Protein AF-A0A6C0DES9-F1 (afdb_monomer_lite)

Foldseek 3Di:
DDDDDDDDDDPDQQVCVLPDPVNLVVLLVVLQVVVCVVVVHHDDPVLSVVLSVLLVVLSVVLCVVPPRDHSVVSSVVSSVRSNVVSVVVVVVVVVVVPDDPPPPPDDPVPPDPPVNVVVVVVVVVVVVPDDPDDDDDPDDPPDPDDDDPVVVVVVVVVVVVVVVVVVVVVVVVVVVVVVVVVVVVVVVVVVVVVVVVVVVVVVVVVVVVPDDDDDDDDDDDDDDDPVPPPDDDDDDDDDDDDDDDDDDDDDDDDDDDPPPPPPPPPVVVPPPPDDQPFDKDKDKDKDKDWQVLAPLQPDQQAAQQWGKQFQDCVVPDPDDDPRNHDPDWFFFFFKKFFFKKKFWQFAQDFDWDFDPPPPRQTDRLDGDGPLVAQWKFKAKPVQQDCADDPDPLRNRTLAIWGWDDKDAPDPVWRTGIMTIIGGDDDRSMDGDPPGGDGTDGMITIHIGGPVNHGSHSDHQKFFWLFKFFEFCDCQAAPDPPRNAHLHAPPAPEPQNDFVVSPQGDRFKMKTFTPDKDFCRSDDAFFFKAKPQWAFAPVCLPDPACNQLRVVVSPVCRDPRGFGFHFFWADPDSHHIYTAAPSRGIGGITMTGAACPDCVVVGPGGDDSDTRVNSVRRHRSVRTDDDMMMGGPSRMMMIMMMTMRMDGDPDRDDDPVPPD

Organism: NCBI:txid1070528

Radius of gyration: 41.4 Å; chains: 1; bounding box: 142×118×98 Å

pLDDT: mean 76.13, std 19.36, range [28.83, 97.19]

Sequence (659 aa):
MYRPALNQQQQGSVQNVFFSEKNYNTLQLVLLQDFQSRNGAPLSDDQRARLGKTLDHYLRQVYEKQGEKPITTLNKEVLGACAKDFSQYMQRKELVKGSNPVKQVMDDNLFMETSQRFEKISQERNEVKALPPALPDFRISLSEDGPPAAEMFERAKKMREMEALRSQQAAELAKADAGLQGRIQADNVFQAQQEAQNRNTQLALVQRTSAPRPAADMPLAILPDRRELLMGSVGSFDGMTSNSSNGNATIAQPLDFPIRRTDQDLPQNTIIRHEPIISYREIENNLFLYSADRDWLRNNKENRYNFTVNFDPAANSQSFGPTLSSQQKFKNIVRIELIKAILPGEGLQVAVNRNTSENQVVDTDFQDNILNLPFITLRVAELENNNYGTDQFLDRSFGVLQYDDHWISDHAVQSKGFLAMVPKFLKCQKEYYPTPLSTLQKMSIELRRPNGELVSASPDTFDIAGIIAPQTGTTTGTTFPFSLPIQFGTTATQYNVMVPAVNGDPANFYINTSRYFSKFEISTGDRIQISGYTYAPEALNDETHGGTLRAFCNWINRVEGHTVLGSAYSPTTSSIKDGFNDVGYANFLVIPALYQDPSTGSTLPSSFGANLGATLNAFGVSLQSPVRLMNMNKQISLVFRIITREMDSLPQLRPENNY

Secondary structure (DSSP, 8-state):
--PPPPPP-----HHHHHT-HHHHHHHHHHHHHHHHHHHSSPPPHHHHHHHHHHHHHHHHHHHHHH-S--HHHHHHHHHHHHHHHHHHHHHHHHHHTT--TTSSSS-TTSSS-HHHHHHHHHHHHHTTSPPPPPPPP------S----HHHHHHHHHHHHHHHHHHHHHHHHHHHHHHHHHHHHHHHHHHHHHHHHHHHHHHHHHHHHHSSPPPP-------PPPTTSSS------------------------------------TTTS---------EEEEEEEEEEEGGGS-TTT--S-BTTEEEEES-GGGT----S-----SS--EEEEEEEEEEEEEE--EEEE--EE-SSSTT-EE---EEEGGGSS-EEEEETT-------SSHHHHT-SEEEEEEEEEES-SSSTT-EEEEEEE-SS--EEE--SS-EEE--EEEEEEE-TTSSBS--S-SEEEEEEEE-EESS----SSTTTTS-EETTTS--TT--EESTTT-EESEEEEEEEEEEETTTS-TT-EEEEE--EE-HHHHT-TTTHHHHHHHHHHHT-TT-EE--EEEEEEETTEEEES--TTSEEEEEEEEPPBPPGGGT--SB--SSTTHHHHHHHHGGGEES--EEEEGGG--EEEEEEEEEEE--S----GGG--

Structure (mmCIF, N/CA/C/O backbone):
data_AF-A0A6C0DES9-F1
#
_entry.id   AF-A0A6C0DES9-F1
#
loop_
_atom_site.group_PDB
_atom_site.id
_atom_site.type_symbol
_atom_site.label_atom_id
_atom_site.label_alt_id
_atom_site.label_comp_id
_atom_site.label_asym_id
_atom_site.label_entity_id
_atom_site.label_seq_id
_atom_site.pdbx_PDB_ins_code
_atom_site.Cartn_x
_atom_site.Cartn_y
_atom_site.Cartn_z
_atom_site.occupancy
_atom_site.B_iso_or_equiv
_atom_site.auth_seq_id
_atom_site.auth_comp_id
_atom_site.auth_asym_id
_atom_site.auth_atom_id
_atom_site.pdbx_PDB_model_num
ATOM 1 N N . MET A 1 1 ? 21.487 -76.137 58.129 1.00 36.19 1 MET A N 1
ATOM 2 C CA . MET A 1 1 ? 21.839 -75.475 56.854 1.00 36.19 1 MET A CA 1
ATOM 3 C C . MET A 1 1 ? 20.549 -75.125 56.129 1.00 36.19 1 MET A C 1
ATOM 5 O O . MET A 1 1 ? 19.850 -76.040 55.721 1.00 36.19 1 MET A O 1
ATOM 9 N N . TYR A 1 2 ? 20.206 -73.841 56.025 1.00 33.06 2 TYR A N 1
ATOM 10 C CA . TYR A 1 2 ? 19.040 -73.351 55.277 1.00 33.06 2 TYR A CA 1
ATOM 11 C C . TYR A 1 2 ? 19.536 -72.316 54.258 1.00 33.06 2 TYR A C 1
ATOM 13 O O . TYR A 1 2 ? 20.288 -71.416 54.627 1.00 33.06 2 TYR A O 1
ATOM 21 N N . ARG A 1 3 ? 19.180 -72.492 52.979 1.00 32.47 3 ARG A N 1
ATOM 22 C CA . ARG A 1 3 ? 19.501 -71.566 51.878 1.00 32.47 3 ARG A CA 1
ATOM 23 C C . ARG A 1 3 ? 18.390 -70.511 51.729 1.00 32.47 3 ARG A C 1
ATOM 25 O O . ARG A 1 3 ? 17.230 -70.858 51.942 1.00 32.47 3 ARG A O 1
ATOM 32 N N . PRO A 1 4 ? 18.723 -69.259 51.364 1.00 40.34 4 PRO A N 1
ATOM 33 C CA . PRO A 1 4 ? 17.784 -68.142 51.359 1.00 40.34 4 PRO A CA 1
ATOM 34 C C . PRO A 1 4 ? 16.967 -68.049 50.061 1.00 40.34 4 PRO A C 1
ATOM 36 O O . PRO A 1 4 ? 17.394 -68.502 48.998 1.00 40.34 4 PRO A O 1
ATOM 39 N N . ALA A 1 5 ? 15.792 -67.431 50.187 1.00 34.56 5 ALA A N 1
ATOM 40 C CA . ALA A 1 5 ? 14.864 -67.106 49.112 1.00 34.56 5 ALA A CA 1
ATOM 41 C C . ALA A 1 5 ? 15.404 -65.979 48.211 1.00 34.56 5 ALA A C 1
ATOM 43 O O . ALA A 1 5 ? 15.985 -65.006 48.691 1.00 34.56 5 ALA A O 1
ATOM 44 N N . LEU A 1 6 ? 15.197 -66.127 46.901 1.00 34.94 6 LEU A N 1
ATOM 45 C CA . LEU A 1 6 ? 15.540 -65.139 45.880 1.00 34.94 6 LEU A CA 1
ATOM 46 C C . LEU A 1 6 ? 14.569 -63.953 45.927 1.00 34.94 6 LEU A C 1
ATOM 48 O O . LEU A 1 6 ? 13.351 -64.118 45.872 1.00 34.94 6 LEU A O 1
ATOM 52 N N . ASN A 1 7 ? 15.160 -62.765 46.033 1.00 33.75 7 ASN A N 1
ATOM 53 C CA . ASN A 1 7 ? 14.507 -61.466 46.091 1.00 33.75 7 ASN A CA 1
ATOM 54 C C . ASN A 1 7 ? 13.674 -61.140 44.843 1.00 33.75 7 ASN A C 1
ATOM 56 O O . ASN A 1 7 ? 14.062 -61.415 43.709 1.00 33.75 7 ASN A O 1
ATOM 60 N N . GLN A 1 8 ? 12.563 -60.452 45.103 1.00 41.34 8 GLN A N 1
ATOM 61 C CA . GLN A 1 8 ? 11.740 -59.700 44.162 1.00 41.34 8 GLN A CA 1
ATOM 62 C C . GLN A 1 8 ? 12.587 -58.702 43.352 1.00 41.34 8 GLN A C 1
ATOM 64 O O . GLN A 1 8 ? 13.203 -57.812 43.934 1.00 41.34 8 GLN A O 1
ATOM 69 N N . GLN A 1 9 ? 12.569 -58.796 42.019 1.00 35.00 9 GLN A N 1
ATOM 70 C CA . GLN A 1 9 ? 13.060 -57.747 41.119 1.00 35.00 9 GLN A CA 1
ATOM 71 C C . GLN A 1 9 ? 12.199 -57.658 39.842 1.00 35.00 9 GLN A C 1
ATOM 73 O O . GLN A 1 9 ? 11.936 -58.666 39.195 1.00 35.00 9 GLN A O 1
ATOM 78 N N . GLN A 1 10 ? 11.847 -56.409 39.494 1.00 38.84 10 GLN A N 1
ATOM 79 C CA . GLN A 1 10 ? 11.334 -55.883 38.212 1.00 38.84 10 GLN A CA 1
ATOM 80 C C . GLN A 1 10 ? 9.820 -55.968 37.913 1.00 38.84 10 GLN A C 1
ATOM 82 O O . GLN A 1 10 ? 9.377 -56.673 37.012 1.00 38.84 10 GLN A O 1
ATOM 87 N N . GLN A 1 11 ? 9.026 -55.108 38.565 1.00 41.59 11 GLN A N 1
ATOM 88 C CA . GLN A 1 11 ? 7.874 -54.477 37.899 1.00 41.59 11 GLN A CA 1
ATOM 89 C C . GLN A 1 11 ? 8.396 -53.249 37.135 1.00 41.59 11 GLN A C 1
ATOM 91 O O . GLN A 1 11 ? 8.831 -52.278 37.749 1.00 41.59 11 GLN A O 1
ATOM 96 N N . GLY A 1 12 ? 8.431 -53.308 35.800 1.00 56.44 12 GLY A N 1
ATOM 97 C CA . GLY A 1 12 ? 8.740 -52.141 34.968 1.00 56.44 12 GLY A CA 1
ATOM 98 C C . GLY A 1 12 ? 7.657 -51.069 35.122 1.00 56.44 12 GLY A C 1
ATOM 99 O O . GLY A 1 12 ? 6.479 -51.412 35.224 1.00 56.44 12 GLY A O 1
ATOM 100 N N . SER A 1 13 ? 8.045 -49.789 35.155 1.00 72.69 13 SER A N 1
ATOM 101 C CA . SER A 1 13 ? 7.090 -48.677 35.249 1.00 72.69 13 SER A CA 1
ATOM 102 C C . SER A 1 13 ? 6.048 -48.771 34.131 1.00 72.69 13 SER A C 1
ATOM 104 O O . SER A 1 13 ? 6.367 -49.108 32.986 1.00 72.69 13 SER A O 1
ATOM 106 N N . VAL A 1 14 ? 4.787 -48.470 34.453 1.00 78.69 14 VAL A N 1
ATOM 107 C CA . VAL A 1 14 ? 3.670 -48.504 33.492 1.00 78.69 14 VAL A CA 1
ATOM 108 C C . VAL A 1 14 ? 3.974 -47.629 32.272 1.00 78.69 14 VAL A C 1
ATOM 110 O O . VAL A 1 14 ? 3.638 -48.002 31.150 1.00 78.69 14 VAL A O 1
ATOM 113 N N . GLN A 1 15 ? 4.706 -46.534 32.479 1.00 80.88 15 GLN A N 1
ATOM 114 C CA . GLN A 1 15 ? 5.248 -45.670 31.434 1.00 80.88 15 GLN A CA 1
ATOM 115 C C . GLN A 1 15 ? 6.070 -46.434 30.386 1.00 80.88 15 GLN A C 1
ATOM 117 O O . GLN A 1 15 ? 5.817 -46.309 29.189 1.00 80.88 15 GLN A O 1
ATOM 122 N N . ASN A 1 16 ? 7.023 -47.260 30.823 1.00 83.12 16 ASN A N 1
ATOM 123 C CA . ASN A 1 16 ? 7.925 -47.981 29.923 1.00 83.12 16 ASN A CA 1
ATOM 124 C C . ASN A 1 16 ? 7.181 -49.034 29.096 1.00 83.12 16 ASN A C 1
ATOM 126 O O . ASN A 1 16 ? 7.537 -49.293 27.949 1.00 83.12 16 ASN A O 1
ATOM 130 N N . VAL A 1 17 ? 6.129 -49.631 29.660 1.00 86.12 17 VAL A N 1
ATOM 131 C CA . VAL A 1 17 ? 5.292 -50.604 28.946 1.00 86.12 17 VAL A CA 1
ATOM 132 C C . VAL A 1 17 ? 4.329 -49.895 27.987 1.00 86.12 17 VAL A C 1
ATOM 134 O O . VAL A 1 17 ? 4.129 -50.361 26.865 1.00 86.12 17 VAL A O 1
ATOM 137 N N . PHE A 1 18 ? 3.773 -48.749 28.385 1.00 89.56 18 PHE A N 1
ATOM 138 C CA . PHE A 1 18 ? 2.819 -47.978 27.587 1.00 89.56 18 PHE A CA 1
ATOM 139 C C . PHE A 1 18 ? 3.453 -47.346 26.339 1.00 89.56 18 PHE A C 1
ATOM 141 O O . PHE A 1 18 ? 2.891 -47.466 25.251 1.00 89.56 18 PHE A O 1
ATOM 148 N N . PHE A 1 19 ? 4.652 -46.767 26.467 1.00 90.06 19 PHE A N 1
ATOM 149 C CA . PHE A 1 19 ? 5.424 -46.221 25.341 1.00 90.06 19 PHE A CA 1
ATOM 150 C C . PHE A 1 19 ? 6.293 -47.267 24.623 1.00 90.06 19 PHE A C 1
ATOM 152 O O . PHE A 1 19 ? 7.106 -46.915 23.770 1.00 90.06 19 PHE A O 1
ATOM 159 N N . SER A 1 20 ? 6.143 -48.556 24.948 1.00 91.25 20 SER A N 1
ATOM 160 C CA . SER A 1 20 ? 6.894 -49.608 24.262 1.00 91.25 20 SER A CA 1
ATOM 161 C C . SER A 1 20 ? 6.482 -49.727 22.793 1.00 91.25 20 SER A C 1
ATOM 163 O O . SER A 1 20 ? 5.300 -49.646 22.447 1.00 91.25 20 SER A O 1
ATOM 165 N N . GLU A 1 21 ? 7.453 -50.021 21.929 1.00 88.88 21 GLU A N 1
ATOM 166 C CA . GLU A 1 21 ? 7.225 -50.262 20.498 1.00 88.88 21 GLU A CA 1
ATOM 167 C C . GLU A 1 21 ? 6.207 -51.394 20.267 1.00 88.88 21 GLU A C 1
ATOM 169 O O . GLU A 1 21 ? 5.352 -51.328 19.385 1.00 88.88 21 GLU A O 1
ATOM 174 N N . LYS A 1 22 ? 6.221 -52.410 21.139 1.00 88.56 22 LYS A N 1
ATOM 175 C CA . LYS A 1 22 ? 5.259 -53.516 21.113 1.00 88.56 22 LYS A CA 1
ATOM 176 C C . LYS A 1 22 ? 3.822 -53.041 21.358 1.00 88.56 22 LYS A C 1
ATOM 178 O O . LYS A 1 22 ? 2.909 -53.491 20.662 1.00 88.56 22 LYS A O 1
ATOM 183 N N . ASN A 1 23 ? 3.611 -52.148 22.329 1.00 90.38 23 ASN A N 1
ATOM 184 C CA . ASN A 1 23 ? 2.289 -51.582 22.603 1.00 90.38 23 ASN A CA 1
ATOM 185 C C . ASN A 1 23 ? 1.839 -50.672 21.452 1.00 90.38 23 ASN A C 1
ATOM 187 O O . ASN A 1 23 ? 0.718 -50.816 20.968 1.00 90.38 23 ASN A O 1
ATOM 191 N N . TYR A 1 24 ? 2.736 -49.820 20.949 1.00 92.88 24 TYR A N 1
ATOM 192 C CA . TYR A 1 24 ? 2.478 -48.950 19.800 1.00 92.88 24 TYR A CA 1
ATOM 193 C C . TYR A 1 24 ? 2.013 -49.741 18.567 1.00 92.88 24 TYR A C 1
ATOM 195 O O . TYR A 1 24 ? 0.945 -49.466 18.019 1.00 92.88 24 TYR A O 1
ATOM 203 N N . ASN A 1 25 ? 2.754 -50.787 18.187 1.00 91.75 25 ASN A N 1
ATOM 204 C CA . ASN A 1 25 ? 2.423 -51.631 17.037 1.00 91.75 25 ASN A CA 1
ATOM 205 C C . ASN A 1 25 ? 1.080 -52.353 17.217 1.00 91.75 25 ASN A C 1
ATOM 207 O O . ASN A 1 25 ? 0.316 -52.496 16.263 1.00 91.75 25 ASN A O 1
ATOM 211 N N . THR A 1 26 ? 0.758 -52.764 18.447 1.00 91.44 26 THR A N 1
ATOM 212 C CA . THR A 1 26 ? -0.531 -53.394 18.760 1.00 91.44 26 THR A CA 1
ATOM 213 C C . THR A 1 26 ? -1.685 -52.405 18.574 1.00 91.44 26 THR A C 1
ATOM 215 O O . THR A 1 26 ? -2.674 -52.733 17.922 1.00 91.44 26 THR A O 1
ATOM 218 N N . LEU A 1 27 ? -1.553 -51.178 19.088 1.00 91.38 27 LEU A N 1
ATOM 219 C CA . LEU A 1 27 ? -2.569 -50.130 18.941 1.00 91.38 27 LEU A CA 1
ATOM 220 C C . LEU A 1 27 ? -2.754 -49.711 17.481 1.00 91.38 27 LEU A C 1
ATOM 222 O O . LEU A 1 27 ? -3.885 -49.549 17.022 1.00 91.38 27 LEU A O 1
ATOM 226 N N . GLN A 1 28 ? -1.655 -49.582 16.738 1.00 92.12 28 GLN A N 1
ATOM 227 C CA . GLN A 1 28 ? -1.691 -49.256 15.318 1.00 92.12 28 GLN A CA 1
ATOM 228 C C . GLN A 1 28 ? -2.399 -50.349 14.510 1.00 92.12 28 GLN A C 1
ATOM 230 O O . GLN A 1 28 ? -3.251 -50.033 13.682 1.00 92.12 28 GLN A O 1
ATOM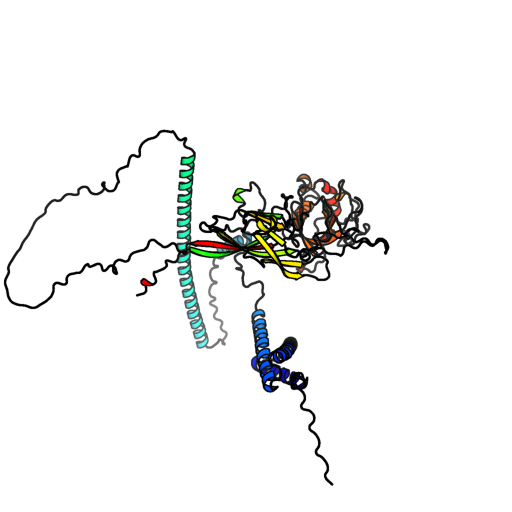 235 N N . LEU A 1 29 ? -2.103 -51.626 14.772 1.00 92.12 29 LEU A N 1
ATOM 236 C CA . LEU A 1 29 ? -2.735 -52.752 14.082 1.00 92.12 29 LEU A CA 1
ATOM 237 C C . LEU A 1 29 ? -4.239 -52.816 14.371 1.00 92.12 29 LEU A C 1
ATOM 239 O O . LEU A 1 29 ? -5.027 -52.971 13.440 1.00 92.12 29 LEU A O 1
ATOM 243 N N . VAL A 1 30 ? -4.644 -52.619 15.630 1.00 93.12 30 VAL A N 1
ATOM 244 C CA . VAL A 1 30 ? -6.063 -52.577 16.023 1.00 93.12 30 VAL A CA 1
ATOM 245 C C . VAL A 1 30 ? -6.807 -51.448 15.304 1.00 93.12 30 VAL A C 1
ATOM 247 O O . VAL A 1 30 ? -7.888 -51.682 14.767 1.00 93.12 30 VAL A O 1
ATOM 250 N N . LEU A 1 31 ? -6.229 -50.243 15.236 1.00 90.81 31 LEU A N 1
ATOM 251 C CA . LEU A 1 31 ? -6.841 -49.116 14.522 1.00 90.81 31 LEU A CA 1
ATOM 252 C C . LEU A 1 31 ? -6.926 -49.370 13.013 1.00 90.81 31 LEU A C 1
ATOM 254 O O . LEU A 1 31 ? -7.956 -49.093 12.403 1.00 90.81 31 LEU A O 1
ATOM 258 N N . LEU A 1 32 ? -5.873 -49.920 12.404 1.00 89.81 32 LEU A N 1
ATOM 259 C CA . LEU A 1 32 ? -5.876 -50.267 10.982 1.00 89.81 32 LEU A CA 1
ATOM 260 C C . LEU A 1 32 ? -6.960 -51.302 10.659 1.00 89.81 32 LEU A C 1
ATOM 262 O O . LEU A 1 32 ? -7.693 -51.125 9.687 1.00 89.81 32 LEU A O 1
ATOM 266 N N . GLN A 1 33 ? -7.094 -52.342 11.486 1.00 89.94 33 GLN A N 1
ATOM 267 C CA . GLN A 1 33 ? -8.114 -53.374 11.317 1.00 89.94 33 GLN A CA 1
ATOM 268 C C . GLN A 1 33 ? -9.534 -52.812 11.499 1.00 89.94 33 GLN A C 1
ATOM 270 O O . GLN A 1 33 ? -10.411 -53.115 10.688 1.00 89.94 33 GLN A O 1
ATOM 275 N N . ASP A 1 34 ? -9.761 -51.958 12.506 1.00 88.62 34 ASP A N 1
ATOM 276 C CA . ASP A 1 34 ? -11.058 -51.305 12.738 1.00 88.62 34 ASP A CA 1
ATOM 277 C C . ASP A 1 34 ? -11.459 -50.443 11.530 1.00 88.62 34 ASP A C 1
ATOM 279 O O . ASP A 1 34 ? -12.541 -50.621 10.969 1.00 88.62 34 ASP A O 1
ATOM 283 N N . PHE A 1 35 ? -10.568 -49.585 11.029 1.00 87.62 35 PHE A N 1
ATOM 284 C CA . PHE A 1 35 ? -10.876 -48.728 9.879 1.00 87.62 35 PHE A CA 1
ATOM 285 C C . PHE A 1 35 ? -11.000 -49.480 8.553 1.00 87.62 35 PHE A C 1
ATOM 287 O O . PHE A 1 35 ? -11.835 -49.109 7.727 1.00 87.62 35 PHE A O 1
ATOM 294 N N . GLN A 1 36 ? -10.230 -50.549 8.347 1.00 85.69 36 GLN A N 1
ATOM 295 C CA . GLN A 1 36 ? -10.387 -51.409 7.174 1.00 85.69 36 GLN A CA 1
ATOM 296 C C . GLN A 1 36 ? -11.736 -52.142 7.199 1.00 85.69 36 GLN A C 1
ATOM 298 O O . GLN A 1 36 ? -12.380 -52.266 6.158 1.00 85.69 36 GLN A O 1
ATOM 303 N N . SER A 1 37 ? -12.198 -52.567 8.382 1.00 84.25 37 SER A N 1
ATOM 304 C CA . SER A 1 37 ? -13.512 -53.202 8.538 1.00 84.25 37 SER A CA 1
ATOM 305 C C . SER A 1 37 ? -14.673 -52.235 8.275 1.00 84.25 37 SER A C 1
ATOM 307 O O . SER A 1 37 ? -15.662 -52.622 7.659 1.00 84.25 37 SER A O 1
ATOM 309 N N . ARG A 1 38 ? -14.535 -50.962 8.674 1.00 82.00 38 ARG A N 1
ATOM 310 C CA . ARG A 1 38 ? -15.571 -49.929 8.495 1.00 82.00 38 ARG A CA 1
ATOM 311 C C . ARG A 1 38 ? -15.656 -49.393 7.071 1.00 82.00 38 ARG A C 1
ATOM 313 O O . ARG A 1 38 ? -16.752 -49.118 6.598 1.00 82.00 38 ARG A O 1
ATOM 320 N N . ASN A 1 39 ? -14.517 -49.231 6.401 1.00 76.31 39 ASN A N 1
ATOM 321 C CA . ASN A 1 39 ? -14.463 -48.609 5.076 1.00 76.31 39 ASN A CA 1
ATOM 322 C C . ASN A 1 39 ? -14.535 -49.621 3.921 1.00 76.31 39 ASN A C 1
ATOM 324 O O . ASN A 1 39 ? -14.625 -49.208 2.769 1.00 76.31 39 ASN A O 1
ATOM 328 N N . GLY A 1 40 ? -14.453 -50.930 4.194 1.00 74.81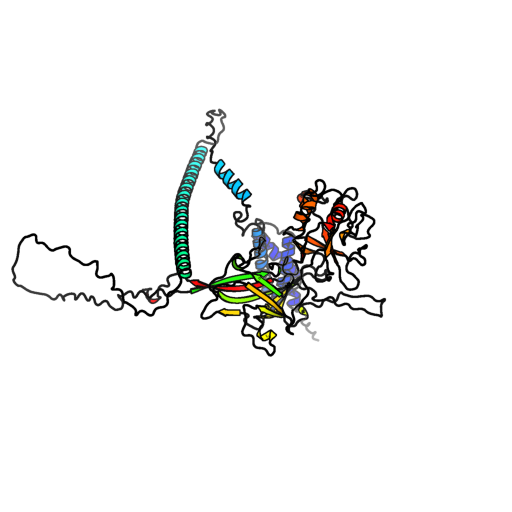 40 GLY A N 1
ATOM 329 C CA . GLY A 1 40 ? -14.508 -51.985 3.172 1.00 74.81 40 GLY A CA 1
ATOM 330 C C . GLY A 1 40 ? -13.318 -52.010 2.200 1.00 74.81 40 GLY A C 1
ATOM 331 O O . GLY A 1 40 ? -13.313 -52.800 1.260 1.00 74.81 40 GLY A O 1
ATOM 332 N N . ALA A 1 41 ? -12.305 -51.166 2.420 1.00 78.38 41 ALA A N 1
ATOM 333 C CA . ALA A 1 41 ? -11.125 -51.017 1.576 1.00 78.38 41 ALA A CA 1
ATOM 334 C C . ALA A 1 41 ? -9.863 -50.785 2.430 1.00 78.38 41 ALA A C 1
ATOM 336 O O . ALA A 1 41 ? -9.951 -50.202 3.518 1.00 78.38 41 ALA A O 1
ATOM 337 N N . PRO A 1 42 ? -8.677 -51.224 1.965 1.00 82.12 42 PRO A N 1
ATOM 338 C CA . PRO A 1 42 ? -7.424 -50.942 2.656 1.00 82.12 42 PRO A CA 1
ATOM 339 C C . PRO A 1 42 ? -7.121 -49.435 2.649 1.00 82.12 42 PRO A C 1
ATOM 341 O O . PRO A 1 42 ? -7.288 -48.760 1.635 1.00 82.12 42 PRO A O 1
ATOM 344 N N . LEU A 1 43 ? -6.641 -48.912 3.784 1.00 82.88 43 LEU A N 1
ATOM 345 C CA . LEU A 1 43 ? -6.204 -47.515 3.910 1.00 82.88 43 LEU A CA 1
ATOM 346 C C . LEU A 1 43 ? -4.982 -47.239 3.021 1.00 82.88 43 LEU A C 1
ATOM 348 O O . LEU A 1 43 ? -4.053 -48.055 3.004 1.00 82.88 43 LEU A O 1
ATOM 352 N N . SER A 1 44 ? -4.966 -46.080 2.354 1.00 84.81 44 SER A N 1
ATOM 353 C CA . SER A 1 44 ? -3.841 -45.613 1.529 1.00 84.81 44 SER A CA 1
ATOM 354 C C . SER A 1 44 ? -2.605 -45.275 2.372 1.00 84.81 44 SER A C 1
ATOM 356 O O . SER A 1 44 ? -2.717 -45.023 3.574 1.00 84.81 44 SER A O 1
ATOM 358 N N . ASP A 1 45 ? -1.425 -45.208 1.754 1.00 84.00 45 ASP A N 1
ATOM 359 C CA . ASP A 1 45 ? -0.172 -44.934 2.476 1.00 84.00 45 ASP A CA 1
ATOM 360 C C . ASP A 1 45 ? -0.193 -43.580 3.208 1.00 84.00 45 ASP A C 1
ATOM 362 O O . ASP A 1 45 ? 0.180 -43.501 4.380 1.00 84.00 45 ASP A O 1
ATOM 366 N N . ASP A 1 46 ? -0.773 -42.542 2.596 1.00 83.00 46 ASP A N 1
ATOM 367 C CA . ASP A 1 46 ? -0.977 -41.238 3.246 1.00 83.00 46 ASP A CA 1
ATOM 368 C C . ASP A 1 46 ? -1.905 -41.315 4.468 1.00 83.00 46 ASP A C 1
ATOM 370 O O . ASP A 1 46 ? -1.681 -40.658 5.489 1.00 83.00 46 ASP A O 1
ATOM 374 N N . GLN A 1 47 ? -2.964 -42.126 4.382 1.00 86.00 47 GLN A N 1
ATOM 375 C CA . GLN A 1 47 ? -3.909 -42.334 5.480 1.00 86.00 47 GLN A CA 1
ATOM 376 C C . GLN A 1 47 ? -3.242 -43.082 6.638 1.00 86.00 47 GLN A C 1
ATOM 378 O O . GLN A 1 47 ? -3.452 -42.724 7.797 1.00 86.00 47 GLN A O 1
ATOM 383 N N . ARG A 1 48 ? -2.389 -44.067 6.334 1.00 87.69 48 ARG A N 1
ATOM 384 C CA . ARG A 1 48 ? -1.597 -44.807 7.327 1.00 87.69 48 ARG A CA 1
ATOM 385 C C . ARG A 1 48 ? -0.577 -43.905 8.019 1.00 87.69 48 ARG A C 1
ATOM 387 O O . ARG A 1 48 ? -0.473 -43.938 9.245 1.00 87.69 48 ARG A O 1
ATOM 394 N N . ALA A 1 49 ? 0.120 -43.059 7.260 1.00 87.56 49 ALA A N 1
ATOM 395 C CA . ALA A 1 49 ? 1.066 -42.090 7.808 1.00 87.56 49 ALA A CA 1
ATOM 396 C C . ALA A 1 49 ? 0.368 -41.067 8.720 1.00 87.56 49 ALA A C 1
ATOM 398 O O . ALA A 1 49 ? 0.874 -40.739 9.796 1.00 87.56 49 ALA A O 1
ATOM 399 N N . ARG A 1 50 ? -0.823 -40.587 8.331 1.00 87.75 50 ARG A N 1
ATOM 400 C CA . ARG A 1 50 ? -1.623 -39.684 9.169 1.00 87.75 50 ARG A CA 1
ATOM 401 C C . ARG A 1 50 ? -2.111 -40.367 10.445 1.00 87.75 50 ARG A C 1
ATOM 403 O O . ARG A 1 50 ? -1.986 -39.769 11.509 1.00 87.75 50 ARG A O 1
ATOM 410 N N . LEU A 1 51 ? -2.610 -41.600 10.352 1.00 90.31 51 LEU A N 1
ATOM 411 C CA . LEU A 1 51 ? -3.051 -42.380 11.509 1.00 90.31 51 LEU A CA 1
ATOM 412 C C . LEU A 1 51 ? -1.911 -42.585 12.518 1.00 90.31 51 LEU A C 1
ATOM 414 O O . LEU A 1 51 ? -2.125 -42.408 13.713 1.00 90.31 51 LEU A O 1
ATOM 418 N N . GLY A 1 52 ? -0.694 -42.878 12.044 1.00 90.44 52 GLY A N 1
ATOM 419 C CA . GLY A 1 52 ? 0.492 -42.990 12.902 1.00 90.44 52 GLY A CA 1
ATOM 420 C C . GLY A 1 52 ? 0.814 -41.692 13.652 1.00 90.44 52 GLY A C 1
ATOM 421 O O . GLY A 1 52 ? 1.027 -41.713 14.861 1.00 90.44 52 GLY A O 1
ATOM 422 N N . LYS A 1 53 ? 0.759 -40.538 12.970 1.00 92.00 53 LYS A N 1
ATOM 423 C CA . LYS A 1 53 ? 0.957 -39.222 13.612 1.00 92.00 53 LYS A CA 1
ATOM 424 C C . LYS A 1 53 ? -0.121 -38.914 14.656 1.00 92.00 53 LYS A C 1
ATOM 426 O O . LYS A 1 53 ? 0.192 -38.399 15.726 1.00 92.00 53 LYS A O 1
ATOM 431 N N . THR A 1 54 ? -1.381 -39.233 14.358 1.00 91.44 54 THR A N 1
ATOM 432 C CA . THR A 1 54 ? -2.496 -39.060 15.301 1.00 91.44 54 THR A CA 1
ATOM 433 C C . THR A 1 54 ? -2.331 -39.972 16.525 1.00 91.44 54 THR A C 1
ATOM 435 O O . THR A 1 54 ? -2.557 -39.533 17.652 1.00 91.44 54 THR A O 1
ATOM 438 N N . LEU A 1 55 ? -1.871 -41.212 16.331 1.00 92.94 55 LEU A N 1
ATOM 439 C CA . LEU A 1 55 ? -1.602 -42.155 17.417 1.00 92.94 55 LEU A CA 1
ATOM 440 C C . LEU A 1 55 ? -0.474 -41.674 18.347 1.00 92.94 55 LEU A C 1
ATOM 442 O O . LEU A 1 55 ? -0.664 -41.690 19.561 1.00 92.94 55 LEU A O 1
ATOM 446 N N . ASP A 1 56 ? 0.657 -41.202 17.809 1.00 92.19 56 ASP A N 1
ATOM 447 C CA . ASP A 1 56 ? 1.765 -40.654 18.618 1.00 92.19 56 ASP A CA 1
ATOM 448 C C . ASP A 1 56 ? 1.326 -39.428 19.438 1.00 92.19 56 ASP A C 1
ATOM 450 O O . ASP A 1 56 ? 1.637 -39.323 20.628 1.00 92.19 56 ASP A O 1
ATOM 454 N N . HIS A 1 57 ? 0.520 -38.541 18.843 1.00 92.94 57 HIS A N 1
ATOM 455 C CA . HIS A 1 57 ? -0.039 -37.386 19.547 1.00 92.94 57 HIS A CA 1
ATOM 456 C C . HIS A 1 57 ? -0.915 -37.803 20.740 1.00 92.94 57 HIS A C 1
ATOM 458 O O . HIS A 1 57 ? -0.711 -37.323 21.859 1.00 92.94 57 HIS A O 1
ATOM 464 N N . TYR A 1 58 ? -1.862 -38.724 20.528 1.00 93.25 58 TYR A N 1
ATOM 465 C CA . TYR A 1 58 ? -2.775 -39.149 21.591 1.00 93.25 58 TYR A CA 1
ATOM 466 C C . TYR A 1 58 ? -2.121 -40.050 22.637 1.00 93.25 58 TYR A C 1
ATOM 468 O O . TYR A 1 58 ? -2.528 -39.991 23.793 1.00 93.25 58 TYR A O 1
ATOM 476 N N . LEU A 1 59 ? -1.085 -40.819 22.292 1.00 91.12 59 LEU A N 1
ATOM 477 C CA . LEU A 1 59 ? -0.292 -41.558 23.278 1.00 91.12 59 LEU A CA 1
ATOM 478 C C . LEU A 1 59 ? 0.321 -40.615 24.317 1.00 91.12 59 LEU A C 1
ATOM 480 O O . LEU A 1 59 ? 0.181 -40.843 25.518 1.00 91.12 59 LEU A O 1
ATOM 484 N N . ARG A 1 60 ? 0.946 -39.520 23.872 1.00 91.50 60 ARG A N 1
ATOM 485 C CA . ARG A 1 60 ? 1.544 -38.533 24.786 1.00 91.50 60 ARG A CA 1
ATOM 486 C C . ARG A 1 60 ? 0.481 -37.780 25.576 1.00 91.50 60 ARG A C 1
ATOM 488 O O . ARG A 1 60 ? 0.588 -37.679 26.794 1.00 91.50 60 ARG A O 1
ATOM 495 N N . GLN A 1 61 ? -0.570 -37.319 24.900 1.00 90.88 61 GLN A N 1
ATOM 496 C CA . GLN A 1 61 ? -1.617 -36.509 25.522 1.00 90.88 61 GLN A CA 1
ATOM 497 C C . GLN A 1 61 ? -2.436 -37.282 26.566 1.00 90.88 61 GLN A C 1
ATOM 499 O O . GLN A 1 61 ? -2.782 -36.735 27.614 1.00 90.88 61 GLN A O 1
ATOM 504 N N . VAL A 1 62 ? -2.770 -38.548 26.296 1.00 91.12 62 VAL A N 1
ATOM 505 C CA . VAL A 1 62 ? -3.518 -39.386 27.245 1.00 91.12 62 VAL A CA 1
ATOM 506 C C . VAL A 1 62 ? -2.668 -39.682 28.476 1.00 91.12 62 VAL A C 1
ATOM 508 O O . VAL A 1 62 ? -3.166 -39.563 29.594 1.00 91.12 62 VAL A O 1
ATOM 511 N N . TYR A 1 63 ? -1.380 -39.983 28.298 1.00 89.81 63 TYR A N 1
ATOM 512 C CA . TYR A 1 63 ? -0.481 -40.202 29.428 1.00 89.81 63 TYR A CA 1
ATOM 513 C C . TYR A 1 63 ? -0.300 -38.943 30.286 1.00 89.81 63 TYR A C 1
ATOM 515 O O . TYR A 1 63 ? -0.397 -39.022 31.508 1.00 89.81 63 TYR A O 1
ATOM 523 N N . GLU A 1 64 ? -0.123 -37.774 29.662 1.00 90.31 64 GLU A N 1
ATOM 524 C CA . GLU A 1 64 ? -0.004 -36.486 30.359 1.00 90.31 64 GLU A CA 1
ATOM 525 C C . GLU A 1 64 ? -1.241 -36.171 31.215 1.00 90.31 64 GLU A C 1
ATOM 527 O O . GLU A 1 64 ? -1.120 -35.680 32.335 1.00 90.31 64 GLU A O 1
ATOM 532 N N . LYS A 1 65 ? -2.442 -36.499 30.720 1.00 88.12 65 LYS A N 1
ATOM 533 C CA . LYS A 1 65 ? -3.701 -36.232 31.431 1.00 88.12 65 LYS A CA 1
ATOM 534 C C . LYS A 1 65 ? -4.069 -37.279 32.476 1.00 88.12 65 LYS A C 1
ATOM 536 O O . LYS A 1 65 ? -4.760 -36.953 33.439 1.00 88.12 65 LYS A O 1
ATOM 541 N N . GLN A 1 66 ? -3.701 -38.540 32.263 1.00 83.81 66 GLN A N 1
ATOM 542 C CA . GLN A 1 66 ? -4.190 -39.656 33.076 1.00 83.81 66 GLN A CA 1
ATOM 543 C C . GLN A 1 66 ? -3.150 -40.249 34.030 1.00 83.81 66 GLN A C 1
ATOM 545 O O . GLN A 1 66 ? -3.553 -40.926 34.979 1.00 83.81 66 GLN A O 1
ATOM 550 N N . GLY A 1 67 ? -1.858 -39.986 33.817 1.00 82.56 67 GLY A N 1
ATOM 551 C CA . GLY A 1 67 ? -0.766 -40.491 34.649 1.00 82.56 67 GLY A CA 1
ATOM 552 C C . GLY A 1 67 ? -0.666 -42.022 34.666 1.00 82.56 67 GLY A C 1
ATOM 553 O O . GLY A 1 67 ? -0.969 -42.699 33.682 1.00 82.56 67 GLY A O 1
ATOM 554 N N . GLU A 1 68 ? -0.251 -42.585 35.805 1.00 82.75 68 GLU A N 1
ATOM 555 C CA . GLU A 1 68 ? -0.008 -44.025 35.989 1.00 82.75 68 GLU A CA 1
ATOM 556 C C . GLU A 1 68 ? -1.294 -44.838 36.226 1.00 82.75 68 GLU A C 1
ATOM 558 O O . GLU A 1 68 ? -1.495 -45.469 37.265 1.00 82.75 68 GLU A O 1
ATOM 563 N N . LYS A 1 69 ? -2.199 -44.844 35.247 1.00 86.06 69 LYS A N 1
ATOM 564 C CA . LYS A 1 69 ? -3.348 -45.761 35.239 1.00 86.06 69 LYS A CA 1
ATOM 565 C C . LYS A 1 69 ? -2.994 -47.108 34.606 1.00 86.06 69 LYS A C 1
ATOM 567 O O . LYS A 1 69 ? -2.046 -47.188 33.829 1.00 86.06 69 LYS A O 1
ATOM 572 N N . PRO A 1 70 ? -3.777 -48.174 34.868 1.00 87.94 70 PRO A N 1
ATOM 573 C CA . PRO A 1 70 ? -3.582 -49.459 34.207 1.00 87.94 70 PRO A CA 1
ATOM 574 C C . PRO A 1 70 ? -3.521 -49.315 32.682 1.00 87.94 70 PRO A C 1
ATOM 576 O O . PRO A 1 70 ? -4.352 -48.628 32.082 1.00 87.94 70 PRO A O 1
ATOM 579 N N . ILE A 1 71 ? -2.567 -50.009 32.054 1.00 86.88 71 ILE A N 1
ATOM 580 C CA . ILE A 1 71 ? -2.309 -49.941 30.606 1.00 86.88 71 ILE A CA 1
ATOM 581 C C . ILE A 1 71 ? -3.559 -50.209 29.758 1.00 86.88 71 ILE A C 1
ATOM 583 O O . ILE A 1 71 ? -3.743 -49.606 28.707 1.00 86.88 71 ILE A O 1
ATOM 587 N N . THR A 1 72 ? -4.460 -51.069 30.235 1.00 87.56 72 THR A N 1
ATOM 588 C CA . THR A 1 72 ? -5.728 -51.388 29.567 1.00 87.56 72 THR A CA 1
ATOM 589 C C . THR A 1 72 ? -6.655 -50.177 29.468 1.00 87.56 72 THR A C 1
ATOM 591 O O . THR A 1 72 ? -7.302 -49.985 28.439 1.00 87.56 72 THR A O 1
ATOM 594 N N . THR A 1 73 ? -6.693 -49.336 30.502 1.00 88.94 73 THR A N 1
ATOM 595 C CA . THR A 1 73 ? -7.496 -48.108 30.536 1.00 88.94 73 THR A CA 1
ATOM 596 C C . THR A 1 73 ? -6.908 -47.049 29.609 1.00 88.94 73 THR A C 1
ATOM 598 O O . THR A 1 73 ? -7.644 -46.476 28.808 1.00 88.94 73 THR A O 1
ATOM 601 N N . LEU A 1 74 ? -5.586 -46.849 29.660 1.00 89.19 74 LEU A N 1
ATOM 602 C CA . LEU A 1 74 ? -4.883 -45.887 28.804 1.00 89.19 74 LEU A CA 1
ATOM 603 C C . LEU A 1 74 ? -5.006 -46.266 27.320 1.00 89.19 74 LEU A C 1
ATOM 605 O O . LEU A 1 74 ? -5.387 -45.441 26.494 1.00 89.19 74 LEU A O 1
ATOM 609 N N . ASN A 1 75 ? -4.777 -47.538 26.983 1.00 91.88 75 ASN A N 1
ATOM 610 C CA . ASN A 1 75 ? -4.925 -48.042 25.617 1.00 91.88 75 ASN A CA 1
ATOM 611 C C . ASN A 1 75 ? -6.355 -47.850 25.091 1.00 91.88 75 ASN A C 1
ATOM 613 O O . ASN A 1 75 ? -6.539 -47.432 23.951 1.00 91.88 75 ASN A O 1
ATOM 617 N N . LYS A 1 76 ? -7.380 -48.111 25.915 1.00 91.81 76 LYS A N 1
ATOM 618 C CA . LYS A 1 76 ? -8.785 -47.927 25.521 1.00 91.81 76 LYS A CA 1
ATOM 619 C C . LYS A 1 76 ? -9.103 -46.469 25.182 1.00 91.81 76 LYS A C 1
ATOM 621 O O . LYS A 1 76 ? -9.839 -46.207 24.233 1.00 91.81 76 LYS A O 1
ATOM 626 N N . GLU A 1 77 ? -8.558 -45.528 25.940 1.00 91.12 77 GLU A N 1
ATOM 627 C CA . GLU A 1 77 ? -8.773 -44.104 25.697 1.00 91.12 77 GLU A CA 1
ATOM 628 C C . GLU A 1 77 ? -8.000 -43.595 24.480 1.00 91.12 77 GLU A C 1
ATOM 630 O O . GLU A 1 77 ? -8.581 -42.877 23.668 1.00 91.12 77 GLU A O 1
ATOM 635 N N . VAL A 1 78 ? -6.743 -44.016 24.297 1.00 93.56 78 VAL A N 1
ATOM 636 C CA . VAL A 1 78 ? -5.965 -43.685 23.091 1.00 93.56 78 VAL A CA 1
ATOM 637 C C . VAL A 1 78 ? -6.682 -44.182 21.840 1.00 93.56 78 VAL A C 1
ATOM 639 O O . VAL A 1 78 ? -6.836 -43.420 20.886 1.00 93.56 78 VAL A O 1
ATOM 642 N N . LEU A 1 79 ? -7.178 -45.425 21.848 1.00 92.62 79 LEU A N 1
ATOM 643 C CA . LEU A 1 79 ? -7.955 -45.970 20.733 1.00 92.62 79 LEU A CA 1
ATOM 644 C C . LEU A 1 79 ? -9.226 -45.149 20.482 1.00 92.62 79 LEU A C 1
ATOM 646 O O . LEU A 1 79 ? -9.510 -44.808 19.338 1.00 92.62 79 LEU A O 1
ATOM 650 N N . GLY A 1 80 ? -9.963 -44.783 21.535 1.00 89.56 80 GLY A N 1
ATOM 651 C CA . GLY A 1 80 ? -11.186 -43.986 21.414 1.00 89.56 80 GLY A CA 1
ATOM 652 C C . GLY A 1 80 ? -10.948 -42.573 20.869 1.00 89.56 80 GLY A C 1
ATOM 653 O O . GLY A 1 80 ? -11.676 -42.121 19.982 1.00 89.56 80 GLY A O 1
ATOM 654 N N . ALA A 1 81 ? -9.920 -41.882 21.365 1.00 89.75 81 ALA A N 1
ATOM 655 C CA . ALA A 1 81 ? -9.568 -40.533 20.931 1.00 89.75 81 ALA A CA 1
ATOM 656 C C . ALA A 1 81 ? -9.031 -40.522 19.491 1.00 89.75 81 ALA A C 1
ATOM 658 O O . ALA A 1 81 ? -9.511 -39.748 18.659 1.00 89.75 81 ALA A O 1
ATOM 659 N N . CYS A 1 82 ? -8.112 -41.440 19.176 1.00 91.88 82 CYS A N 1
ATOM 660 C CA . CYS A 1 82 ? -7.530 -41.579 17.843 1.00 91.88 82 CYS A CA 1
ATOM 661 C C . CYS A 1 82 ? -8.591 -41.963 16.800 1.00 91.88 82 CYS A C 1
ATOM 663 O O . CYS A 1 82 ? -8.660 -41.352 15.733 1.00 91.88 82 CYS A O 1
ATOM 665 N N . ALA A 1 83 ? -9.483 -42.908 17.125 1.00 89.56 83 ALA A N 1
ATOM 666 C CA . ALA A 1 83 ? -10.552 -43.312 16.217 1.00 89.56 83 ALA A CA 1
ATOM 667 C C . ALA A 1 83 ? -11.530 -42.162 15.918 1.00 89.56 83 ALA A C 1
ATOM 669 O O . ALA A 1 83 ? -11.963 -41.995 14.774 1.00 89.56 83 ALA A O 1
ATOM 670 N N . LYS A 1 84 ? -11.860 -41.335 16.919 1.00 91.50 84 LYS A N 1
ATOM 671 C CA . LYS A 1 84 ? -12.743 -40.174 16.741 1.00 91.50 84 LYS A CA 1
ATOM 672 C C . LYS A 1 84 ? -12.117 -39.114 15.830 1.00 91.50 84 LYS A C 1
ATOM 674 O O . LYS A 1 84 ? -12.775 -38.677 14.887 1.00 91.50 84 LYS A O 1
ATOM 679 N N . ASP A 1 85 ? -10.867 -38.725 16.083 1.00 88.94 85 ASP A N 1
ATOM 680 C CA . ASP A 1 85 ? -10.167 -37.710 15.280 1.00 88.94 85 ASP A CA 1
ATOM 681 C C . ASP A 1 85 ? -9.954 -38.173 13.833 1.00 88.94 85 ASP A C 1
ATOM 683 O O . ASP A 1 85 ? -10.267 -37.457 12.876 1.00 88.94 85 ASP A O 1
ATOM 687 N N . PHE A 1 86 ? -9.514 -39.421 13.653 1.00 89.75 86 PHE A N 1
ATOM 688 C CA . PHE A 1 86 ? -9.284 -39.973 12.323 1.00 89.75 86 PHE A CA 1
ATOM 689 C C . PHE A 1 86 ? -10.586 -40.138 11.521 1.00 89.75 86 PHE A C 1
ATOM 691 O O . PHE A 1 86 ? -10.613 -39.857 10.321 1.00 89.75 86 PHE A O 1
ATOM 698 N N . SER A 1 87 ? -11.699 -40.491 12.176 1.00 87.44 87 SER A N 1
ATOM 699 C CA . SER A 1 87 ? -13.020 -40.532 11.529 1.00 87.44 87 SER A CA 1
ATOM 700 C C . SER A 1 87 ? -13.466 -39.151 11.040 1.00 87.44 87 SER A C 1
ATOM 702 O O . SER A 1 87 ? -13.959 -39.028 9.919 1.00 87.44 87 SER A O 1
ATOM 704 N N . GLN A 1 88 ? -13.247 -38.093 11.830 1.00 87.12 88 GLN A N 1
ATOM 705 C CA . GLN A 1 88 ? -13.546 -36.721 11.401 1.00 87.12 88 GLN A CA 1
ATOM 706 C C . GLN A 1 88 ? -12.666 -36.282 10.227 1.00 87.12 88 GLN A C 1
ATOM 708 O O . GLN A 1 88 ? -13.139 -35.609 9.314 1.00 87.12 88 GLN A O 1
ATOM 713 N N . TYR A 1 89 ? -11.387 -36.668 10.228 1.00 86.88 89 TYR A N 1
ATOM 714 C CA . TYR A 1 89 ? -10.494 -36.428 9.096 1.00 86.88 89 TYR A CA 1
ATOM 715 C C . TYR A 1 89 ? -11.010 -37.096 7.812 1.00 86.88 89 TYR A C 1
ATOM 717 O O . TYR A 1 89 ? -11.067 -36.443 6.769 1.00 86.88 89 TYR A O 1
ATOM 725 N N . MET A 1 90 ? -11.445 -38.356 7.892 1.00 83.69 90 MET A N 1
ATOM 726 C CA . MET A 1 90 ? -12.009 -39.079 6.749 1.00 83.69 90 MET A CA 1
ATOM 727 C C . MET A 1 90 ? -13.309 -38.440 6.239 1.00 83.69 90 MET A C 1
ATOM 729 O O . MET A 1 90 ? -13.452 -38.247 5.035 1.00 83.69 90 MET A O 1
ATOM 733 N N . GLN A 1 91 ? -14.208 -38.020 7.136 1.00 82.75 91 GLN A N 1
ATOM 734 C CA . GLN A 1 91 ? -15.443 -37.311 6.768 1.00 82.75 91 GLN A CA 1
ATOM 735 C C . GLN A 1 91 ? -15.161 -35.973 6.075 1.00 82.75 91 GLN A C 1
ATOM 737 O O . GLN A 1 91 ? -15.762 -35.674 5.045 1.00 82.75 91 GLN A O 1
ATOM 742 N N . ARG A 1 92 ? -14.203 -35.184 6.584 1.00 79.12 92 ARG A N 1
ATOM 743 C CA . ARG A 1 92 ? -13.781 -33.931 5.937 1.00 79.12 92 ARG A CA 1
ATOM 744 C C . ARG A 1 92 ? -13.205 -34.182 4.544 1.00 79.12 92 ARG A C 1
ATOM 746 O O . ARG A 1 92 ? -13.501 -33.431 3.625 1.00 79.12 92 ARG A O 1
ATOM 753 N N . LYS A 1 93 ? -12.414 -35.242 4.367 1.00 72.00 93 LYS A N 1
ATOM 754 C CA . LYS A 1 93 ? -11.816 -35.569 3.065 1.00 72.00 93 LYS A CA 1
ATOM 755 C C . LYS A 1 93 ? -12.865 -35.994 2.030 1.00 72.00 93 LYS A C 1
ATOM 757 O O . LYS A 1 93 ? -12.743 -35.605 0.874 1.00 72.00 93 LYS A O 1
ATOM 762 N N . GLU A 1 94 ? -13.896 -36.736 2.432 1.00 66.88 94 GLU A N 1
ATOM 763 C CA . GLU A 1 94 ? -15.007 -37.104 1.539 1.00 66.88 94 GLU A CA 1
ATOM 764 C C . GLU A 1 94 ? -15.899 -35.898 1.188 1.00 66.88 94 GLU A C 1
ATOM 766 O O . GLU A 1 94 ? -16.288 -35.751 0.033 1.00 66.88 94 GLU A O 1
ATOM 771 N N . LEU A 1 95 ? -16.124 -34.960 2.120 1.00 60.88 95 LEU A N 1
ATOM 772 C CA . LEU A 1 95 ? -16.828 -33.696 1.833 1.00 60.88 95 LEU A CA 1
ATOM 773 C C . LEU A 1 95 ? -16.065 -32.794 0.841 1.00 60.88 95 LEU A C 1
ATOM 775 O O . LEU A 1 95 ? -16.676 -32.061 0.063 1.00 60.88 95 LEU A O 1
ATOM 779 N N . VAL A 1 96 ? -14.731 -32.866 0.839 1.00 58.03 96 VAL A N 1
ATOM 780 C CA . VAL A 1 96 ? -13.857 -32.062 -0.036 1.00 58.03 96 VAL A CA 1
ATOM 781 C C . VAL A 1 96 ? -13.610 -32.728 -1.396 1.00 58.03 96 VAL A C 1
ATOM 783 O O . VAL A 1 96 ? -13.343 -32.046 -2.380 1.00 58.03 96 VAL A O 1
ATOM 786 N N . LYS A 1 97 ? -13.772 -34.053 -1.510 1.00 55.16 97 LYS A N 1
ATOM 787 C CA . LYS A 1 97 ? -13.578 -34.799 -2.770 1.00 55.16 97 LYS A CA 1
ATOM 788 C C . LYS A 1 97 ? -14.540 -34.406 -3.900 1.00 55.16 97 LYS A C 1
ATOM 790 O O . LYS A 1 97 ? -14.267 -34.737 -5.049 1.00 55.16 97 LYS A O 1
ATOM 795 N N . GLY A 1 98 ? -15.636 -33.714 -3.586 1.00 50.72 98 GLY A N 1
ATOM 796 C CA . GLY A 1 98 ? -16.608 -33.203 -4.558 1.00 50.72 98 GLY A CA 1
ATOM 797 C C . GLY A 1 98 ? -16.786 -31.682 -4.547 1.00 50.72 98 GLY A C 1
ATOM 798 O O . GLY A 1 98 ? -17.660 -31.185 -5.251 1.00 50.72 98 GLY A O 1
ATOM 799 N N . SER A 1 99 ? -16.002 -30.932 -3.763 1.00 39.81 99 SER A N 1
ATOM 800 C CA . SER A 1 99 ? -16.170 -29.482 -3.617 1.00 39.81 99 SER A CA 1
ATOM 801 C C . SER A 1 99 ? -14.867 -28.734 -3.915 1.00 39.81 99 SER A C 1
ATOM 803 O O . SER A 1 99 ? -13.907 -28.754 -3.149 1.00 39.81 99 SER A O 1
ATOM 805 N N . ASN A 1 100 ? -14.842 -28.023 -5.047 1.00 38.41 100 ASN A N 1
ATOM 806 C CA . ASN A 1 100 ? -13.887 -26.937 -5.244 1.00 38.41 100 ASN A CA 1
ATOM 807 C C . ASN A 1 100 ? -14.203 -25.850 -4.199 1.00 38.41 100 ASN A C 1
ATOM 809 O O . ASN A 1 100 ? -15.317 -25.318 -4.221 1.00 38.41 100 ASN A O 1
ATOM 813 N N . PRO A 1 101 ? -13.261 -25.467 -3.320 1.00 40.62 101 PRO A N 1
ATOM 814 C CA . PRO A 1 101 ? -13.535 -24.583 -2.182 1.00 40.62 101 PRO A CA 1
ATOM 815 C C . PRO A 1 101 ? -13.860 -23.124 -2.563 1.00 40.62 101 PRO A C 1
ATOM 817 O O . PRO A 1 101 ? -14.040 -22.292 -1.683 1.00 40.62 101 PRO A O 1
ATOM 820 N N . VAL A 1 102 ? -13.964 -22.801 -3.856 1.00 40.22 102 VAL A N 1
ATOM 821 C CA . VAL A 1 102 ? -14.232 -21.441 -4.359 1.00 40.22 102 VAL A CA 1
ATOM 822 C C . VAL A 1 102 ? -15.690 -21.249 -4.812 1.00 40.22 102 VAL A C 1
ATOM 824 O O . VAL A 1 102 ? -16.113 -20.121 -5.026 1.00 40.22 102 VAL A O 1
ATOM 827 N N . LYS A 1 103 ? -16.500 -22.313 -4.933 1.00 39.72 103 LYS A N 1
ATOM 828 C CA . LYS A 1 103 ? -17.787 -22.244 -5.660 1.00 39.72 103 LYS A CA 1
ATOM 829 C C . LYS A 1 103 ? -19.077 -22.369 -4.843 1.00 39.72 103 LYS A C 1
ATOM 831 O O . LYS A 1 103 ? -20.137 -22.462 -5.445 1.00 39.72 103 LYS A O 1
ATOM 836 N N . GLN A 1 104 ? -19.039 -22.371 -3.508 1.00 37.78 104 GLN A N 1
ATOM 837 C CA . GLN A 1 104 ? -20.244 -22.703 -2.723 1.00 37.78 104 GLN A CA 1
ATOM 838 C C . GLN A 1 104 ? -20.715 -21.668 -1.695 1.00 37.78 104 GLN A C 1
ATOM 840 O O . GLN A 1 104 ? -21.482 -22.015 -0.802 1.00 37.78 104 GLN A O 1
ATOM 845 N N . VAL A 1 105 ? -20.328 -20.394 -1.839 1.00 41.47 105 VAL A N 1
ATOM 846 C CA . VAL A 1 105 ? -20.973 -19.288 -1.092 1.00 41.47 105 VAL A CA 1
ATOM 847 C C . VAL A 1 105 ? -21.225 -18.047 -1.963 1.00 41.47 105 VAL A C 1
ATOM 849 O O . VAL A 1 105 ? -21.443 -16.962 -1.440 1.00 41.47 105 VAL A O 1
ATOM 852 N N . MET A 1 106 ? -21.197 -18.159 -3.293 1.00 37.38 106 MET A N 1
ATOM 853 C CA . MET A 1 106 ? -21.445 -17.001 -4.157 1.00 37.38 106 MET A CA 1
ATOM 854 C C . MET A 1 106 ? -22.476 -17.333 -5.228 1.00 37.38 106 MET A C 1
ATOM 856 O O . MET A 1 106 ? -22.290 -18.255 -6.014 1.00 37.38 106 MET A O 1
ATOM 860 N N . ASP A 1 107 ? -23.575 -16.579 -5.216 1.00 40.69 107 ASP A N 1
ATOM 861 C CA . ASP A 1 107 ? -24.552 -16.525 -6.296 1.00 40.69 107 ASP A CA 1
ATOM 862 C C . ASP A 1 107 ? -23.836 -16.171 -7.607 1.00 40.69 107 ASP A C 1
ATOM 864 O O . ASP A 1 107 ? -23.449 -15.021 -7.827 1.00 40.69 107 ASP A O 1
ATOM 868 N N . ASP A 1 108 ? -23.711 -17.143 -8.514 1.00 41.53 108 ASP A N 1
ATOM 869 C CA . ASP A 1 108 ? -23.138 -16.965 -9.861 1.00 41.53 108 ASP A CA 1
ATOM 870 C C . ASP A 1 108 ? -23.906 -15.917 -10.705 1.00 41.53 108 ASP A C 1
ATOM 872 O O . ASP A 1 108 ? -23.431 -15.461 -11.743 1.00 41.53 108 ASP A O 1
ATOM 876 N N . ASN A 1 109 ? -25.083 -15.473 -10.252 1.00 48.75 109 ASN A N 1
ATOM 877 C CA . ASN A 1 109 ? -25.854 -14.400 -10.880 1.00 48.75 109 ASN A CA 1
ATOM 878 C C . ASN A 1 109 ? -25.418 -12.984 -10.474 1.00 48.75 109 ASN A C 1
ATOM 880 O O . ASN A 1 109 ? -25.868 -12.029 -11.118 1.00 48.75 109 ASN A O 1
ATOM 884 N N . LEU A 1 110 ? -24.606 -12.822 -9.424 1.00 50.06 110 LEU A N 1
ATOM 885 C CA . LEU A 1 110 ? -24.283 -11.509 -8.854 1.00 50.06 110 LEU A CA 1
ATOM 886 C C . LEU A 1 110 ? -23.047 -10.849 -9.494 1.00 50.06 110 LEU A C 1
ATOM 888 O O . LEU A 1 110 ? -22.936 -9.628 -9.455 1.00 50.06 110 LEU A O 1
ATOM 892 N N . PHE A 1 111 ? -22.166 -11.624 -10.138 1.00 43.72 111 PHE A N 1
ATOM 893 C CA . PHE A 1 111 ? -20.909 -11.128 -10.728 1.00 43.72 111 PHE A CA 1
ATOM 894 C C . PHE A 1 111 ? -20.789 -11.295 -12.252 1.00 43.72 111 PHE A C 1
ATOM 896 O O . PHE A 1 111 ? -19.719 -11.070 -12.812 1.00 43.72 111 PHE A O 1
ATOM 903 N N . MET A 1 112 ? -21.869 -11.645 -12.955 1.00 55.38 112 MET A N 1
ATOM 904 C CA . MET A 1 112 ? -21.872 -11.606 -14.423 1.00 55.38 112 MET A CA 1
ATOM 905 C C . MET A 1 112 ? -21.821 -10.144 -14.903 1.00 55.38 112 MET A C 1
ATOM 907 O O . MET A 1 112 ? -22.692 -9.352 -14.533 1.00 55.38 112 MET A O 1
ATOM 911 N N . GLU A 1 113 ? -20.830 -9.788 -15.732 1.00 51.84 113 GLU A N 1
ATOM 912 C CA . GLU A 1 113 ? -20.734 -8.461 -16.360 1.00 51.84 113 GLU A CA 1
ATOM 913 C C . GLU A 1 113 ? -22.049 -8.086 -17.056 1.00 51.84 113 GLU A C 1
ATOM 915 O O . GLU A 1 113 ? -22.689 -8.919 -17.702 1.00 51.84 113 GLU A O 1
ATOM 920 N N . THR A 1 114 ? -22.454 -6.817 -16.964 1.00 55.69 114 THR A N 1
ATOM 921 C CA . THR A 1 114 ? -23.728 -6.308 -17.501 1.00 55.69 114 THR A CA 1
ATOM 922 C C . THR A 1 114 ? -23.909 -6.627 -18.990 1.00 55.69 114 THR A C 1
ATOM 924 O O . THR A 1 114 ? -25.021 -6.913 -19.430 1.00 55.69 114 THR A O 1
ATOM 927 N N . SER A 1 115 ? -22.810 -6.641 -19.747 1.00 64.50 115 SER A N 1
ATOM 928 C CA . SER A 1 115 ? -22.713 -7.047 -21.154 1.00 64.50 115 SER A CA 1
ATOM 929 C C . SER A 1 115 ? -23.073 -8.522 -21.350 1.00 64.50 115 SER A C 1
ATOM 931 O O . SER A 1 115 ? -23.965 -8.836 -22.134 1.00 64.50 115 SER A O 1
ATOM 933 N N . GLN A 1 116 ? -22.461 -9.420 -20.574 1.00 67.81 116 GLN A N 1
ATOM 934 C CA . GLN A 1 116 ? -22.738 -10.861 -20.629 1.00 67.81 116 GLN A CA 1
ATOM 935 C C . GLN A 1 116 ? -24.156 -11.183 -20.141 1.00 67.81 116 GLN A C 1
ATOM 937 O O . GLN A 1 116 ? -24.825 -12.072 -20.666 1.00 67.81 116 GLN A O 1
ATOM 942 N N . ARG A 1 117 ? -24.661 -10.421 -19.162 1.00 66.56 117 ARG A N 1
ATOM 943 C CA . ARG A 1 117 ? -26.047 -10.515 -18.682 1.00 66.56 117 ARG A CA 1
ATOM 944 C C . ARG A 1 117 ? -27.044 -10.110 -19.761 1.00 66.56 117 ARG A C 1
ATOM 946 O O . ARG A 1 117 ? -28.050 -10.789 -19.938 1.00 66.56 117 ARG A O 1
ATOM 953 N N . PHE A 1 118 ? -26.759 -9.044 -20.506 1.00 69.19 118 PHE A N 1
ATOM 954 C CA . PHE A 1 118 ? -27.608 -8.592 -21.605 1.00 69.19 118 PHE A CA 1
ATOM 955 C C . PHE A 1 118 ? -27.582 -9.555 -22.799 1.00 69.19 118 PHE A C 1
ATOM 957 O O . PHE A 1 118 ? -28.621 -9.801 -23.414 1.00 69.19 118 PHE A O 1
ATOM 964 N N . GLU A 1 119 ? -26.422 -10.135 -23.099 1.00 74.62 119 GLU A N 1
ATOM 965 C CA . GLU A 1 119 ? -26.253 -11.121 -24.168 1.00 74.62 119 GLU A CA 1
ATOM 966 C C . GLU A 1 119 ? -26.986 -12.429 -23.842 1.00 74.62 119 GLU A C 1
ATOM 968 O O . GLU A 1 119 ? -27.747 -12.928 -24.672 1.00 74.62 119 GLU A O 1
ATOM 973 N N . LYS A 1 120 ? -26.890 -12.904 -22.592 1.00 73.00 120 LYS A N 1
ATOM 974 C CA . LYS A 1 120 ? -27.636 -14.071 -22.101 1.00 73.00 120 LYS A CA 1
ATOM 975 C C . LYS A 1 120 ? -29.151 -13.840 -22.096 1.00 73.00 120 LYS A C 1
ATOM 977 O O . LYS A 1 120 ? -29.894 -14.687 -22.574 1.00 73.00 120 LYS A O 1
ATOM 982 N N . ILE A 1 121 ? -29.615 -12.673 -21.638 1.00 70.38 121 ILE A N 1
ATOM 983 C CA . ILE A 1 121 ? -31.047 -12.312 -21.660 1.00 70.38 121 ILE A CA 1
ATOM 984 C C . ILE A 1 121 ? -31.559 -12.153 -23.102 1.00 70.38 121 ILE A C 1
ATOM 986 O O . ILE A 1 121 ? -32.713 -12.473 -23.391 1.00 70.38 121 ILE A O 1
ATOM 990 N N . SER A 1 122 ? -30.723 -11.674 -24.027 1.00 69.25 122 SER A N 1
ATOM 991 C CA . SER A 1 122 ? -31.0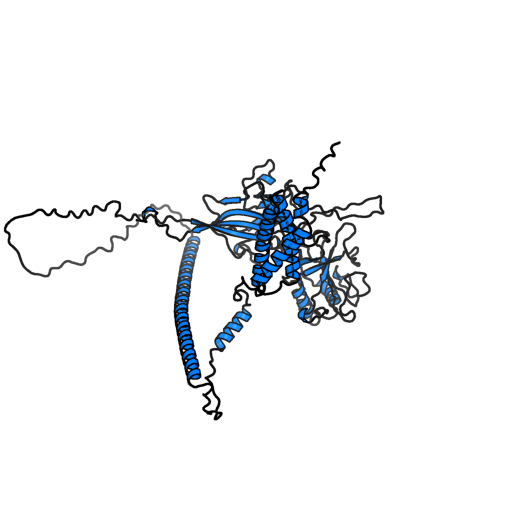80 -11.573 -25.448 1.00 69.25 122 SER A CA 1
ATOM 992 C C . SER A 1 122 ? -31.103 -12.940 -26.138 1.00 69.25 122 SER A C 1
ATOM 994 O O . SER A 1 122 ? -31.969 -13.169 -26.982 1.00 69.25 122 SER A O 1
ATOM 996 N N . GLN A 1 123 ? -30.212 -13.863 -25.760 1.00 68.94 123 GLN A N 1
ATOM 997 C CA . GLN A 1 123 ? -30.250 -15.260 -26.204 1.00 68.94 123 GLN A CA 1
ATOM 998 C C . GLN A 1 123 ? -31.483 -15.991 -25.661 1.00 68.94 123 GLN A C 1
ATOM 1000 O O . GLN A 1 123 ? -32.234 -16.551 -26.454 1.00 68.94 123 GLN A O 1
ATOM 1005 N N . GLU A 1 124 ? -31.780 -15.890 -24.361 1.00 59.25 124 GLU A N 1
ATOM 1006 C CA . GLU A 1 124 ? -32.976 -16.502 -23.753 1.00 59.25 124 GLU A CA 1
ATOM 1007 C C . GLU A 1 124 ? -34.284 -15.972 -24.362 1.00 59.25 124 GLU A C 1
ATOM 1009 O O . GLU A 1 124 ? -35.239 -16.726 -24.543 1.00 59.25 124 GLU A O 1
ATOM 1014 N N . ARG A 1 125 ? -34.341 -14.689 -24.745 1.00 59.22 125 ARG A N 1
ATOM 1015 C CA . ARG A 1 125 ? -35.504 -14.128 -25.458 1.00 59.22 125 ARG A CA 1
ATOM 1016 C C . ARG A 1 125 ? -35.619 -14.607 -26.908 1.00 59.22 125 ARG A C 1
ATOM 1018 O O . ARG A 1 125 ? -36.731 -14.643 -27.431 1.00 59.22 125 ARG A O 1
ATOM 1025 N N . ASN A 1 126 ? -34.512 -14.978 -27.552 1.00 53.72 126 ASN A N 1
ATOM 1026 C CA . ASN A 1 126 ? -34.508 -15.484 -28.927 1.00 53.72 126 ASN A CA 1
ATOM 1027 C C . ASN A 1 126 ? -34.743 -17.003 -29.017 1.00 53.72 126 ASN A C 1
ATOM 1029 O O . ASN A 1 126 ? -35.279 -17.464 -30.026 1.00 53.72 126 ASN A O 1
ATOM 1033 N N . GLU A 1 127 ? -34.428 -17.778 -27.976 1.00 48.69 127 GLU A N 1
ATOM 1034 C CA . GLU A 1 127 ? -34.660 -19.234 -27.945 1.00 48.69 127 GLU A CA 1
ATOM 1035 C C . GLU A 1 127 ? -36.147 -19.635 -27.844 1.00 48.69 127 GLU A C 1
ATOM 1037 O O . GLU A 1 127 ? -36.491 -20.801 -28.027 1.00 48.69 127 GLU A O 1
ATOM 1042 N N . VAL A 1 128 ? -37.073 -18.680 -27.679 1.00 47.47 128 VAL A N 1
ATOM 1043 C CA . VAL A 1 128 ? -38.529 -18.948 -27.679 1.00 47.47 128 VAL A CA 1
ATOM 1044 C C . VAL A 1 128 ? -39.107 -19.149 -29.095 1.00 47.47 128 VAL A C 1
ATOM 1046 O O . VAL A 1 128 ? -40.292 -19.444 -29.255 1.00 47.47 128 VAL A O 1
ATOM 1049 N N . LYS A 1 129 ? -38.295 -19.103 -30.160 1.00 44.28 129 LYS A N 1
ATOM 1050 C CA . LYS A 1 129 ? -38.709 -19.661 -31.460 1.00 44.28 129 LYS A CA 1
ATOM 1051 C C . LYS A 1 129 ? -38.478 -21.173 -31.469 1.00 44.28 129 LYS A C 1
ATOM 1053 O O . LYS A 1 129 ? -37.510 -21.670 -32.037 1.00 44.28 129 LYS A O 1
ATOM 1058 N N . ALA A 1 130 ? -39.403 -21.895 -30.839 1.00 45.97 130 ALA A N 1
ATOM 1059 C CA . ALA A 1 130 ? -39.505 -23.344 -30.943 1.00 45.97 130 ALA A CA 1
ATOM 1060 C C . ALA A 1 130 ? -39.456 -23.767 -32.422 1.00 45.97 130 ALA A C 1
ATOM 1062 O O . ALA A 1 130 ? -40.326 -23.402 -33.218 1.00 45.97 130 ALA A O 1
ATOM 1063 N N . LEU A 1 131 ? -38.428 -24.532 -32.792 1.00 48.31 131 LEU A N 1
ATOM 1064 C CA . LEU A 1 131 ? -38.446 -25.310 -34.025 1.00 48.31 131 LEU A CA 1
ATOM 1065 C C . LEU A 1 131 ? -39.672 -26.239 -33.967 1.00 48.31 131 LEU A C 1
ATOM 1067 O O . LEU A 1 131 ? -39.890 -26.875 -32.931 1.00 48.31 131 LEU A O 1
ATOM 1071 N N . PRO A 1 132 ? -40.495 -26.315 -35.029 1.00 49.28 132 PRO A N 1
ATOM 1072 C CA . PRO A 1 132 ? -41.617 -27.241 -35.045 1.00 49.28 132 PRO A CA 1
ATOM 1073 C C . PRO A 1 132 ? -41.096 -28.678 -34.879 1.00 49.28 132 PRO A C 1
ATOM 1075 O O . PRO A 1 132 ? -40.029 -29.002 -35.411 1.00 49.28 132 PRO A O 1
ATOM 1078 N N . PRO A 1 133 ? -41.812 -29.543 -34.137 1.00 47.84 133 PRO A N 1
ATOM 1079 C CA . PRO A 1 133 ? -41.386 -30.919 -33.923 1.00 47.84 133 PRO A CA 1
ATOM 1080 C C . PRO A 1 133 ? -41.223 -31.636 -35.267 1.00 47.84 133 PRO A C 1
ATOM 1082 O O . PRO A 1 133 ? -42.038 -31.466 -36.178 1.00 47.84 133 PRO A O 1
ATOM 1085 N N . ALA A 1 134 ? -40.159 -32.432 -35.391 1.00 51.84 134 ALA A N 1
ATOM 1086 C CA . ALA A 1 134 ? -39.936 -33.257 -36.569 1.00 51.84 134 ALA A CA 1
ATOM 1087 C C . ALA A 1 134 ? -41.124 -34.214 -36.772 1.00 51.84 134 ALA A C 1
ATOM 1089 O O . ALA A 1 134 ? -41.634 -34.7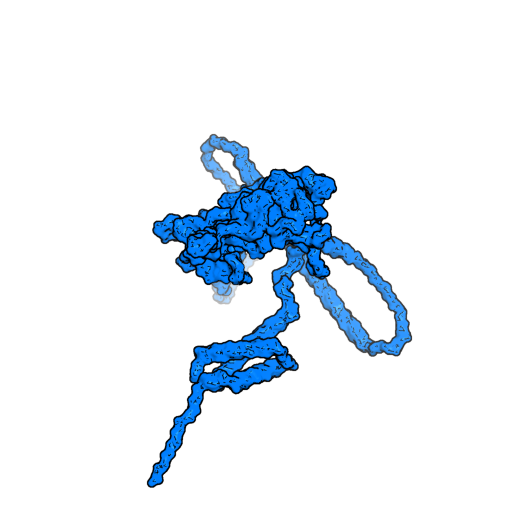99 -35.815 1.00 51.84 134 ALA A O 1
ATOM 1090 N N . LEU A 1 135 ? -41.566 -34.344 -38.027 1.00 47.84 135 LEU A N 1
ATOM 1091 C CA . LEU A 1 135 ? -42.651 -35.240 -38.425 1.00 47.84 135 LEU A CA 1
ATOM 1092 C C . LEU A 1 135 ? -42.357 -36.674 -37.941 1.00 47.84 135 LEU A C 1
ATOM 1094 O O . LEU A 1 135 ? -41.233 -37.144 -38.132 1.00 47.84 135 LEU A O 1
ATOM 1098 N N . PRO A 1 136 ? -43.333 -37.379 -37.338 1.00 46.88 136 PRO A N 1
ATOM 1099 C CA . PRO A 1 136 ? -43.144 -38.761 -36.920 1.00 46.88 136 PRO A CA 1
ATOM 1100 C C . PRO A 1 136 ? -42.852 -39.649 -38.136 1.00 46.88 136 PRO A C 1
ATOM 1102 O O . PRO A 1 136 ? -43.575 -39.618 -39.134 1.00 46.88 136 PRO A O 1
ATOM 1105 N N . ASP A 1 137 ? -41.774 -40.425 -38.049 1.00 52.94 137 ASP A N 1
ATOM 1106 C CA . ASP A 1 137 ? -41.381 -41.392 -39.070 1.00 52.94 137 ASP A CA 1
ATOM 1107 C C . ASP A 1 137 ? -42.304 -42.622 -38.998 1.00 52.94 137 ASP A C 1
ATOM 1109 O O . ASP A 1 137 ? -42.371 -43.307 -37.978 1.00 52.94 137 ASP A O 1
ATOM 1113 N N . PHE A 1 138 ? -43.045 -42.888 -40.078 1.00 44.56 138 PHE A N 1
ATOM 1114 C CA . PHE A 1 138 ? -43.989 -44.009 -40.195 1.00 44.56 138 PHE A CA 1
ATOM 1115 C C . PHE A 1 138 ? -43.360 -45.273 -40.799 1.00 44.56 138 PHE A C 1
ATOM 1117 O O . PHE A 1 138 ? -44.071 -46.204 -41.188 1.00 44.56 138 PHE A O 1
ATOM 1124 N N . ARG A 1 139 ? -42.031 -45.339 -40.907 1.00 46.75 139 ARG A N 1
ATOM 1125 C CA . ARG A 1 139 ? -41.349 -46.559 -41.342 1.00 46.75 139 ARG A CA 1
ATOM 1126 C C . ARG A 1 139 ? -41.354 -47.590 -40.216 1.00 46.75 139 ARG A C 1
ATOM 1128 O O . ARG A 1 139 ? -40.524 -47.562 -39.315 1.00 46.75 139 ARG A O 1
ATOM 1135 N N . ILE A 1 140 ? -42.295 -48.527 -40.303 1.00 47.66 140 ILE A N 1
ATOM 1136 C CA . ILE A 1 140 ? -42.297 -49.766 -39.522 1.00 47.66 140 ILE A CA 1
ATOM 1137 C C . ILE A 1 140 ? -41.038 -50.555 -39.904 1.00 47.66 140 ILE A C 1
ATOM 1139 O O . ILE A 1 140 ? -40.934 -51.077 -41.016 1.00 47.66 140 ILE A O 1
ATOM 1143 N N . SER A 1 141 ? -40.070 -50.632 -38.996 1.00 43.38 141 SER A N 1
ATOM 1144 C CA . SER A 1 141 ? -38.927 -51.534 -39.103 1.00 43.38 141 SER A CA 1
ATOM 1145 C C . SER A 1 141 ? -39.413 -52.981 -38.972 1.00 43.38 141 SER A C 1
ATOM 1147 O O . SER A 1 141 ? -39.750 -53.451 -37.889 1.00 43.38 141 SER A O 1
ATOM 1149 N N . LEU A 1 142 ? -39.447 -53.698 -40.097 1.00 49.69 142 LEU A N 1
ATOM 1150 C CA . LEU A 1 142 ? -39.651 -55.150 -40.187 1.00 49.69 142 LEU A CA 1
ATOM 1151 C C . LEU A 1 142 ? -38.370 -55.904 -39.780 1.00 49.69 142 LEU A C 1
ATOM 1153 O O . LEU A 1 142 ? -37.787 -56.648 -40.563 1.00 49.69 142 LEU A O 1
ATOM 1157 N N . SER A 1 143 ? -37.910 -55.682 -38.551 1.00 47.00 143 SER A N 1
ATOM 1158 C CA . SER A 1 143 ? -36.861 -56.482 -37.917 1.00 47.00 143 SER A CA 1
ATOM 1159 C C . SER A 1 143 ? -37.408 -57.047 -36.612 1.00 47.00 143 SER A C 1
ATOM 1161 O O . SER A 1 143 ? -37.605 -56.329 -35.631 1.00 47.00 143 SER A O 1
ATOM 1163 N N . GLU A 1 144 ? -37.709 -58.335 -36.664 1.00 54.94 144 GLU A N 1
ATOM 1164 C CA . GLU A 1 144 ? -38.244 -59.174 -35.601 1.00 54.94 144 GLU A CA 1
ATOM 1165 C C . GLU A 1 144 ? -37.135 -59.475 -34.579 1.00 54.94 144 GLU A C 1
ATOM 1167 O O . GLU A 1 144 ? -36.370 -60.410 -34.757 1.00 54.94 144 GLU A O 1
ATOM 1172 N N . ASP A 1 145 ? -36.978 -58.589 -33.590 1.00 59.91 145 ASP A N 1
ATOM 1173 C CA . ASP A 1 145 ? -36.498 -58.886 -32.225 1.00 59.91 145 ASP A CA 1
ATOM 1174 C C . ASP A 1 145 ? -36.477 -57.582 -31.404 1.00 59.91 145 ASP A C 1
ATOM 1176 O O . ASP A 1 145 ? -35.458 -56.915 -31.215 1.00 59.91 145 ASP A O 1
ATOM 1180 N N . GLY A 1 146 ? -37.667 -57.170 -30.961 1.00 59.97 146 GLY A N 1
ATOM 1181 C CA . GLY A 1 146 ? -37.867 -56.066 -30.021 1.00 59.97 146 GLY A CA 1
ATOM 1182 C C . GLY A 1 146 ? -38.262 -56.593 -28.637 1.00 59.97 146 GLY A C 1
ATOM 1183 O O . GLY A 1 146 ? -38.833 -57.682 -28.543 1.00 59.97 146 GLY A O 1
ATOM 1184 N N . PRO A 1 147 ? -37.989 -55.844 -27.552 1.00 61.19 147 PRO A N 1
ATOM 1185 C CA . PRO A 1 147 ? -38.344 -56.267 -26.201 1.00 61.19 147 PRO A CA 1
ATOM 1186 C C . PRO A 1 147 ? -39.860 -56.527 -26.077 1.00 61.19 147 PRO A C 1
ATOM 1188 O O . PRO A 1 147 ? -40.650 -55.849 -26.747 1.00 61.19 147 PRO A O 1
ATOM 1191 N N . PRO A 1 148 ? -40.284 -57.494 -25.238 1.00 72.69 148 PRO A N 1
ATOM 1192 C CA . PRO A 1 148 ? -41.672 -57.945 -25.150 1.00 72.69 148 PRO A CA 1
ATOM 1193 C C . PRO A 1 148 ? -42.656 -56.781 -24.979 1.00 72.69 148 PRO A C 1
ATOM 1195 O O . PRO A 1 148 ? -42.414 -55.857 -24.203 1.00 72.69 148 PRO A O 1
ATOM 1198 N N . ALA A 1 149 ? -43.806 -56.840 -25.657 1.00 61.84 149 ALA A N 1
ATOM 1199 C CA . ALA A 1 149 ? -44.799 -55.757 -25.691 1.00 61.84 149 ALA A CA 1
ATOM 1200 C C . ALA A 1 149 ? -45.260 -55.265 -24.299 1.00 61.84 149 ALA A C 1
ATOM 1202 O O . ALA A 1 149 ? -45.625 -54.100 -24.142 1.00 61.84 149 ALA A O 1
ATOM 1203 N N . ALA A 1 150 ? -45.195 -56.126 -23.278 1.00 70.12 150 ALA A N 1
ATOM 1204 C CA . ALA A 1 150 ? -45.479 -55.765 -21.890 1.00 70.12 150 ALA A CA 1
ATOM 1205 C C . ALA A 1 150 ? -44.466 -54.755 -21.314 1.00 70.12 150 ALA A C 1
ATOM 1207 O O . ALA A 1 150 ? -44.852 -53.821 -20.615 1.00 70.12 150 ALA A O 1
ATOM 1208 N N . GLU A 1 151 ? -43.185 -54.889 -21.659 1.00 70.81 151 GLU A N 1
ATOM 1209 C CA . GLU A 1 151 ? -42.113 -54.022 -21.168 1.00 70.81 151 GLU A CA 1
ATOM 1210 C C . GLU A 1 151 ? -42.160 -52.644 -21.844 1.00 70.81 151 GLU A C 1
ATOM 1212 O O . GLU A 1 151 ? -41.988 -51.610 -21.194 1.00 70.81 151 GLU A O 1
ATOM 1217 N N . MET A 1 152 ? -42.497 -52.598 -23.139 1.00 69.94 152 MET A N 1
ATOM 1218 C CA . MET A 1 152 ? -42.756 -51.331 -23.831 1.00 69.94 152 MET A CA 1
ATOM 1219 C C . MET A 1 152 ? -43.985 -50.609 -23.271 1.00 69.94 152 MET A C 1
ATOM 1221 O O . MET A 1 152 ? -43.965 -49.383 -23.147 1.00 69.94 152 MET A O 1
ATOM 1225 N N . PHE A 1 153 ? -45.028 -51.345 -22.874 1.00 73.69 153 PHE A N 1
ATOM 1226 C CA . PHE A 1 153 ? -46.212 -50.759 -22.250 1.00 73.69 153 PHE A CA 1
ATOM 1227 C C . PHE A 1 153 ? -45.913 -50.185 -20.859 1.00 73.69 153 PHE A C 1
ATOM 1229 O O . PHE A 1 153 ? -46.333 -49.065 -20.566 1.00 73.69 153 PHE A O 1
ATOM 1236 N N . GLU A 1 154 ? -45.141 -50.882 -20.021 1.00 75.94 154 GLU A N 1
ATOM 1237 C CA . GLU A 1 154 ? -44.708 -50.341 -18.726 1.00 75.94 154 GLU A CA 1
ATOM 1238 C C . GLU A 1 154 ? -43.823 -49.104 -18.884 1.00 75.94 154 GLU A C 1
ATOM 1240 O O . GLU A 1 154 ? -44.012 -48.110 -18.178 1.00 75.94 154 GLU A O 1
ATOM 1245 N N . ARG A 1 155 ? -42.896 -49.114 -19.847 1.00 75.25 155 ARG A N 1
ATOM 1246 C CA . ARG A 1 155 ? -42.017 -47.969 -20.117 1.00 75.25 155 ARG A CA 1
ATOM 1247 C C . ARG A 1 155 ? -42.804 -46.765 -20.636 1.00 75.25 155 ARG A C 1
ATOM 1249 O O . ARG A 1 155 ? -42.560 -45.643 -20.192 1.00 75.25 155 ARG A O 1
ATOM 1256 N N . ALA A 1 156 ? -43.788 -46.998 -21.506 1.00 74.06 156 ALA A N 1
ATOM 1257 C CA . ALA A 1 156 ? -44.690 -45.966 -22.009 1.00 74.06 156 ALA A CA 1
ATOM 1258 C C . ALA A 1 156 ? -45.619 -45.420 -20.912 1.00 74.06 156 ALA A C 1
ATOM 1260 O O . ALA A 1 156 ? -45.817 -44.208 -20.821 1.00 74.06 156 ALA A O 1
ATOM 1261 N N . LYS A 1 157 ? -46.148 -46.284 -20.036 1.00 83.81 157 LYS A N 1
ATOM 1262 C CA . LYS A 1 157 ? -46.961 -45.867 -18.885 1.00 83.81 157 LYS A CA 1
ATOM 1263 C C . LYS A 1 157 ? -46.141 -45.012 -17.915 1.00 83.81 157 LYS A C 1
ATOM 1265 O O . LYS A 1 157 ? -46.593 -43.942 -17.519 1.00 83.81 157 LYS A O 1
ATOM 1270 N N . LYS A 1 158 ? -44.911 -45.434 -17.611 1.00 79.06 158 LYS A N 1
ATOM 1271 C CA . LYS A 1 158 ? -43.992 -44.711 -16.724 1.00 79.06 158 LYS A CA 1
ATOM 1272 C C . LYS A 1 158 ? -43.548 -43.364 -17.303 1.00 79.06 158 LYS A C 1
ATOM 1274 O O . LYS A 1 158 ? -43.451 -42.397 -16.554 1.00 79.06 158 LYS A O 1
ATOM 1279 N N . MET A 1 159 ? -43.326 -43.265 -18.619 1.00 76.31 159 MET A N 1
ATOM 1280 C CA . MET A 1 159 ? -43.077 -41.969 -19.270 1.00 76.31 159 MET A CA 1
ATOM 1281 C C . MET A 1 159 ? -44.285 -41.040 -19.166 1.00 76.31 159 MET A C 1
ATOM 1283 O O . MET A 1 159 ? -44.117 -39.874 -18.824 1.00 76.31 159 MET A O 1
ATOM 1287 N N . ARG A 1 160 ? -45.500 -41.553 -19.395 1.00 71.75 160 ARG A N 1
ATOM 1288 C CA . ARG A 1 160 ? -46.724 -40.745 -19.329 1.00 71.75 160 ARG A CA 1
ATOM 1289 C C . ARG A 1 160 ? -47.004 -40.229 -17.911 1.00 71.75 160 ARG A C 1
ATOM 1291 O O . ARG A 1 160 ? -47.416 -39.086 -17.752 1.00 71.75 160 ARG A O 1
ATOM 1298 N N . GLU A 1 161 ? -46.739 -41.038 -16.884 1.00 74.38 161 GLU A N 1
ATOM 1299 C CA . GLU A 1 161 ? -46.839 -40.608 -15.480 1.00 74.38 161 GLU A CA 1
ATOM 1300 C C . GLU A 1 161 ? -45.765 -39.570 -15.112 1.00 74.38 161 GLU A C 1
ATOM 1302 O O . GLU A 1 161 ? -46.066 -38.588 -14.434 1.00 74.38 161 GLU A O 1
ATOM 1307 N N . MET A 1 162 ? -44.531 -39.729 -15.602 1.00 69.62 162 MET A N 1
ATOM 1308 C CA . MET A 1 162 ? -43.440 -38.776 -15.360 1.00 69.62 162 MET A CA 1
ATOM 1309 C C . MET A 1 162 ? -43.668 -37.430 -16.068 1.00 69.62 162 MET A C 1
ATOM 1311 O O . MET A 1 162 ? -43.368 -36.374 -15.511 1.00 69.62 162 MET A O 1
ATOM 1315 N N . GLU A 1 163 ? -44.237 -37.452 -17.273 1.00 72.62 163 GLU A N 1
ATOM 1316 C CA . GLU A 1 163 ? -44.589 -36.248 -18.028 1.00 72.62 163 GLU A CA 1
ATOM 1317 C C . GLU A 1 163 ? -45.769 -35.497 -17.392 1.00 72.62 163 GLU A C 1
ATOM 1319 O O . GLU A 1 163 ? -45.723 -34.270 -17.285 1.00 72.62 163 GLU A O 1
ATOM 1324 N N . ALA A 1 164 ? -46.770 -36.214 -16.866 1.00 72.81 164 ALA A N 1
ATOM 1325 C CA . ALA A 1 164 ? -47.875 -35.614 -16.114 1.00 72.81 164 ALA A CA 1
ATOM 1326 C C . ALA A 1 164 ? -47.399 -34.929 -14.816 1.00 72.81 164 ALA A C 1
ATOM 1328 O O . ALA A 1 164 ? -47.836 -33.822 -14.499 1.00 72.81 164 ALA A O 1
ATOM 1329 N N . LEU A 1 165 ? -46.449 -35.539 -14.098 1.00 71.81 165 LEU A N 1
ATOM 1330 C CA . LEU A 1 165 ? -45.828 -34.947 -12.905 1.00 71.81 165 LEU A CA 1
ATOM 1331 C C . LEU A 1 165 ? -45.020 -33.685 -13.236 1.00 71.81 165 LEU A C 1
ATOM 1333 O O . LEU A 1 165 ? -45.086 -32.689 -12.512 1.00 71.81 165 LEU A O 1
ATOM 1337 N N . ARG A 1 166 ? -44.306 -33.689 -14.367 1.00 68.50 166 ARG A N 1
ATOM 1338 C CA . ARG A 1 166 ? -43.560 -32.519 -14.845 1.00 68.50 166 ARG A CA 1
ATOM 1339 C C . ARG A 1 166 ? -44.491 -31.386 -15.294 1.00 68.50 166 ARG A C 1
ATOM 1341 O O . ARG A 1 166 ? -44.182 -30.220 -15.047 1.00 68.50 166 ARG A O 1
ATOM 1348 N N . SER A 1 167 ? -45.637 -31.699 -15.905 1.00 66.12 167 SER A N 1
ATOM 1349 C CA . SER A 1 167 ? -46.630 -30.685 -16.288 1.00 66.12 167 SER A CA 1
ATOM 1350 C C . SER A 1 167 ? -47.326 -30.069 -15.066 1.00 66.12 167 SER A C 1
ATOM 1352 O O . SER A 1 167 ? -47.618 -28.874 -15.078 1.00 66.12 167 SER A O 1
ATOM 1354 N N . GLN A 1 168 ? -47.550 -30.845 -13.999 1.00 68.94 168 GLN A N 1
ATOM 1355 C CA . GLN A 1 168 ? -48.079 -30.328 -12.732 1.00 68.94 168 GLN A CA 1
ATOM 1356 C C . GLN A 1 168 ? -47.096 -29.378 -12.037 1.00 68.94 168 GLN A C 1
ATOM 1358 O O . GLN A 1 168 ? -47.495 -28.279 -11.656 1.00 68.94 168 GLN A O 1
ATOM 1363 N N . GLN A 1 169 ? -45.810 -29.736 -11.952 1.00 63.66 169 GLN A N 1
ATOM 1364 C CA . GLN A 1 169 ? -44.790 -28.848 -11.373 1.00 63.66 169 GLN A CA 1
ATOM 1365 C C . GLN A 1 169 ? -44.612 -27.549 -12.172 1.00 63.66 169 GLN A C 1
ATOM 1367 O O . GLN A 1 169 ? -44.451 -26.482 -11.581 1.00 63.66 169 GLN A O 1
ATOM 1372 N N . ALA A 1 170 ? -44.700 -27.602 -13.505 1.00 62.22 170 ALA A N 1
ATOM 1373 C CA . ALA A 1 170 ? -44.645 -26.402 -14.342 1.00 62.22 170 ALA A CA 1
ATOM 1374 C C . ALA A 1 170 ? -45.853 -25.466 -14.117 1.00 62.22 170 ALA A C 1
ATOM 1376 O O . ALA A 1 170 ? -45.697 -24.244 -14.112 1.00 62.22 170 ALA A O 1
ATOM 1377 N N . ALA A 1 171 ? -47.047 -26.023 -13.881 1.00 64.06 171 ALA A N 1
ATOM 1378 C CA . ALA A 1 171 ? -48.249 -25.241 -13.590 1.00 64.06 171 ALA A CA 1
ATOM 1379 C C . ALA A 1 171 ? -48.218 -24.591 -12.191 1.00 64.06 171 ALA A C 1
ATOM 1381 O O . ALA A 1 171 ? -48.731 -23.482 -12.017 1.00 64.06 171 ALA A O 1
ATOM 1382 N N . GLU A 1 172 ? -47.601 -25.243 -11.201 1.00 59.59 172 GLU A N 1
ATOM 1383 C CA . GLU A 1 172 ? -47.390 -24.661 -9.868 1.00 59.59 172 GLU A CA 1
ATOM 1384 C C . GLU A 1 172 ? -46.334 -23.548 -9.880 1.00 59.59 172 GLU A C 1
ATOM 1386 O O . GLU A 1 172 ? -46.553 -22.501 -9.265 1.00 59.59 172 GLU A O 1
ATOM 1391 N N . LEU A 1 173 ? -45.248 -23.706 -10.650 1.00 54.16 173 LEU A N 1
ATOM 1392 C CA . LEU A 1 173 ? -44.234 -22.658 -10.817 1.00 54.16 173 LEU A CA 1
ATOM 1393 C C . LEU A 1 173 ? -44.815 -21.396 -11.478 1.00 54.16 173 LEU A C 1
ATOM 1395 O O . LEU A 1 173 ? -44.548 -20.284 -11.027 1.00 54.16 173 LEU A O 1
ATOM 1399 N N . ALA A 1 174 ? -45.668 -21.559 -12.496 1.00 58.38 174 ALA A N 1
ATOM 1400 C CA . ALA A 1 174 ? -46.315 -20.436 -13.179 1.00 58.38 174 ALA A CA 1
ATOM 1401 C C . ALA A 1 174 ? -47.285 -19.656 -12.266 1.00 58.38 174 ALA A C 1
ATOM 1403 O O . ALA A 1 174 ? -47.400 -18.434 -12.376 1.00 58.38 174 ALA A O 1
ATOM 1404 N N . LYS A 1 175 ? -47.962 -20.334 -11.326 1.00 63.84 175 LYS A N 1
ATOM 1405 C CA . LYS A 1 175 ? -48.802 -19.669 -10.313 1.00 63.84 175 LYS A CA 1
ATOM 1406 C C . LYS A 1 175 ? -47.980 -18.937 -9.250 1.00 63.84 175 LYS A C 1
ATOM 1408 O O . LYS A 1 175 ? -48.406 -17.876 -8.795 1.00 63.84 175 LYS A O 1
ATOM 1413 N N . ALA A 1 176 ? -46.822 -19.475 -8.865 1.00 56.53 176 ALA A N 1
ATOM 1414 C CA . ALA A 1 176 ? -45.919 -18.822 -7.918 1.00 56.53 176 ALA A CA 1
ATOM 1415 C C . ALA A 1 176 ? -45.292 -17.542 -8.506 1.00 56.53 176 ALA A C 1
ATOM 1417 O O . ALA A 1 176 ? -45.190 -16.531 -7.809 1.00 56.53 176 ALA A O 1
ATOM 1418 N N . ASP A 1 177 ? -44.958 -17.552 -9.800 1.00 55.47 177 ASP A N 1
ATOM 1419 C CA . ASP A 1 177 ? -44.336 -16.415 -10.489 1.00 55.47 177 ASP A CA 1
ATOM 1420 C C . ASP A 1 177 ? -45.317 -15.242 -10.704 1.00 55.47 177 ASP A C 1
ATOM 1422 O O . ASP A 1 177 ? -44.979 -14.076 -10.481 1.00 55.47 177 ASP A O 1
ATOM 1426 N N . ALA A 1 178 ? -46.591 -15.536 -10.997 1.00 60.53 178 ALA A N 1
ATOM 1427 C CA . ALA A 1 178 ? -47.643 -14.517 -11.083 1.00 60.53 178 ALA A CA 1
ATOM 1428 C C . ALA A 1 178 ? -47.883 -13.785 -9.742 1.00 60.53 178 ALA A C 1
ATOM 1430 O O . ALA A 1 178 ? -48.160 -12.584 -9.721 1.00 60.53 178 ALA A O 1
ATOM 1431 N N . GLY A 1 179 ? -47.737 -14.484 -8.609 1.00 65.44 179 GLY A N 1
ATOM 1432 C CA . GLY A 1 179 ? -47.836 -13.886 -7.272 1.00 65.44 179 GLY A CA 1
ATOM 1433 C C . GLY A 1 179 ? -46.638 -13.001 -6.907 1.00 65.44 179 GLY A C 1
ATOM 1434 O O . GLY A 1 179 ? -46.806 -11.975 -6.243 1.00 65.44 179 GLY A O 1
ATOM 1435 N N . LEU A 1 180 ? -45.439 -13.363 -7.370 1.00 55.41 180 LEU A N 1
ATOM 1436 C CA . LEU A 1 180 ? -44.212 -12.583 -7.191 1.00 55.41 180 LEU A CA 1
ATOM 1437 C C . LEU A 1 180 ? -44.224 -11.301 -8.030 1.00 55.41 180 LEU A C 1
ATOM 1439 O O . LEU A 1 180 ? -43.937 -10.230 -7.494 1.00 55.41 180 LEU A O 1
ATOM 1443 N N . GLN A 1 181 ? -44.650 -11.363 -9.296 1.00 62.25 181 GLN A N 1
ATOM 1444 C CA . GLN A 1 181 ? -44.777 -10.159 -10.125 1.00 62.25 181 GLN A CA 1
ATOM 1445 C C . GLN A 1 181 ? -45.833 -9.178 -9.599 1.00 62.25 181 GLN A C 1
ATOM 1447 O O . GLN A 1 181 ? -45.611 -7.967 -9.643 1.00 62.25 181 GLN A O 1
ATOM 1452 N N . GLY A 1 182 ? -46.939 -9.676 -9.031 1.00 68.81 182 GLY A N 1
ATOM 1453 C CA . GLY A 1 182 ? -47.944 -8.829 -8.382 1.00 68.81 182 GLY A CA 1
ATOM 1454 C C . GLY A 1 182 ? -47.395 -8.062 -7.172 1.00 68.81 182 GLY A C 1
ATOM 1455 O O . GLY A 1 182 ? -47.699 -6.881 -7.004 1.00 68.81 182 GLY A O 1
ATOM 1456 N N . ARG A 1 183 ? -46.529 -8.693 -6.364 1.00 63.84 183 ARG A N 1
ATOM 1457 C CA . ARG A 1 183 ? -45.853 -8.029 -5.233 1.00 63.84 183 ARG A CA 1
ATOM 1458 C C . ARG A 1 183 ? -44.824 -7.002 -5.698 1.00 63.84 183 ARG A C 1
ATOM 1460 O O . ARG A 1 183 ? -44.805 -5.896 -5.175 1.00 63.84 183 ARG A O 1
ATOM 1467 N N . ILE A 1 184 ? -44.043 -7.322 -6.729 1.00 67.75 184 ILE A N 1
ATOM 1468 C CA . ILE A 1 184 ? -43.044 -6.401 -7.294 1.00 67.75 184 ILE A CA 1
ATOM 1469 C C . ILE A 1 184 ? -43.715 -5.158 -7.903 1.00 67.75 184 ILE A C 1
ATOM 1471 O O . ILE A 1 184 ? -43.211 -4.046 -7.760 1.00 67.75 184 ILE A O 1
ATOM 1475 N N . GLN A 1 185 ? -44.869 -5.307 -8.563 1.00 70.62 185 GLN A N 1
ATOM 1476 C CA . GLN A 1 185 ? -45.623 -4.155 -9.069 1.00 70.62 185 GLN A CA 1
ATOM 1477 C C . GLN A 1 185 ? -46.232 -3.316 -7.937 1.00 70.62 185 GLN A C 1
ATOM 1479 O O . GLN A 1 185 ? -46.190 -2.089 -8.015 1.00 70.62 185 GLN A O 1
ATOM 1484 N N . ALA A 1 186 ? -46.743 -3.945 -6.874 1.00 67.69 186 ALA A N 1
ATOM 1485 C CA . ALA A 1 186 ? -47.286 -3.232 -5.718 1.00 67.69 186 ALA A CA 1
ATOM 1486 C C . ALA A 1 186 ? -46.209 -2.429 -4.963 1.00 67.69 186 ALA A C 1
ATOM 1488 O O . ALA A 1 186 ? -46.440 -1.262 -4.642 1.00 67.69 186 ALA A O 1
ATOM 1489 N N . ASP A 1 187 ? -45.020 -3.007 -4.760 1.00 74.00 187 ASP A N 1
ATOM 1490 C CA . ASP A 1 187 ? -43.895 -2.323 -4.110 1.00 74.00 187 ASP A CA 1
ATOM 1491 C C . ASP A 1 187 ? -43.383 -1.147 -4.951 1.00 74.00 187 ASP A C 1
ATOM 1493 O O . ASP A 1 187 ? -43.159 -0.057 -4.421 1.00 74.00 187 ASP A O 1
ATOM 1497 N N . ASN A 1 188 ? -43.294 -1.310 -6.276 1.00 72.25 188 ASN A N 1
ATOM 1498 C CA . ASN A 1 188 ? -42.913 -0.217 -7.176 1.00 72.25 188 ASN A CA 1
ATOM 1499 C C . ASN A 1 188 ? -43.924 0.943 -7.152 1.00 72.25 188 ASN A C 1
ATOM 1501 O O . ASN A 1 188 ? -43.527 2.109 -7.175 1.00 72.25 188 ASN A O 1
ATOM 1505 N N . VAL A 1 189 ? -45.229 0.652 -7.077 1.00 79.12 189 VAL A N 1
ATOM 1506 C CA . VAL A 1 189 ? -46.275 1.686 -6.974 1.00 79.12 189 VAL A CA 1
ATOM 1507 C C . VAL A 1 189 ? -46.211 2.401 -5.623 1.00 79.12 189 VAL A C 1
ATOM 1509 O O . VAL A 1 189 ? -46.312 3.629 -5.579 1.00 79.12 189 VAL A O 1
ATOM 1512 N N . PHE A 1 190 ? -45.981 1.668 -4.531 1.00 75.56 190 PHE A N 1
ATOM 1513 C CA . PHE A 1 190 ? -45.835 2.250 -3.197 1.00 75.56 190 PHE A CA 1
ATOM 1514 C C . PHE A 1 190 ? -44.605 3.165 -3.107 1.00 75.56 190 PHE A C 1
ATOM 1516 O O . PHE A 1 190 ? -44.701 4.297 -2.625 1.00 75.56 190 PHE A O 1
ATOM 1523 N N . GLN A 1 191 ? -43.468 2.723 -3.645 1.00 73.25 191 GLN A N 1
ATOM 1524 C CA . GLN A 1 191 ? -42.229 3.496 -3.648 1.00 73.25 191 GLN A CA 1
ATOM 1525 C C . GLN A 1 191 ? -42.349 4.762 -4.511 1.00 73.25 191 GLN A C 1
ATOM 1527 O O . GLN A 1 191 ? -41.971 5.849 -4.069 1.00 73.25 191 GLN A O 1
ATOM 1532 N N . ALA A 1 192 ? -42.969 4.664 -5.692 1.00 76.56 192 ALA A N 1
ATOM 1533 C CA . ALA A 1 192 ? -43.237 5.818 -6.550 1.00 76.56 192 ALA A CA 1
ATOM 1534 C C . ALA A 1 192 ? -44.182 6.837 -5.884 1.00 76.56 192 ALA A C 1
ATOM 1536 O O . ALA A 1 192 ? -43.973 8.051 -5.986 1.00 76.56 192 ALA A O 1
ATOM 1537 N N . GLN A 1 193 ? -45.201 6.365 -5.160 1.00 79.75 193 GLN A N 1
ATOM 1538 C CA . GLN A 1 193 ? -46.135 7.232 -4.442 1.00 79.75 193 GLN A CA 1
ATOM 1539 C C . GLN A 1 193 ? -45.466 7.927 -3.246 1.00 79.75 193 GLN A C 1
ATOM 1541 O O . GLN A 1 193 ? -45.701 9.117 -3.015 1.00 79.75 193 GLN A O 1
ATOM 1546 N N . GLN A 1 194 ? -44.580 7.229 -2.533 1.00 77.31 194 GLN A N 1
ATOM 1547 C CA . GLN A 1 194 ? -43.813 7.796 -1.426 1.00 77.31 194 GLN A CA 1
ATOM 1548 C C . GLN A 1 194 ? -42.790 8.836 -1.912 1.00 77.31 194 GLN A C 1
ATOM 1550 O O . GLN A 1 194 ? -42.657 9.908 -1.317 1.00 77.31 194 GLN A O 1
ATOM 1555 N N . GLU A 1 195 ? -42.121 8.593 -3.041 1.00 77.12 195 GLU A N 1
ATOM 1556 C CA . GLU A 1 195 ? -41.235 9.579 -3.669 1.00 77.12 195 GLU A CA 1
ATOM 1557 C C . GLU A 1 195 ? -41.978 10.818 -4.177 1.00 77.12 195 GLU A C 1
ATOM 1559 O O . GLU A 1 195 ? -41.455 11.932 -4.079 1.00 77.12 195 GLU A O 1
ATOM 1564 N N . ALA A 1 196 ? -43.192 10.657 -4.709 1.00 76.00 196 ALA A N 1
ATOM 1565 C CA . ALA A 1 196 ? -44.024 11.779 -5.133 1.00 76.00 196 ALA A CA 1
ATOM 1566 C C . ALA A 1 196 ? -44.463 12.642 -3.935 1.00 76.00 196 ALA A C 1
ATOM 1568 O O . ALA A 1 196 ? -44.398 13.872 -3.999 1.00 76.00 196 ALA A O 1
ATOM 1569 N N . GLN A 1 197 ? -44.833 12.015 -2.812 1.00 75.44 197 GLN A N 1
ATOM 1570 C CA . GLN A 1 197 ? -45.153 12.728 -1.571 1.00 75.44 197 GLN A CA 1
ATOM 1571 C C . GLN A 1 197 ? -43.934 13.453 -0.990 1.00 75.44 197 GLN A C 1
ATOM 1573 O O . GLN A 1 197 ? -44.041 14.616 -0.589 1.00 75.44 197 GLN A O 1
ATOM 1578 N N . ASN A 1 198 ? -42.759 12.821 -1.010 1.00 75.75 198 ASN A N 1
ATOM 1579 C CA . ASN A 1 198 ? -41.520 13.442 -0.546 1.00 75.75 198 ASN A CA 1
ATOM 1580 C C . ASN A 1 198 ? -41.113 14.633 -1.428 1.00 75.75 198 ASN A C 1
ATOM 1582 O O . ASN A 1 198 ? -40.754 15.685 -0.897 1.00 75.75 198 ASN A O 1
ATOM 1586 N N . ARG A 1 199 ? -41.253 14.526 -2.758 1.00 76.19 199 ARG A N 1
ATOM 1587 C CA . ARG A 1 199 ? -41.022 15.648 -3.688 1.00 76.19 199 ARG A CA 1
ATOM 1588 C C . ARG A 1 199 ? -41.979 16.812 -3.449 1.00 76.19 199 ARG A C 1
ATOM 1590 O O . ARG A 1 199 ? -41.529 17.954 -3.375 1.00 76.19 199 ARG A O 1
ATOM 1597 N N . ASN A 1 200 ? -43.270 16.540 -3.268 1.00 73.25 200 ASN A N 1
ATOM 1598 C CA . ASN A 1 200 ? -44.251 17.582 -2.953 1.00 73.25 200 ASN A CA 1
ATOM 1599 C C . ASN A 1 200 ? -43.958 18.261 -1.608 1.00 73.25 200 ASN A C 1
ATOM 1601 O O . ASN A 1 200 ? -44.088 19.478 -1.488 1.00 73.25 200 ASN A O 1
ATOM 1605 N N . THR A 1 201 ? -43.501 17.498 -0.614 1.00 73.06 201 THR A N 1
ATOM 1606 C CA . THR A 1 201 ? -43.125 18.036 0.701 1.00 73.06 201 THR A CA 1
ATOM 1607 C C . THR A 1 201 ? -41.881 18.925 0.611 1.00 73.06 201 THR A C 1
ATOM 1609 O O . THR A 1 201 ? -41.841 19.994 1.220 1.00 73.06 201 THR A O 1
ATOM 1612 N N . GLN A 1 202 ? -40.890 18.540 -0.200 1.00 69.50 202 GLN A N 1
ATOM 1613 C CA . GLN A 1 202 ? -39.701 19.359 -0.451 1.00 69.50 202 GLN A CA 1
ATOM 1614 C C . GLN A 1 202 ? -40.035 20.648 -1.215 1.00 69.50 202 GLN A C 1
ATOM 1616 O O . GLN A 1 202 ? -39.575 21.718 -0.822 1.00 69.50 202 GLN A O 1
ATOM 1621 N N . LEU A 1 203 ? -40.891 20.583 -2.240 1.00 72.94 203 LEU A N 1
ATOM 1622 C CA . LEU A 1 203 ? -41.360 21.767 -2.972 1.00 72.94 203 LEU A CA 1
ATOM 1623 C C . LEU A 1 203 ? -42.124 22.744 -2.063 1.00 72.94 203 LEU A C 1
ATOM 1625 O O . LEU A 1 203 ? -41.911 23.954 -2.144 1.00 72.94 203 LEU A O 1
ATOM 1629 N N . ALA A 1 204 ? -42.949 22.228 -1.147 1.00 68.06 204 ALA A N 1
ATOM 1630 C CA . ALA A 1 204 ? -43.658 23.043 -0.162 1.00 68.06 204 ALA A CA 1
ATOM 1631 C C . ALA A 1 204 ? -42.710 23.710 0.856 1.00 68.06 204 ALA A C 1
ATOM 1633 O O . ALA A 1 204 ? -42.956 24.844 1.275 1.00 68.06 204 ALA A O 1
ATOM 1634 N N . LEU A 1 205 ? -41.613 23.045 1.241 1.00 66.88 205 LEU A N 1
ATOM 1635 C CA . LEU A 1 205 ? -40.589 23.637 2.109 1.00 66.88 205 LEU A CA 1
ATOM 1636 C C . LEU A 1 205 ? -39.800 24.739 1.391 1.00 66.88 205 LEU A C 1
ATOM 1638 O O . LEU A 1 205 ? -39.577 25.801 1.972 1.00 66.88 205 LEU A O 1
ATOM 1642 N N . VAL A 1 206 ? -39.435 24.518 0.125 1.00 67.69 206 VAL A N 1
ATOM 1643 C CA . VAL A 1 206 ? -38.695 25.495 -0.689 1.00 67.69 206 VAL A CA 1
ATOM 1644 C C . VAL A 1 206 ? -39.533 26.756 -0.934 1.00 67.69 206 VAL A C 1
ATOM 1646 O O . VAL A 1 206 ? -39.024 27.867 -0.772 1.00 67.69 206 VAL A O 1
ATOM 1649 N N . GLN A 1 207 ? -40.837 26.612 -1.206 1.00 62.88 207 GLN A N 1
ATOM 1650 C CA . GLN A 1 207 ? -41.756 27.755 -1.311 1.00 62.88 207 GLN A CA 1
ATOM 1651 C C . GLN A 1 207 ? -41.905 28.535 0.005 1.00 62.88 207 GLN A C 1
ATOM 1653 O O . GLN A 1 207 ? -42.070 29.754 -0.026 1.00 62.88 207 GLN A O 1
ATOM 1658 N N . ARG A 1 208 ? -41.806 27.874 1.169 1.00 53.84 208 ARG A N 1
ATOM 1659 C CA . ARG A 1 208 ? -41.808 28.561 2.476 1.00 53.84 208 ARG A CA 1
ATOM 1660 C C . ARG A 1 208 ? -40.509 29.313 2.759 1.00 53.84 208 ARG A C 1
ATOM 1662 O O . ARG A 1 208 ? -40.541 30.285 3.508 1.00 53.84 208 ARG A O 1
ATOM 1669 N N . THR A 1 209 ? -39.387 28.899 2.173 1.00 54.47 209 THR A N 1
ATOM 1670 C CA . THR A 1 209 ? -38.097 29.590 2.335 1.00 54.47 209 THR A CA 1
ATOM 1671 C C . THR A 1 209 ? -37.897 30.771 1.384 1.00 54.47 209 THR A C 1
ATOM 1673 O O . THR A 1 209 ? -37.061 31.623 1.667 1.00 54.47 209 THR A O 1
ATOM 1676 N N . SER A 1 210 ? -38.668 30.870 0.293 1.00 49.22 210 SER A N 1
ATOM 1677 C CA . SER A 1 210 ? -38.529 31.941 -0.708 1.00 49.22 210 SER A CA 1
ATOM 1678 C C . SER A 1 210 ? -39.517 33.109 -0.555 1.00 49.22 210 SER A C 1
ATOM 1680 O O . SER A 1 210 ? -39.504 34.017 -1.384 1.00 49.22 210 SER A O 1
ATOM 1682 N N . ALA A 1 211 ? -40.376 33.115 0.469 1.00 42.69 211 ALA A N 1
ATOM 1683 C CA . ALA A 1 211 ? -41.298 34.223 0.733 1.00 42.69 211 ALA A CA 1
ATOM 1684 C C . ALA A 1 211 ? -40.717 35.197 1.787 1.00 42.69 211 ALA A C 1
ATOM 1686 O O . ALA A 1 211 ? -40.382 34.760 2.892 1.00 42.69 211 ALA A O 1
ATOM 1687 N N . PRO A 1 212 ? -40.611 36.512 1.503 1.00 40.31 212 PRO A N 1
ATOM 1688 C CA . PRO A 1 212 ? -40.200 37.496 2.499 1.00 40.31 212 PRO A CA 1
ATOM 1689 C C . PRO A 1 212 ? -41.278 37.646 3.581 1.00 40.31 212 PRO A C 1
ATOM 1691 O O . PRO A 1 212 ? -42.454 37.840 3.276 1.00 40.31 212 PRO A O 1
ATOM 1694 N N . ARG A 1 213 ? -40.873 37.560 4.854 1.00 39.38 213 ARG A N 1
ATOM 1695 C CA . ARG A 1 213 ? -41.744 37.759 6.025 1.00 39.38 213 ARG A CA 1
ATOM 1696 C C . ARG A 1 213 ? -42.086 39.250 6.195 1.00 39.38 213 ARG A C 1
ATOM 1698 O O . ARG A 1 213 ? -41.154 40.031 6.382 1.00 39.38 213 ARG A O 1
ATOM 1705 N N . PRO A 1 214 ? -43.367 39.662 6.238 1.00 38.25 214 PRO A N 1
ATOM 1706 C CA . PRO A 1 214 ? -43.750 40.917 6.864 1.00 38.25 214 PRO A CA 1
ATOM 1707 C C . PRO A 1 214 ? -43.905 40.721 8.379 1.00 38.25 214 PRO A C 1
ATOM 1709 O O . PRO A 1 214 ? -44.490 39.742 8.843 1.00 38.25 214 PRO A O 1
ATOM 1712 N N . ALA A 1 215 ? -43.359 41.663 9.144 1.00 42.91 215 ALA A N 1
ATOM 1713 C CA . ALA A 1 215 ? -43.566 41.792 10.578 1.00 42.91 215 ALA A CA 1
ATOM 1714 C C . ALA A 1 215 ? -44.934 42.436 10.856 1.00 42.91 215 ALA A C 1
ATOM 1716 O O . ALA A 1 215 ? -45.189 43.532 10.362 1.00 42.91 215 ALA A O 1
ATOM 1717 N N . ALA A 1 216 ? -45.780 41.776 11.650 1.00 37.75 216 ALA A N 1
ATOM 1718 C CA . ALA A 1 216 ? -46.827 42.399 12.463 1.00 37.75 216 ALA A CA 1
ATOM 1719 C C . ALA A 1 216 ? -47.410 41.370 13.449 1.00 37.75 216 ALA A C 1
ATOM 1721 O O . ALA A 1 216 ? -47.812 40.278 13.045 1.00 37.75 216 ALA A O 1
ATOM 1722 N N . ASP A 1 217 ? -47.466 41.746 14.727 1.00 44.25 217 ASP A N 1
ATOM 1723 C CA . ASP A 1 217 ? -48.248 41.086 15.773 1.00 44.25 217 ASP A CA 1
ATOM 1724 C C . ASP A 1 217 ? -49.740 41.077 15.407 1.00 44.25 217 ASP A C 1
ATOM 1726 O O . ASP A 1 217 ? -50.337 42.130 15.180 1.00 44.25 217 ASP A O 1
ATOM 1730 N N . MET A 1 218 ? -50.356 39.893 15.401 1.00 44.72 218 MET A N 1
ATOM 1731 C CA . MET A 1 218 ? -51.809 39.700 15.358 1.00 44.72 218 MET A CA 1
ATOM 1732 C C . MET A 1 218 ? -52.187 38.553 16.313 1.00 44.72 218 MET A C 1
ATOM 1734 O O . MET A 1 218 ? -51.522 37.513 16.303 1.00 44.72 218 MET A O 1
ATOM 1738 N N . PRO A 1 219 ? -53.235 38.708 17.144 1.00 42.47 219 PRO A N 1
ATOM 1739 C CA . PRO A 1 219 ? -53.659 37.680 18.091 1.00 42.47 219 PRO A CA 1
ATOM 1740 C C . PRO A 1 219 ? -54.268 36.467 17.372 1.00 42.47 219 PRO A C 1
ATOM 1742 O O . PRO A 1 219 ? -54.956 36.611 16.361 1.00 42.47 219 PRO A O 1
ATOM 1745 N N . LEU A 1 220 ? -54.021 35.265 17.914 1.00 42.44 220 LEU A N 1
ATOM 1746 C CA . LEU A 1 220 ? -54.524 33.992 17.388 1.00 42.44 220 LEU A CA 1
ATOM 1747 C C . LEU A 1 220 ? -56.058 34.001 17.264 1.00 42.44 220 LEU A C 1
ATOM 1749 O O . LEU A 1 220 ? -56.776 33.885 18.256 1.00 42.44 220 LEU A O 1
ATOM 1753 N N . ALA A 1 221 ? -56.551 34.063 16.027 1.00 42.22 221 ALA A N 1
ATOM 1754 C CA . ALA A 1 221 ? -57.931 33.743 15.694 1.00 42.22 221 ALA A CA 1
ATOM 1755 C C . ALA A 1 221 ? -58.094 32.215 15.638 1.00 42.22 221 ALA A C 1
ATOM 1757 O O . ALA A 1 221 ? -57.568 31.547 14.747 1.00 42.22 221 ALA A O 1
ATOM 1758 N N . ILE A 1 222 ? -58.820 31.665 16.611 1.00 48.69 222 ILE A N 1
ATOM 1759 C CA . ILE A 1 222 ? -59.277 30.274 16.613 1.00 48.69 222 ILE A CA 1
ATOM 1760 C C . ILE A 1 222 ? -60.300 30.130 15.480 1.00 48.69 222 ILE A C 1
ATOM 1762 O O . ILE A 1 222 ? -61.383 30.711 15.532 1.00 48.69 222 ILE A O 1
ATOM 1766 N N . LEU A 1 223 ? -59.941 29.384 14.435 1.00 41.59 223 LEU A N 1
ATOM 1767 C CA . LEU A 1 223 ? -60.870 29.010 13.369 1.00 41.59 223 LEU A CA 1
ATOM 1768 C C . LEU A 1 223 ? -61.863 27.961 13.905 1.00 41.59 223 LEU A C 1
ATOM 1770 O O . LEU A 1 223 ? -61.423 26.998 14.537 1.00 41.59 223 LEU A O 1
ATOM 1774 N N . PRO A 1 224 ? -63.177 28.118 13.663 1.00 47.94 224 PRO A N 1
ATOM 1775 C CA . PRO A 1 224 ? -64.184 27.180 14.144 1.00 47.94 224 PRO A CA 1
ATOM 1776 C C . PRO A 1 224 ? -64.068 25.815 13.450 1.00 47.94 224 PRO A C 1
ATOM 1778 O O . PRO A 1 224 ? -63.834 25.712 12.242 1.00 47.94 224 PRO A O 1
ATOM 1781 N N . ASP A 1 225 ? -64.225 24.777 14.267 1.00 41.81 225 ASP A N 1
ATOM 1782 C CA . ASP A 1 225 ? -64.136 23.358 13.938 1.00 41.81 225 ASP A CA 1
ATOM 1783 C C . ASP A 1 225 ? -65.133 22.962 12.829 1.00 41.81 225 ASP A C 1
ATOM 1785 O O . ASP A 1 225 ? -66.316 23.297 12.866 1.00 41.81 225 ASP A O 1
ATOM 1789 N N . ARG A 1 226 ? -64.663 22.226 11.814 1.00 42.34 226 ARG A N 1
ATOM 1790 C CA . ARG A 1 226 ? -65.452 21.824 10.628 1.00 42.34 226 ARG A CA 1
ATOM 1791 C C . ARG A 1 226 ? -66.331 20.588 10.864 1.00 42.34 226 ARG A C 1
ATOM 1793 O O . ARG A 1 226 ? -66.807 19.983 9.904 1.00 42.34 226 ARG A O 1
ATOM 1800 N N . ARG A 1 227 ? -66.573 20.205 12.120 1.00 48.91 227 ARG A N 1
ATOM 1801 C CA . ARG A 1 227 ? -67.414 19.052 12.480 1.00 48.91 227 ARG A CA 1
ATOM 1802 C C . ARG A 1 227 ? -68.914 19.334 12.603 1.00 48.91 227 ARG A C 1
ATOM 1804 O O . ARG A 1 227 ? -69.672 18.378 12.705 1.00 48.91 227 ARG A O 1
ATOM 1811 N N . GLU A 1 228 ? -69.363 20.583 12.494 1.00 47.59 228 GLU A N 1
ATOM 1812 C CA . GLU A 1 228 ? -70.799 20.929 12.571 1.00 47.59 228 GLU A CA 1
ATOM 1813 C C . GLU A 1 228 ? -71.491 21.158 11.213 1.00 47.59 228 GLU A C 1
ATOM 1815 O O . GLU A 1 228 ? -72.681 21.449 11.164 1.00 47.59 228 GLU A O 1
ATOM 1820 N N . LEU A 1 229 ? -70.797 20.967 10.085 1.00 45.66 229 LEU A N 1
ATOM 1821 C CA . LEU A 1 229 ? -71.349 21.222 8.742 1.00 45.66 229 LEU A CA 1
ATOM 1822 C C . LEU A 1 229 ? -71.886 19.970 8.019 1.00 45.66 229 LEU A C 1
ATOM 1824 O O . LEU A 1 229 ? -72.143 20.015 6.818 1.00 45.66 229 LEU A O 1
ATOM 1828 N N . LEU A 1 230 ? -72.079 18.857 8.740 1.00 43.38 230 LEU A N 1
ATOM 1829 C CA . LEU A 1 230 ? -72.635 17.613 8.189 1.00 43.38 230 LEU A CA 1
ATOM 1830 C C . LEU A 1 230 ? -73.692 16.958 9.093 1.00 43.38 230 LEU A C 1
ATOM 1832 O O . LEU A 1 230 ? -73.749 15.740 9.194 1.00 43.38 230 LEU A O 1
ATOM 1836 N N . MET A 1 231 ? -74.536 17.754 9.750 1.00 45.38 231 MET A N 1
ATOM 1837 C CA . MET A 1 231 ? -75.789 17.283 10.352 1.00 45.38 231 MET A CA 1
ATOM 1838 C C . MET A 1 231 ? -76.843 18.382 10.209 1.00 45.38 231 MET A C 1
ATOM 1840 O O . MET A 1 231 ? -77.054 19.200 11.098 1.00 45.38 231 MET A O 1
ATOM 1844 N N . GLY A 1 232 ? -77.485 18.418 9.043 1.00 33.34 232 GLY A N 1
ATOM 1845 C CA . GLY A 1 232 ? -78.568 19.343 8.742 1.00 33.34 232 GLY A CA 1
ATOM 1846 C C . GLY A 1 232 ? -79.551 18.742 7.745 1.00 33.34 232 GLY A C 1
ATOM 1847 O O . GLY A 1 232 ? -79.337 18.823 6.544 1.00 33.34 232 GLY A O 1
ATOM 1848 N N . SER A 1 233 ? -80.647 18.203 8.288 1.00 34.38 233 SER A N 1
ATOM 1849 C CA . SER A 1 233 ? -81.981 18.122 7.677 1.00 34.38 233 SER A CA 1
ATOM 1850 C C . SER A 1 233 ? -82.161 17.283 6.401 1.00 34.38 233 SER A C 1
ATOM 1852 O O . SER A 1 233 ? -82.137 17.804 5.286 1.00 34.38 233 SER A O 1
ATOM 1854 N N . VAL A 1 234 ? -82.585 16.027 6.580 1.00 35.38 234 VAL A N 1
ATOM 1855 C CA . VAL A 1 234 ? -83.564 15.410 5.669 1.00 35.38 234 VAL A CA 1
ATOM 1856 C C . VAL A 1 234 ? -84.800 15.048 6.492 1.00 35.38 234 VAL A C 1
ATOM 1858 O O . VAL A 1 234 ? -84.700 14.410 7.537 1.00 35.38 234 VAL A O 1
ATOM 1861 N N . GLY A 1 235 ? -85.934 15.587 6.048 1.00 33.94 235 GLY A N 1
ATOM 1862 C CA . GLY A 1 235 ? -87.194 15.711 6.768 1.00 33.94 235 GLY A CA 1
ATOM 1863 C C . GLY A 1 235 ? -87.886 14.406 7.160 1.00 33.94 235 GLY A C 1
ATOM 1864 O O . GLY A 1 235 ? -87.799 13.382 6.488 1.00 33.94 235 GLY A O 1
ATOM 1865 N N . SER A 1 236 ? -88.650 14.532 8.242 1.00 35.81 236 SER A N 1
ATOM 1866 C CA . SER A 1 236 ? -89.797 13.703 8.598 1.00 35.81 236 SER A CA 1
ATOM 1867 C C . SER A 1 236 ? -90.983 14.038 7.684 1.00 35.81 236 SER A C 1
ATOM 1869 O O . SER A 1 236 ? -91.332 15.214 7.568 1.00 35.81 236 SER A O 1
ATOM 1871 N N . PHE A 1 237 ? -91.618 13.026 7.080 1.00 33.53 237 PHE A N 1
ATOM 1872 C CA . PHE A 1 237 ? -93.053 13.061 6.778 1.00 33.53 237 PHE A CA 1
ATOM 1873 C C . PHE A 1 237 ? -93.645 11.643 6.674 1.00 33.53 237 PHE A C 1
ATOM 1875 O O . PHE A 1 237 ? -93.352 10.884 5.757 1.00 33.53 237 PHE A O 1
ATOM 1882 N N . ASP A 1 238 ? -94.408 11.330 7.719 1.00 33.94 238 ASP A N 1
ATOM 1883 C CA . ASP A 1 238 ? -95.638 10.539 7.856 1.00 33.94 238 ASP A CA 1
ATOM 1884 C C . ASP A 1 238 ? -96.179 9.689 6.681 1.00 33.94 238 ASP A C 1
ATOM 1886 O O . ASP A 1 238 ? -96.245 10.119 5.530 1.00 33.94 238 ASP A O 1
ATOM 1890 N N . GLY A 1 239 ? -96.677 8.495 7.030 1.00 30.53 239 GLY A N 1
ATOM 1891 C CA . GLY A 1 239 ? -97.242 7.513 6.105 1.00 30.53 239 GLY A CA 1
ATOM 1892 C C . GLY A 1 239 ? -97.806 6.243 6.757 1.00 30.53 239 GLY A C 1
ATOM 1893 O O . GLY A 1 239 ? -97.452 5.149 6.346 1.00 30.53 239 GLY A O 1
ATOM 1894 N N . MET A 1 240 ? -98.705 6.409 7.734 1.00 32.59 240 MET A N 1
ATOM 1895 C CA . MET A 1 240 ? -99.926 5.602 7.937 1.00 32.59 240 MET A CA 1
ATOM 1896 C C . MET A 1 240 ? -99.890 4.081 8.252 1.00 32.59 240 MET A C 1
ATOM 1898 O O . MET A 1 240 ? -99.538 3.243 7.431 1.00 32.59 240 MET A O 1
ATOM 1902 N N . THR A 1 241 ? -100.600 3.766 9.355 1.00 31.83 241 THR A N 1
ATOM 1903 C CA . THR A 1 241 ? -101.526 2.618 9.579 1.00 31.83 241 THR A CA 1
ATOM 1904 C C . THR A 1 241 ? -100.897 1.233 9.817 1.00 31.83 241 THR A C 1
ATOM 1906 O O . THR A 1 241 ? -99.999 0.822 9.109 1.00 31.83 241 THR A O 1
ATOM 1909 N N . SER A 1 242 ? -101.319 0.390 10.765 1.00 33.03 242 SER A N 1
ATOM 1910 C CA . SER A 1 242 ? -102.529 0.312 11.597 1.00 33.03 242 SER A CA 1
ATOM 1911 C C . SER A 1 242 ? -102.334 -0.747 12.700 1.00 33.03 242 SER A C 1
ATOM 1913 O O . SER A 1 242 ? -101.579 -1.684 12.477 1.00 33.03 242 SER A O 1
ATOM 1915 N N . ASN A 1 243 ? -103.080 -0.595 13.810 1.00 30.95 243 ASN A N 1
ATOM 1916 C CA . ASN A 1 243 ? -103.701 -1.641 14.653 1.00 30.95 243 ASN A CA 1
ATOM 1917 C C . ASN A 1 243 ? -102.830 -2.795 15.203 1.00 30.95 243 ASN A C 1
ATOM 1919 O O . ASN A 1 243 ? -102.102 -3.451 14.481 1.00 30.95 243 ASN A O 1
ATOM 1923 N N . SER A 1 244 ? -102.914 -3.247 16.454 1.00 30.83 244 SER A N 1
ATOM 1924 C CA . SER A 1 244 ? -103.856 -3.108 17.584 1.00 30.83 244 SER A CA 1
ATOM 1925 C C . SER A 1 244 ? -103.275 -4.041 18.673 1.00 30.83 244 SER A C 1
ATOM 1927 O O . SER A 1 244 ? -102.768 -5.103 18.323 1.00 30.83 244 SER A O 1
ATOM 1929 N N . SER A 1 245 ? -103.086 -3.629 19.936 1.00 30.61 245 SER A N 1
ATOM 1930 C CA . SER A 1 245 ? -104.034 -3.765 21.071 1.00 30.61 245 SER A CA 1
ATOM 1931 C C . SER A 1 245 ? -104.597 -5.195 21.243 1.00 30.61 245 SER A C 1
ATOM 1933 O O . SER A 1 245 ? -104.888 -5.864 20.265 1.00 30.61 245 SER A O 1
ATOM 1935 N N . ASN A 1 246 ? -104.844 -5.781 22.414 1.00 32.94 246 ASN A N 1
ATOM 1936 C CA . ASN A 1 246 ? -104.771 -5.436 23.835 1.00 32.94 246 ASN A CA 1
ATOM 1937 C C . ASN A 1 246 ? -105.117 -6.746 24.593 1.00 32.94 246 ASN A C 1
ATOM 1939 O O . ASN A 1 246 ? -105.837 -7.572 24.037 1.00 32.94 246 ASN A O 1
ATOM 1943 N N . GLY A 1 247 ? -104.765 -6.878 25.878 1.00 28.83 247 GLY A N 1
ATOM 1944 C CA . GLY A 1 247 ? -105.608 -7.652 26.812 1.00 28.83 247 GLY A CA 1
ATOM 1945 C C . GLY A 1 247 ? -104.928 -8.663 27.738 1.00 28.83 247 GLY A C 1
ATOM 1946 O O . GLY A 1 247 ? -104.677 -9.801 27.368 1.00 28.83 247 GLY A O 1
ATOM 1947 N N . ASN A 1 248 ? -104.737 -8.229 28.983 1.00 31.73 248 ASN A N 1
ATOM 1948 C CA . ASN A 1 248 ? -104.457 -8.992 30.209 1.00 31.73 248 ASN A CA 1
ATOM 1949 C C . ASN A 1 248 ? -105.391 -10.202 30.465 1.00 31.73 248 ASN A C 1
ATOM 1951 O O . ASN A 1 248 ? -106.584 -10.094 30.194 1.00 31.73 248 ASN A O 1
ATOM 1955 N N . ALA A 1 249 ? -104.905 -11.244 31.168 1.00 35.66 249 ALA A N 1
ATOM 1956 C CA . ALA A 1 249 ? -105.134 -11.465 32.617 1.00 35.66 249 ALA A CA 1
ATOM 1957 C C . ALA A 1 249 ? -104.707 -12.883 33.102 1.00 35.66 249 ALA A C 1
ATOM 1959 O O . ALA A 1 249 ? -105.277 -13.886 32.695 1.00 35.66 249 ALA A O 1
ATOM 1960 N N . THR A 1 250 ? -103.751 -12.916 34.045 1.00 35.72 250 THR A N 1
ATOM 1961 C CA . THR A 1 250 ? -103.619 -13.831 35.214 1.00 35.72 250 THR A CA 1
ATOM 1962 C C . THR A 1 250 ? -103.753 -15.365 35.064 1.00 35.72 250 THR A C 1
ATOM 1964 O O . THR A 1 250 ? -104.862 -15.860 34.908 1.00 35.72 250 THR A O 1
ATOM 1967 N N . ILE A 1 251 ? -102.660 -16.115 35.334 1.00 33.41 251 ILE A N 1
ATOM 1968 C CA . ILE A 1 251 ? -102.474 -17.063 36.476 1.00 33.41 251 ILE A CA 1
ATOM 1969 C C . ILE A 1 251 ? -101.038 -17.675 36.487 1.00 33.41 251 ILE A C 1
ATOM 1971 O O . ILE A 1 251 ? -100.591 -18.238 35.498 1.00 33.41 251 ILE A O 1
ATOM 1975 N N . ALA A 1 252 ? -100.382 -17.537 37.656 1.00 30.84 252 ALA A N 1
ATOM 1976 C CA . ALA A 1 252 ? -99.308 -18.302 38.340 1.00 30.84 252 ALA A CA 1
ATOM 1977 C C . ALA A 1 252 ? -97.947 -18.697 37.686 1.00 30.84 252 ALA A C 1
ATOM 1979 O O . ALA A 1 252 ? -97.915 -19.575 36.841 1.00 30.84 252 ALA A O 1
ATOM 1980 N N . GLN A 1 253 ? -96.860 -18.133 38.272 1.00 33.81 253 GLN A N 1
ATOM 1981 C CA . GLN A 1 253 ? -95.521 -18.672 38.682 1.00 33.81 253 GLN A CA 1
ATOM 1982 C C . GLN A 1 253 ? -94.713 -19.631 37.757 1.00 33.81 253 GLN A C 1
ATOM 1984 O O . GLN A 1 253 ? -95.322 -20.399 37.030 1.00 33.81 253 GLN A O 1
ATOM 1989 N N . PRO A 1 254 ? -93.353 -19.703 37.822 1.00 35.78 254 PRO A N 1
ATOM 1990 C CA . PRO A 1 254 ? -92.454 -19.314 38.920 1.00 35.78 254 PRO A CA 1
ATOM 1991 C C . PRO A 1 254 ? -91.228 -18.474 38.497 1.00 35.78 254 PRO A C 1
ATOM 1993 O O . PRO A 1 254 ? -91.042 -18.137 37.336 1.00 35.78 254 PRO A O 1
ATOM 1996 N N . LEU A 1 255 ? -90.430 -18.120 39.508 1.00 46.28 255 LEU A N 1
ATOM 1997 C CA . LEU A 1 255 ? -89.075 -17.567 39.460 1.00 46.28 255 LEU A CA 1
ATOM 1998 C C . LEU A 1 255 ? -88.332 -17.750 38.128 1.00 46.28 255 LEU A C 1
ATOM 2000 O O . LEU A 1 255 ? -87.772 -18.810 37.877 1.00 46.28 255 LEU A O 1
ATOM 2004 N N . ASP A 1 256 ? -88.200 -16.662 37.380 1.00 34.69 256 ASP A N 1
ATOM 2005 C CA . ASP A 1 256 ? -86.997 -16.429 36.599 1.00 34.69 256 ASP A CA 1
ATOM 2006 C C . ASP A 1 256 ? -86.602 -14.972 36.780 1.00 34.69 256 ASP A C 1
ATOM 2008 O O . ASP A 1 256 ? -87.352 -14.033 36.498 1.00 34.69 256 ASP A O 1
ATOM 2012 N N . PHE A 1 257 ? -85.423 -14.800 37.367 1.00 36.00 257 PHE A N 1
ATOM 2013 C CA . PHE A 1 257 ? -84.770 -13.515 37.487 1.00 36.00 257 PHE A CA 1
ATOM 2014 C C . PHE A 1 257 ? -84.741 -12.863 36.101 1.00 36.00 257 PHE A C 1
ATOM 2016 O O . PHE A 1 257 ? -84.372 -13.533 35.133 1.00 36.00 257 PHE A O 1
ATOM 2023 N N . PRO A 1 258 ? -85.052 -11.560 35.964 1.00 39.69 258 PRO A N 1
ATOM 2024 C CA . PRO A 1 258 ? -84.611 -10.865 34.776 1.00 39.69 258 PRO A CA 1
ATOM 2025 C C . PRO A 1 258 ? -83.096 -11.030 34.765 1.00 39.69 258 PRO A C 1
ATOM 2027 O O . PRO A 1 258 ? -82.418 -10.599 35.704 1.00 39.69 258 PRO A O 1
ATOM 2030 N N . ILE A 1 259 ? -82.570 -11.686 33.728 1.00 40.69 259 ILE A N 1
ATOM 2031 C CA . ILE A 1 259 ? -81.179 -11.529 33.337 1.00 40.69 259 ILE A CA 1
ATOM 2032 C C . ILE A 1 259 ? -81.025 -10.022 33.166 1.00 40.69 259 ILE A C 1
ATOM 2034 O O . ILE A 1 259 ? -81.360 -9.447 32.129 1.00 40.69 259 ILE A O 1
ATOM 2038 N N . ARG A 1 260 ? -80.570 -9.363 34.237 1.00 36.66 260 ARG A N 1
ATOM 2039 C CA . ARG A 1 260 ? -79.812 -8.136 34.140 1.00 36.66 260 ARG A CA 1
ATOM 2040 C C . ARG A 1 260 ? -78.740 -8.507 33.135 1.00 36.66 260 ARG A C 1
ATOM 2042 O O . ARG A 1 260 ? -77.810 -9.231 33.477 1.00 36.66 260 ARG A O 1
ATOM 2049 N N . ARG A 1 261 ? -78.895 -8.059 31.890 1.00 39.59 261 ARG A N 1
ATOM 2050 C CA . ARG A 1 261 ? -77.733 -7.817 31.052 1.00 39.59 261 ARG A CA 1
ATOM 2051 C C . ARG A 1 261 ? -76.972 -6.735 31.789 1.00 39.59 261 ARG A C 1
ATOM 2053 O O . ARG A 1 261 ? -77.222 -5.545 31.653 1.00 39.59 261 ARG A O 1
ATOM 2060 N N . THR A 1 262 ? -76.138 -7.195 32.707 1.00 42.25 262 THR A N 1
ATOM 2061 C CA . THR A 1 262 ? -74.908 -6.538 33.052 1.00 42.25 262 THR A CA 1
ATOM 2062 C C . THR A 1 262 ? -74.141 -6.415 31.743 1.00 42.25 262 THR A C 1
ATOM 2064 O O . THR A 1 262 ? -73.251 -7.210 31.477 1.00 42.25 262 THR A O 1
ATOM 2067 N N . ASP A 1 263 ? -74.423 -5.358 30.986 1.00 43.94 263 ASP A N 1
ATOM 2068 C CA . ASP A 1 263 ? -73.346 -4.575 30.380 1.00 43.94 263 ASP A CA 1
ATOM 2069 C C . ASP A 1 263 ? -72.627 -3.848 31.537 1.00 43.94 263 ASP A C 1
ATOM 2071 O O . ASP A 1 263 ? -72.534 -2.628 31.620 1.00 43.94 263 ASP A O 1
ATOM 2075 N N . GLN A 1 264 ? -72.190 -4.627 32.533 1.00 46.62 264 GLN A N 1
ATOM 2076 C CA . GLN A 1 264 ? -70.963 -4.331 33.224 1.00 46.62 264 GLN A CA 1
ATOM 2077 C C . GLN A 1 264 ? -69.934 -4.825 32.230 1.00 46.62 264 GLN A C 1
ATOM 2079 O O . GLN A 1 264 ? -69.593 -6.008 32.218 1.00 46.62 264 GLN A O 1
ATOM 2084 N N . ASP A 1 265 ? -69.491 -3.916 31.366 1.00 51.94 265 ASP A N 1
ATOM 2085 C CA . ASP A 1 265 ? -68.144 -3.995 30.837 1.00 51.94 265 ASP A CA 1
ATOM 2086 C C . ASP A 1 265 ? -67.240 -4.131 32.061 1.00 51.94 265 ASP A C 1
ATOM 2088 O O . ASP A 1 265 ? -66.877 -3.159 32.728 1.00 51.94 265 ASP A O 1
ATOM 2092 N N . LEU A 1 266 ? -66.967 -5.380 32.443 1.00 51.00 266 LEU A N 1
ATOM 2093 C CA . LEU A 1 266 ? -65.894 -5.690 33.360 1.00 51.00 266 LEU A CA 1
ATOM 2094 C C . LEU A 1 266 ? -64.681 -4.943 32.797 1.00 51.00 266 LEU A C 1
ATOM 2096 O O . LEU A 1 266 ? -64.474 -4.973 31.583 1.00 51.00 266 LEU A O 1
ATOM 2100 N N . PRO A 1 267 ? -63.834 -4.315 33.622 1.00 52.53 267 PRO A N 1
ATOM 2101 C CA . PRO A 1 267 ? -62.605 -3.691 33.126 1.00 52.53 267 PRO A CA 1
ATOM 2102 C C . PRO A 1 267 ? -61.682 -4.686 32.383 1.00 52.53 267 PRO A C 1
ATOM 2104 O O . PRO A 1 267 ? -60.699 -4.276 31.780 1.00 52.53 267 PRO A O 1
ATOM 2107 N N . GLN A 1 268 ? -62.017 -5.983 32.410 1.00 52.47 268 GLN A N 1
ATOM 2108 C CA . GLN A 1 268 ? -61.422 -7.083 31.651 1.00 52.47 268 GLN A CA 1
ATOM 2109 C C . GLN A 1 268 ? -61.971 -7.251 30.213 1.00 52.47 268 GLN A C 1
ATOM 2111 O O . GLN A 1 268 ? -61.288 -7.851 29.394 1.00 52.47 268 GLN A O 1
ATOM 2116 N N . ASN A 1 269 ? -63.160 -6.728 29.882 1.00 49.81 269 ASN A N 1
ATOM 2117 C CA . ASN A 1 269 ? -63.756 -6.784 28.534 1.00 49.81 269 ASN A CA 1
ATOM 2118 C C . ASN A 1 269 ? -63.345 -5.607 27.637 1.00 49.81 269 ASN A C 1
ATOM 2120 O O . ASN A 1 269 ? -63.483 -5.674 26.414 1.00 49.81 269 ASN A O 1
ATOM 2124 N N . THR A 1 270 ? -62.793 -4.541 28.214 1.00 53.78 270 THR A N 1
ATOM 2125 C CA . THR A 1 270 ? -62.187 -3.460 27.440 1.00 53.78 270 THR A CA 1
ATOM 2126 C C . THR A 1 270 ? -60.780 -3.888 27.038 1.00 53.78 270 THR A C 1
ATOM 2128 O O . THR A 1 270 ? -59.853 -3.822 27.844 1.00 53.78 270 THR A O 1
ATOM 2131 N N . ILE A 1 271 ? -60.583 -4.303 25.782 1.00 52.44 271 ILE A N 1
ATOM 2132 C CA . ILE A 1 271 ? -59.231 -4.419 25.216 1.00 52.44 271 ILE A CA 1
ATOM 2133 C C . ILE A 1 271 ? -58.648 -3.005 25.174 1.00 52.44 271 ILE A C 1
ATOM 2135 O O . ILE A 1 271 ? -58.881 -2.244 24.232 1.00 52.44 271 ILE A O 1
ATOM 2139 N N . ILE A 1 272 ? -57.895 -2.638 26.209 1.00 53.25 272 ILE A N 1
ATOM 2140 C CA . ILE A 1 272 ? -57.127 -1.398 26.225 1.00 53.25 272 ILE A CA 1
ATOM 2141 C C . ILE A 1 272 ? -55.982 -1.597 25.233 1.00 53.25 272 ILE A C 1
ATOM 2143 O O . ILE A 1 272 ? -54.942 -2.174 25.556 1.00 53.25 272 ILE A O 1
ATOM 2147 N N . ARG A 1 273 ? -56.188 -1.150 23.990 1.00 48.75 273 ARG A N 1
ATOM 2148 C CA . ARG A 1 273 ? -55.102 -1.028 23.017 1.00 48.75 273 ARG A CA 1
ATOM 2149 C C . ARG A 1 273 ? -54.138 0.010 23.574 1.00 48.75 273 ARG A C 1
ATOM 2151 O O . ARG A 1 273 ? -54.475 1.188 23.642 1.00 48.75 273 ARG A O 1
ATOM 2158 N N . HIS A 1 274 ? -52.967 -0.434 24.016 1.00 49.25 274 HIS A N 1
ATOM 2159 C CA . HIS A 1 274 ? -51.891 0.498 24.311 1.00 49.25 274 HIS A CA 1
ATOM 2160 C C . HIS A 1 274 ? -51.529 1.246 23.025 1.00 49.25 274 HIS A C 1
ATOM 2162 O O . HIS A 1 274 ? -51.606 0.669 21.935 1.00 49.25 274 HIS A O 1
ATOM 2168 N N . GLU A 1 275 ? -51.104 2.506 23.150 1.00 54.78 275 GLU A N 1
ATOM 2169 C CA . GLU A 1 275 ? -50.328 3.128 22.077 1.00 54.78 275 GLU A CA 1
ATOM 2170 C C . GLU A 1 275 ? -49.191 2.169 21.704 1.00 54.78 275 GLU A C 1
ATOM 2172 O O . GLU A 1 275 ? -48.623 1.546 22.612 1.00 54.78 275 GLU A O 1
ATOM 2177 N N . PRO A 1 276 ? -48.898 1.980 20.404 1.00 54.16 276 PRO A N 1
ATOM 2178 C CA . PRO A 1 276 ? -47.864 1.053 19.976 1.00 54.16 276 PRO A CA 1
ATOM 2179 C C . PRO A 1 276 ? -46.573 1.400 20.715 1.00 54.16 276 PRO A C 1
ATOM 2181 O O . PRO A 1 276 ? -45.972 2.447 20.477 1.00 54.16 276 PRO A O 1
ATOM 2184 N N . ILE A 1 277 ? -46.171 0.536 21.653 1.00 55.78 277 ILE A N 1
ATOM 2185 C CA . ILE A 1 277 ? -44.860 0.638 22.277 1.00 55.78 277 ILE A CA 1
ATOM 2186 C C . ILE A 1 277 ? -43.898 0.366 21.134 1.00 55.78 277 ILE A C 1
ATOM 2188 O O . ILE A 1 277 ? -43.829 -0.756 20.632 1.00 55.78 277 ILE A O 1
ATOM 2192 N N . ILE A 1 278 ? -43.224 1.415 20.669 1.00 63.06 278 ILE A N 1
ATOM 2193 C CA . ILE A 1 278 ? -42.197 1.285 19.647 1.00 63.06 278 ILE A CA 1
ATOM 2194 C C . ILE A 1 278 ? -41.052 0.522 20.309 1.00 63.06 278 ILE A C 1
ATOM 2196 O O . ILE A 1 278 ? -40.231 1.095 21.026 1.00 63.06 278 ILE A O 1
ATOM 2200 N N . SER A 1 279 ? -41.059 -0.797 20.127 1.00 70.44 279 SER A N 1
ATOM 2201 C CA . SER A 1 279 ? -39.923 -1.643 20.451 1.00 70.44 279 SER A CA 1
ATOM 2202 C C . SER A 1 279 ? -38.819 -1.308 19.459 1.00 70.44 279 SER A C 1
ATOM 2204 O O . SER A 1 279 ? -39.060 -1.082 18.270 1.00 70.44 279 SER A O 1
ATOM 2206 N N . TYR A 1 280 ? -37.600 -1.222 19.962 1.00 77.81 280 TYR A N 1
ATOM 2207 C CA . TYR A 1 280 ? -36.435 -1.006 19.134 1.00 77.81 280 TYR A CA 1
ATOM 2208 C C . TYR A 1 280 ? -35.527 -2.216 19.256 1.00 77.81 280 TYR A C 1
ATOM 2210 O O . TYR A 1 280 ? -35.255 -2.684 20.362 1.00 77.81 280 TYR A O 1
ATOM 2218 N N . ARG A 1 281 ? -35.022 -2.683 18.118 1.00 84.44 281 ARG A N 1
ATOM 2219 C CA . ARG A 1 281 ? -34.023 -3.742 18.051 1.00 84.44 281 ARG A CA 1
ATOM 2220 C C . ARG A 1 281 ? -32.668 -3.142 17.703 1.00 84.44 281 ARG A C 1
ATOM 2222 O O . ARG A 1 281 ? -32.555 -2.299 16.814 1.00 84.44 281 ARG A O 1
ATOM 2229 N N . GLU A 1 282 ? -31.639 -3.600 18.403 1.00 89.06 282 GLU A N 1
ATOM 2230 C CA . GLU A 1 282 ? -30.252 -3.290 18.071 1.00 89.06 282 GLU A CA 1
ATOM 2231 C C . GLU A 1 282 ? -29.735 -4.280 17.019 1.00 89.06 282 GLU A C 1
ATOM 2233 O O . GLU A 1 282 ? -29.947 -5.493 17.124 1.00 89.06 282 GLU A O 1
ATOM 2238 N N . ILE A 1 283 ? -29.089 -3.750 15.982 1.00 90.06 283 ILE A N 1
ATOM 2239 C CA . ILE A 1 283 ? -28.454 -4.517 14.909 1.00 90.06 283 ILE A CA 1
ATOM 2240 C C . ILE A 1 283 ? -26.969 -4.187 14.902 1.00 90.06 283 ILE A C 1
ATOM 2242 O O . ILE A 1 283 ? -26.582 -3.019 14.890 1.00 90.06 283 ILE A O 1
ATOM 2246 N N . GLU A 1 284 ? -26.140 -5.226 14.899 1.00 92.00 284 GLU A N 1
ATOM 2247 C CA . GLU A 1 284 ? -24.690 -5.098 14.841 1.00 92.00 284 GLU A CA 1
ATOM 2248 C C . GLU A 1 284 ? -24.205 -5.182 13.393 1.00 92.00 284 GLU A C 1
ATOM 2250 O O . GLU A 1 284 ? -24.480 -6.149 12.684 1.00 92.00 284 GLU A O 1
ATOM 2255 N N . ASN A 1 285 ? -23.435 -4.184 12.971 1.00 91.31 285 ASN A N 1
ATOM 2256 C CA . ASN A 1 285 ? -22.795 -4.130 11.666 1.00 91.31 285 ASN A CA 1
ATOM 2257 C C . ASN A 1 285 ? -21.278 -4.040 11.850 1.00 91.31 285 ASN A C 1
ATOM 2259 O O . ASN A 1 285 ? -20.794 -3.244 12.654 1.00 91.31 285 ASN A O 1
ATOM 2263 N N . ASN A 1 286 ? -20.513 -4.823 11.091 1.00 91.38 286 ASN A N 1
ATOM 2264 C CA . ASN A 1 286 ? -19.053 -4.732 11.100 1.00 91.38 286 ASN A CA 1
ATOM 2265 C C . ASN A 1 286 ? -18.592 -3.771 10.002 1.00 91.38 286 ASN A C 1
ATOM 2267 O O . ASN A 1 286 ? -18.904 -3.969 8.830 1.00 91.38 286 ASN A O 1
ATOM 2271 N N . LEU A 1 287 ? -17.832 -2.751 10.386 1.00 89.56 287 LEU A N 1
ATOM 2272 C CA . LEU A 1 287 ? -17.227 -1.780 9.488 1.00 89.56 287 LEU A CA 1
ATOM 2273 C C . LEU A 1 287 ? -15.723 -2.034 9.398 1.00 89.56 287 LEU A C 1
ATOM 2275 O O . LEU A 1 287 ? -15.006 -1.951 10.396 1.00 89.56 287 LEU A O 1
ATOM 2279 N N . PHE A 1 288 ? -15.254 -2.308 8.186 1.00 90.44 288 PHE A N 1
ATOM 2280 C CA . PHE A 1 288 ? -13.838 -2.416 7.858 1.00 90.44 288 PHE A CA 1
ATOM 2281 C C . PHE A 1 288 ? -13.389 -1.121 7.196 1.00 90.44 288 PHE A C 1
ATOM 2283 O O . PHE A 1 288 ? -14.019 -0.661 6.247 1.00 90.44 288 PHE A O 1
ATOM 2290 N N . LEU A 1 289 ? -12.311 -0.541 7.706 1.00 90.12 289 LEU A N 1
ATOM 2291 C CA . LEU A 1 289 ? -11.699 0.660 7.151 1.00 90.12 289 LEU A CA 1
ATOM 2292 C C . LEU A 1 289 ? -10.278 0.348 6.742 1.00 90.12 289 LEU A C 1
ATOM 2294 O O . LEU A 1 289 ? -9.533 -0.221 7.542 1.00 90.12 289 LEU A O 1
ATOM 2298 N N . TYR A 1 290 ? -9.890 0.783 5.550 1.00 90.56 290 TYR A N 1
ATOM 2299 C CA . TYR A 1 290 ? -8.511 0.712 5.099 1.00 90.56 290 TYR A CA 1
ATOM 2300 C C . TYR A 1 290 ? -7.939 2.113 4.923 1.00 90.56 290 TYR A C 1
ATOM 2302 O O . TYR A 1 290 ? -8.604 3.011 4.408 1.00 90.56 290 TYR A O 1
ATOM 2310 N N . SER A 1 291 ? -6.674 2.304 5.298 1.00 91.44 291 SER A N 1
ATOM 2311 C CA . SER A 1 291 ? -5.979 3.572 5.037 1.00 91.44 291 SER A CA 1
ATOM 2312 C C . SER A 1 291 ? -5.777 3.844 3.542 1.00 91.44 291 SER A C 1
ATOM 2314 O O . SER A 1 291 ? -5.566 4.990 3.156 1.00 91.44 291 SER A O 1
ATOM 2316 N N . ALA A 1 292 ? -5.877 2.810 2.701 1.00 89.19 292 ALA A N 1
ATOM 2317 C CA . ALA A 1 292 ? -5.798 2.912 1.246 1.00 89.19 292 ALA A CA 1
ATOM 2318 C C . ALA A 1 292 ? -7.019 3.599 0.607 1.00 89.19 292 ALA A C 1
ATOM 2320 O O . ALA A 1 292 ? -6.899 4.137 -0.491 1.00 89.19 292 ALA A O 1
ATOM 2321 N N . ASP A 1 293 ? -8.174 3.605 1.288 1.00 84.19 293 ASP A N 1
ATOM 2322 C CA . ASP A 1 293 ? -9.443 4.118 0.743 1.00 84.19 293 ASP A CA 1
ATOM 2323 C C . ASP A 1 293 ? -9.513 5.658 0.716 1.00 84.19 293 ASP A C 1
ATOM 2325 O O . ASP A 1 293 ? -10.462 6.246 0.195 1.00 84.19 293 ASP A O 1
ATOM 2329 N N . ARG A 1 294 ? -8.503 6.340 1.266 1.00 85.00 294 ARG A N 1
ATOM 2330 C CA . ARG A 1 294 ? -8.369 7.804 1.206 1.00 85.00 294 ARG A CA 1
ATOM 2331 C C . ARG A 1 294 ? -8.041 8.283 -0.218 1.00 85.00 294 ARG A C 1
ATOM 2333 O O . ARG A 1 294 ? -7.445 7.555 -1.008 1.00 85.00 294 ARG A O 1
ATOM 2340 N N . ASP A 1 295 ? -8.321 9.551 -0.534 1.00 82.19 295 ASP A N 1
ATOM 2341 C CA . ASP A 1 295 ? -7.886 10.168 -1.804 1.00 82.19 295 ASP A CA 1
ATOM 2342 C C . ASP A 1 295 ? -6.379 10.464 -1.782 1.00 82.19 295 ASP A C 1
ATOM 2344 O O . ASP A 1 295 ? -5.932 11.577 -1.515 1.00 82.19 295 ASP A O 1
ATOM 2348 N N . TRP A 1 296 ? -5.573 9.444 -2.046 1.00 88.19 296 TRP A N 1
ATOM 2349 C CA . TRP A 1 296 ? -4.118 9.520 -1.980 1.00 88.19 296 TRP A CA 1
ATOM 2350 C C . TRP A 1 296 ? -3.454 10.130 -3.219 1.00 88.19 296 TRP A C 1
ATOM 2352 O O . TRP A 1 296 ? -2.305 10.585 -3.154 1.00 88.19 296 TRP A O 1
ATOM 2362 N N . LEU A 1 297 ? -4.171 10.183 -4.345 1.00 86.31 297 LEU A N 1
ATOM 2363 C CA . LEU A 1 297 ? -3.674 10.804 -5.569 1.00 86.31 297 LEU A CA 1
ATOM 2364 C C . LEU A 1 297 ? -3.605 12.326 -5.415 1.00 86.31 297 LEU A C 1
ATOM 2366 O O . LEU A 1 297 ? -2.628 12.943 -5.838 1.00 86.31 297 LEU A O 1
ATOM 2370 N N . ARG A 1 298 ? -4.618 12.936 -4.787 1.00 84.38 298 ARG A N 1
ATOM 2371 C CA . ARG A 1 298 ? -4.701 14.397 -4.644 1.00 84.38 298 ARG A CA 1
ATOM 2372 C C . ARG A 1 298 ? -4.288 14.887 -3.262 1.00 84.38 298 ARG A C 1
ATOM 2374 O O . ARG A 1 298 ? -3.666 15.943 -3.162 1.00 84.38 298 ARG A O 1
ATOM 2381 N N . ASN A 1 299 ? -4.564 14.131 -2.198 1.00 82.44 299 ASN A N 1
ATOM 2382 C CA . ASN A 1 299 ? -4.183 14.513 -0.839 1.00 82.44 299 ASN A CA 1
ATOM 2383 C C . ASN A 1 299 ? -2.759 14.044 -0.505 1.00 82.44 299 ASN A C 1
ATOM 2385 O O . ASN A 1 299 ? -2.470 12.850 -0.519 1.00 82.44 299 ASN A O 1
ATOM 2389 N N . ASN A 1 300 ? -1.868 14.988 -0.189 1.00 79.06 300 ASN A N 1
ATOM 2390 C CA . ASN A 1 300 ? -0.485 14.726 0.234 1.00 79.06 300 ASN A CA 1
ATOM 2391 C C . ASN A 1 300 ? -0.212 15.012 1.719 1.00 79.06 300 ASN A C 1
ATOM 2393 O O . ASN A 1 300 ? 0.931 14.899 2.152 1.00 79.06 300 ASN A O 1
ATOM 2397 N N . LYS A 1 301 ? -1.226 15.433 2.484 1.00 86.12 301 LYS A N 1
ATOM 2398 C CA . LYS A 1 301 ? -1.075 15.764 3.910 1.00 86.12 301 LYS A CA 1
ATOM 2399 C C . LYS A 1 301 ? -1.322 14.565 4.820 1.00 86.12 301 LYS A C 1
ATOM 2401 O O . LYS A 1 301 ? -0.823 14.538 5.939 1.00 86.12 301 LYS A O 1
ATOM 2406 N N . GLU A 1 302 ? -2.115 13.613 4.345 1.00 89.69 302 GLU A N 1
ATOM 2407 C CA . GLU A 1 302 ? -2.463 12.391 5.064 1.00 89.69 302 GLU A CA 1
ATOM 2408 C C . GLU A 1 302 ? -1.486 11.259 4.748 1.00 89.69 302 GLU A C 1
ATOM 2410 O O . GLU A 1 302 ? -0.921 11.195 3.653 1.00 89.69 302 GLU A O 1
ATOM 2415 N N . ASN A 1 303 ? -1.329 10.347 5.706 1.00 91.69 303 ASN A N 1
ATOM 2416 C CA . ASN A 1 303 ? -0.558 9.123 5.549 1.00 91.69 303 ASN A CA 1
ATOM 2417 C C . ASN A 1 303 ? -1.288 7.918 6.161 1.00 91.69 303 ASN A C 1
ATOM 2419 O O . ASN A 1 303 ? -2.361 8.057 6.742 1.00 91.69 303 ASN A O 1
ATOM 2423 N N . ARG A 1 304 ? -0.701 6.722 6.084 1.00 91.75 304 ARG A N 1
ATOM 2424 C CA . ARG A 1 304 ? -1.328 5.500 6.619 1.00 91.75 304 ARG A CA 1
ATOM 2425 C C . ARG A 1 304 ? -1.683 5.555 8.113 1.00 91.75 304 ARG A C 1
ATOM 2427 O O . ARG A 1 304 ? -2.617 4.877 8.515 1.00 91.75 304 ARG A O 1
ATOM 2434 N N . TYR A 1 305 ? -0.971 6.346 8.923 1.00 94.00 305 TYR A N 1
ATOM 2435 C CA . TYR A 1 305 ? -1.202 6.482 10.370 1.00 94.00 305 TYR A CA 1
ATOM 2436 C C . TYR A 1 305 ? -2.065 7.704 10.736 1.00 94.00 305 TYR A C 1
ATOM 2438 O O . TYR A 1 305 ? -2.495 7.809 11.883 1.00 94.00 305 TYR A O 1
ATOM 2446 N N . ASN A 1 306 ? -2.308 8.614 9.789 1.00 94.00 306 ASN A N 1
ATOM 2447 C CA . ASN A 1 306 ? -3.113 9.825 9.926 1.00 94.00 306 ASN A CA 1
ATOM 2448 C C . ASN A 1 306 ? -3.915 10.060 8.639 1.00 94.00 306 ASN A C 1
ATOM 2450 O O . ASN A 1 306 ? -3.399 10.653 7.686 1.00 94.00 306 ASN A O 1
ATOM 2454 N N . PHE A 1 307 ? -5.156 9.584 8.605 1.00 92.75 307 PHE A N 1
ATOM 2455 C CA . PHE A 1 307 ? -5.997 9.631 7.411 1.00 92.75 307 PHE A CA 1
ATOM 2456 C C . PHE A 1 307 ? -7.467 9.848 7.743 1.00 92.75 307 PHE A C 1
ATOM 2458 O O . PHE A 1 307 ? -7.931 9.555 8.847 1.00 92.75 307 PHE A O 1
ATOM 2465 N N . THR A 1 308 ? -8.213 10.327 6.750 1.00 89.69 308 THR A N 1
ATOM 2466 C CA . THR A 1 308 ? -9.661 10.503 6.849 1.00 89.69 308 THR A CA 1
ATOM 2467 C C . THR A 1 308 ? -10.372 9.642 5.817 1.00 89.69 308 THR A C 1
ATOM 2469 O O . THR A 1 308 ? -10.071 9.702 4.626 1.00 89.69 308 THR A O 1
ATOM 2472 N N . VAL A 1 309 ? -11.365 8.877 6.269 1.00 85.44 309 VAL A N 1
ATOM 2473 C CA . VAL A 1 309 ? -12.280 8.141 5.387 1.00 85.44 309 VAL A CA 1
ATOM 2474 C C . VAL A 1 309 ? -13.628 8.849 5.370 1.00 85.44 309 VAL A C 1
ATOM 2476 O O . VAL A 1 309 ? -14.191 9.165 6.421 1.00 85.44 309 VAL A O 1
ATOM 2479 N N . ASN A 1 310 ? -14.151 9.087 4.167 1.00 81.00 310 ASN A N 1
ATOM 2480 C CA . ASN A 1 310 ? -15.456 9.705 3.954 1.00 81.00 310 ASN A CA 1
ATOM 2481 C C . ASN A 1 310 ? -16.501 8.632 3.616 1.00 81.00 310 ASN A C 1
ATOM 2483 O O . ASN A 1 310 ? -16.309 7.831 2.704 1.00 81.00 310 ASN A O 1
ATOM 2487 N N . PHE A 1 311 ? -17.635 8.651 4.317 1.00 77.81 311 PHE A N 1
ATOM 2488 C CA . PHE A 1 311 ? -18.756 7.729 4.093 1.00 77.81 311 PHE A CA 1
ATOM 2489 C C . PHE A 1 311 ? -19.869 8.340 3.235 1.00 77.81 311 PHE A C 1
ATOM 2491 O O . PHE A 1 311 ? -20.715 7.614 2.724 1.00 77.81 311 PHE A O 1
ATOM 2498 N N . ASP A 1 312 ? -19.873 9.665 3.058 1.00 69.25 312 ASP A N 1
ATOM 2499 C CA . ASP A 1 312 ? -20.852 10.368 2.226 1.00 69.25 312 ASP A CA 1
ATOM 2500 C C . ASP A 1 312 ? -20.177 11.335 1.232 1.00 69.25 312 ASP A C 1
ATOM 2502 O O . ASP A 1 312 ? -20.010 12.523 1.527 1.00 69.25 312 ASP A O 1
ATOM 2506 N N . PRO A 1 313 ? -19.766 10.860 0.040 1.00 58.91 313 PRO A N 1
ATOM 2507 C CA . PRO A 1 313 ? -19.104 11.703 -0.956 1.00 58.91 313 PRO A CA 1
ATOM 2508 C C . PRO A 1 313 ? -20.067 12.677 -1.652 1.00 58.91 313 PRO A C 1
ATOM 2510 O O . PRO A 1 313 ? -19.608 13.661 -2.239 1.00 58.91 313 PRO A O 1
ATOM 2513 N N . ALA A 1 314 ? -21.387 12.452 -1.567 1.00 54.03 314 ALA A N 1
ATOM 2514 C CA . ALA A 1 314 ? -22.395 13.284 -2.229 1.00 54.03 314 ALA A CA 1
ATOM 2515 C C . ALA A 1 314 ? -22.450 14.715 -1.667 1.00 54.03 314 ALA A C 1
ATOM 2517 O O . ALA A 1 314 ? -22.858 15.634 -2.371 1.00 54.03 314 ALA A O 1
ATOM 2518 N N . ALA A 1 315 ? -21.997 14.921 -0.427 1.00 48.12 315 ALA A N 1
ATOM 2519 C CA . ALA A 1 315 ? -21.909 16.247 0.178 1.00 48.12 315 ALA A CA 1
ATOM 2520 C C . ALA A 1 315 ? -20.614 17.006 -0.183 1.00 48.12 315 ALA A C 1
ATOM 2522 O O . ALA A 1 315 ? -20.564 18.216 0.013 1.00 48.12 315 ALA A O 1
ATOM 2523 N N . ASN A 1 316 ? -19.581 16.328 -0.710 1.00 48.12 316 ASN A N 1
ATOM 2524 C CA . ASN A 1 316 ? -18.219 16.878 -0.811 1.00 48.12 316 ASN A CA 1
ATOM 2525 C C . ASN A 1 316 ? -17.479 16.630 -2.144 1.00 48.12 316 ASN A C 1
ATOM 2527 O O . ASN A 1 316 ? -16.270 16.847 -2.199 1.00 48.12 316 ASN A O 1
ATOM 2531 N N . SER A 1 317 ? -18.133 16.214 -3.238 1.00 46.44 317 SER A N 1
ATOM 2532 C CA . SER A 1 317 ? -17.412 15.979 -4.505 1.00 46.44 317 SER A CA 1
ATOM 2533 C C . SER A 1 317 ? -18.088 16.549 -5.758 1.00 46.44 317 SER A C 1
ATOM 2535 O O . SER A 1 317 ? -18.848 15.891 -6.458 1.00 46.44 317 SER A O 1
ATOM 2537 N N . GLN A 1 318 ? -17.669 17.763 -6.134 1.00 41.00 318 GLN A N 1
ATOM 2538 C CA . GLN A 1 318 ? -17.533 18.160 -7.542 1.00 41.00 318 GLN A CA 1
ATOM 2539 C C . GLN A 1 318 ? -16.304 17.466 -8.160 1.00 41.00 318 GLN A C 1
ATOM 2541 O O . GLN A 1 318 ? -15.352 18.122 -8.585 1.00 41.00 318 GLN A O 1
ATOM 2546 N N . SER A 1 319 ? -16.242 16.133 -8.152 1.00 45.12 319 SER A N 1
ATOM 2547 C CA . SER A 1 319 ? -15.101 15.466 -8.775 1.00 45.12 319 SER A CA 1
ATOM 2548 C C . SER A 1 319 ? -15.428 14.115 -9.378 1.00 45.12 319 SER A C 1
ATOM 2550 O O . SER A 1 319 ? -15.823 13.184 -8.687 1.00 45.12 319 SER A O 1
ATOM 2552 N N . PHE A 1 320 ? -15.202 14.024 -10.686 1.00 39.34 320 PHE A N 1
ATOM 2553 C CA . PHE A 1 320 ? -15.172 12.780 -11.438 1.00 39.34 320 PHE A CA 1
ATOM 2554 C C . PHE A 1 320 ? -13.896 12.015 -11.058 1.00 39.34 320 PHE A C 1
ATOM 2556 O O . PHE A 1 320 ? -12.790 12.379 -11.455 1.00 39.34 320 PHE A O 1
ATOM 2563 N N . GLY A 1 321 ? -14.057 10.993 -10.226 1.00 49.88 321 GLY A N 1
ATOM 2564 C CA . GLY A 1 321 ? -13.027 10.040 -9.820 1.00 49.88 321 GLY A CA 1
ATOM 2565 C C . GLY A 1 321 ? -13.654 8.968 -8.921 1.00 49.88 321 GLY A C 1
ATOM 2566 O O . GLY A 1 321 ? -14.677 9.250 -8.292 1.00 49.88 321 GLY A O 1
ATOM 2567 N N . PRO A 1 322 ? -13.110 7.740 -8.868 1.00 42.75 322 PRO A N 1
ATOM 2568 C CA . PRO A 1 322 ? -13.621 6.693 -7.989 1.00 42.75 322 PRO A CA 1
ATOM 2569 C C . PRO A 1 322 ? -13.428 7.129 -6.531 1.00 42.75 322 PRO A C 1
ATOM 2571 O O . PRO A 1 322 ? -12.335 7.038 -5.982 1.00 42.75 322 PRO A O 1
ATOM 2574 N N . THR A 1 323 ? -14.481 7.658 -5.909 1.00 48.09 323 THR A N 1
ATOM 2575 C CA . THR A 1 323 ? -14.484 7.923 -4.470 1.00 48.09 323 THR A CA 1
ATOM 2576 C C . THR A 1 323 ? -14.820 6.612 -3.768 1.00 48.09 323 THR A C 1
ATOM 2578 O O . THR A 1 323 ? -15.951 6.127 -3.819 1.00 48.09 323 THR A O 1
ATOM 2581 N N . LEU A 1 324 ? -13.806 5.992 -3.166 1.00 52.34 324 LEU A N 1
ATOM 2582 C CA . LEU A 1 324 ? -13.962 4.809 -2.325 1.00 52.34 324 LEU A CA 1
ATOM 2583 C C . LEU A 1 324 ? -14.718 5.251 -1.065 1.00 52.34 324 LEU A C 1
ATOM 2585 O O . LEU A 1 324 ? -14.157 5.855 -0.158 1.00 52.34 324 LEU A O 1
ATOM 2589 N N . SER A 1 325 ? -16.031 5.042 -1.055 1.00 56.41 325 SER A N 1
ATOM 2590 C CA . SER A 1 325 ? -16.888 5.302 0.102 1.00 56.41 325 SER A CA 1
ATOM 2591 C C . SER A 1 325 ? -17.627 4.025 0.476 1.00 56.41 325 SER A C 1
ATOM 2593 O O . SER A 1 325 ? -17.899 3.181 -0.383 1.00 56.41 325 SER A O 1
ATOM 2595 N N . SER A 1 326 ? -17.948 3.870 1.764 1.00 53.25 326 SER A N 1
ATOM 2596 C CA . SER A 1 326 ? -18.837 2.791 2.204 1.00 53.25 326 SER A CA 1
ATOM 2597 C C . SER A 1 326 ? -20.154 2.890 1.441 1.00 53.25 326 SER A C 1
ATOM 2599 O O . SER A 1 326 ? -20.831 3.916 1.494 1.00 53.25 326 SER A O 1
ATOM 2601 N N . GLN A 1 327 ? -20.537 1.808 0.766 1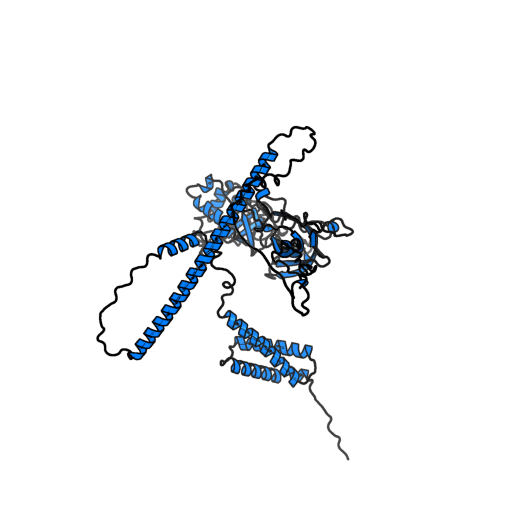.00 61.69 327 GLN A N 1
ATOM 2602 C CA . GLN A 1 327 ? -21.793 1.741 0.014 1.00 61.69 327 GLN A CA 1
ATOM 2603 C C . GLN A 1 327 ? -23.023 1.841 0.933 1.00 61.69 327 GLN A C 1
ATOM 2605 O O . GLN A 1 327 ? -24.101 2.235 0.489 1.00 61.69 327 GLN A O 1
ATOM 2610 N N . GLN A 1 328 ? -22.868 1.514 2.222 1.00 67.81 328 GLN A N 1
ATOM 2611 C CA . GLN A 1 328 ? -23.942 1.541 3.209 1.00 67.81 328 GLN A CA 1
ATOM 2612 C C . GLN A 1 328 ? -23.801 2.740 4.152 1.00 67.81 328 GLN A C 1
ATOM 2614 O O . GLN A 1 328 ? -22.768 2.930 4.801 1.00 67.81 328 GLN A O 1
ATOM 2619 N N . LYS A 1 329 ? -24.879 3.527 4.253 1.00 80.62 329 LYS A N 1
ATOM 2620 C CA . LYS A 1 329 ? -25.022 4.609 5.234 1.00 80.62 329 LYS A CA 1
ATOM 2621 C C . LYS A 1 329 ? -25.627 4.052 6.519 1.00 80.62 329 LYS A C 1
ATOM 2623 O O . LYS A 1 329 ? -26.776 3.612 6.519 1.00 80.62 329 LYS A O 1
ATOM 2628 N N . PHE A 1 330 ? -24.872 4.101 7.611 1.00 85.94 330 PHE A N 1
ATOM 2629 C CA . PHE A 1 330 ? -25.359 3.715 8.936 1.00 85.94 330 PHE A CA 1
ATOM 2630 C C . PHE A 1 330 ? -26.282 4.800 9.493 1.00 85.94 330 PHE A C 1
ATOM 2632 O O . PHE A 1 330 ? -25.888 5.965 9.542 1.00 85.94 330 PHE A O 1
ATOM 2639 N N . LYS A 1 331 ? -27.493 4.424 9.918 1.00 88.31 331 LYS A N 1
ATOM 2640 C CA . LYS A 1 331 ? -28.479 5.337 10.514 1.00 88.31 331 LYS A CA 1
ATOM 2641 C C . LYS A 1 331 ? -28.794 4.942 11.952 1.00 88.31 331 LYS A C 1
ATOM 2643 O O . LYS A 1 331 ? -28.724 3.764 12.285 1.00 88.31 331 LYS A O 1
ATOM 2648 N N . ASN A 1 332 ? -29.181 5.914 12.779 1.00 90.69 332 ASN A N 1
ATOM 2649 C CA . ASN A 1 332 ? -29.591 5.693 14.175 1.00 90.69 332 ASN A CA 1
ATOM 2650 C C . ASN A 1 332 ? -28.552 4.897 14.986 1.00 90.69 332 ASN A C 1
ATOM 2652 O O . ASN A 1 332 ? -28.872 3.908 15.647 1.00 90.69 332 ASN A O 1
ATOM 2656 N N . ILE A 1 333 ? -27.290 5.303 14.905 1.00 91.50 333 ILE A N 1
ATOM 2657 C CA . ILE A 1 333 ? -26.175 4.629 15.565 1.00 91.50 333 ILE A CA 1
ATOM 2658 C C . ILE A 1 333 ? -26.268 4.874 17.074 1.00 91.50 333 ILE A C 1
ATOM 2660 O O . ILE A 1 333 ? -26.227 6.016 17.529 1.00 91.50 333 ILE A O 1
ATOM 2664 N N . VAL A 1 334 ? -26.378 3.801 17.853 1.00 92.62 334 VAL A N 1
ATOM 2665 C CA . VAL A 1 334 ? -26.418 3.852 19.323 1.00 92.62 334 VAL A CA 1
ATOM 2666 C C . VAL A 1 334 ? -25.057 3.613 19.947 1.00 92.62 334 VAL A C 1
ATOM 2668 O O . VAL A 1 334 ? -24.776 4.153 21.014 1.00 92.62 334 VAL A O 1
ATOM 2671 N N . ARG A 1 335 ? -24.196 2.825 19.298 1.00 92.06 335 ARG A N 1
ATOM 2672 C CA . ARG A 1 335 ? -22.873 2.507 19.832 1.00 92.06 335 ARG A CA 1
ATOM 2673 C C . ARG A 1 335 ? -21.885 2.211 18.713 1.00 92.06 335 ARG A C 1
ATOM 2675 O O . ARG A 1 335 ? -22.247 1.599 17.712 1.00 92.06 335 ARG A O 1
ATOM 2682 N N . ILE A 1 336 ? -20.644 2.654 18.884 1.00 92.25 336 ILE A N 1
ATOM 2683 C CA . ILE A 1 336 ? -19.519 2.314 18.005 1.00 92.25 336 ILE A CA 1
ATOM 2684 C C . ILE A 1 336 ? -18.412 1.740 18.876 1.00 92.25 336 ILE A C 1
ATOM 2686 O O . ILE A 1 336 ? -18.020 2.380 19.846 1.00 92.25 336 ILE A O 1
ATOM 2690 N N . GLU A 1 337 ? -17.905 0.563 18.527 1.00 91.81 337 GLU A N 1
ATOM 2691 C CA . GLU A 1 337 ? -16.854 -0.149 19.256 1.00 91.81 337 GLU A CA 1
ATOM 2692 C C . GLU A 1 337 ? -15.668 -0.422 18.330 1.00 91.81 337 GLU A C 1
ATOM 2694 O O . GLU A 1 337 ? -15.859 -0.804 17.176 1.00 91.81 337 GLU A O 1
ATOM 2699 N N . LEU A 1 338 ? -14.440 -0.278 18.825 1.00 92.06 338 LEU A N 1
ATOM 2700 C CA . LEU A 1 338 ? -13.262 -0.797 18.132 1.00 92.06 338 LEU A CA 1
ATOM 2701 C C . LEU A 1 338 ? -13.050 -2.260 18.515 1.00 92.06 338 LEU A C 1
ATOM 2703 O O . LEU A 1 338 ? -12.956 -2.586 19.695 1.00 92.06 338 LEU A O 1
ATOM 2707 N N . ILE A 1 339 ? -12.914 -3.123 17.510 1.00 92.56 339 ILE A N 1
ATOM 2708 C CA . ILE A 1 339 ? -12.657 -4.552 17.702 1.00 92.56 339 ILE A CA 1
ATOM 2709 C C . ILE A 1 339 ? -11.161 -4.843 17.609 1.00 92.56 339 ILE A C 1
ATOM 2711 O O . ILE A 1 339 ? -10.594 -5.467 18.501 1.00 92.56 339 ILE A O 1
ATOM 2715 N N . LYS A 1 340 ? -10.515 -4.394 16.529 1.00 92.75 340 LYS A N 1
ATOM 2716 C CA . LYS A 1 340 ? -9.082 -4.611 16.294 1.00 92.75 340 LYS A CA 1
ATOM 2717 C C . LYS A 1 340 ? -8.513 -3.621 15.286 1.00 92.75 340 LYS A C 1
ATOM 2719 O O . LYS A 1 340 ? -9.236 -3.107 14.432 1.00 92.75 340 LYS A O 1
ATOM 2724 N N . ALA A 1 341 ? -7.203 -3.429 15.352 1.00 94.25 341 ALA A N 1
ATOM 2725 C CA . ALA A 1 341 ? -6.404 -2.748 14.346 1.00 94.25 341 ALA A CA 1
ATOM 2726 C C . ALA A 1 341 ? -5.348 -3.711 13.793 1.00 94.25 341 ALA A C 1
ATOM 2728 O O . ALA A 1 341 ? -4.736 -4.461 14.545 1.00 94.25 341 ALA A O 1
ATOM 2729 N N . ILE A 1 342 ? -5.136 -3.694 12.484 1.00 94.56 342 ILE A N 1
ATOM 2730 C CA . ILE A 1 342 ? -4.131 -4.495 11.790 1.00 94.56 342 ILE A CA 1
ATOM 2731 C C . ILE A 1 342 ? -3.125 -3.525 11.184 1.00 94.56 342 ILE A C 1
ATOM 2733 O O . ILE A 1 342 ? -3.490 -2.688 10.356 1.00 94.56 342 ILE A O 1
ATOM 2737 N N . LEU A 1 343 ? -1.873 -3.630 11.616 1.00 93.00 343 LEU A N 1
ATOM 2738 C CA . LEU A 1 343 ? -0.790 -2.712 11.263 1.00 93.00 343 LEU A CA 1
ATOM 2739 C C . LEU A 1 343 ? 0.332 -3.458 10.543 1.00 93.00 343 LEU A C 1
ATOM 2741 O O . LEU A 1 343 ? 0.540 -4.636 10.824 1.00 93.00 343 LEU A O 1
ATOM 2745 N N . PRO A 1 344 ? 1.087 -2.813 9.645 1.00 90.25 344 PRO A N 1
ATOM 2746 C CA . PRO A 1 344 ? 2.256 -3.445 9.049 1.00 90.25 344 PRO A CA 1
ATOM 2747 C C . PRO A 1 344 ? 3.362 -3.651 10.095 1.00 90.25 344 PRO A C 1
ATOM 2749 O O . PRO A 1 344 ? 3.692 -2.745 10.859 1.00 90.25 344 PRO A O 1
ATOM 2752 N N . GLY A 1 345 ? 3.978 -4.834 10.103 1.00 86.69 345 GLY A N 1
ATOM 2753 C CA . GLY A 1 345 ? 5.161 -5.150 10.915 1.00 86.69 345 GLY A CA 1
ATOM 2754 C C . GLY A 1 345 ? 6.457 -4.606 10.309 1.00 86.69 345 GLY A C 1
ATOM 2755 O O . GLY A 1 345 ? 7.427 -5.343 10.170 1.00 86.69 345 GLY A O 1
ATOM 2756 N N . GLU A 1 346 ? 6.450 -3.352 9.860 1.00 85.56 346 GLU A N 1
ATOM 2757 C CA . GLU A 1 346 ? 7.587 -2.687 9.213 1.00 85.56 346 GLU A CA 1
ATOM 2758 C C . GLU A 1 346 ? 8.459 -1.908 10.210 1.00 85.56 346 GLU A C 1
ATOM 2760 O O . GLU A 1 346 ? 8.021 -1.574 11.313 1.00 85.56 346 GLU A O 1
ATOM 2765 N N . GLY A 1 347 ? 9.686 -1.576 9.798 1.00 86.31 347 GLY A N 1
ATOM 2766 C CA . GLY A 1 347 ? 10.508 -0.594 10.500 1.00 86.31 347 GLY A CA 1
ATOM 2767 C C . GLY A 1 347 ? 9.964 0.825 10.298 1.00 86.31 347 GLY A C 1
ATOM 2768 O O . GLY A 1 347 ? 9.725 1.247 9.170 1.00 86.31 347 GLY A O 1
ATOM 2769 N N . LEU A 1 348 ? 9.789 1.569 11.388 1.00 86.75 348 LEU A N 1
ATOM 2770 C CA . LEU A 1 348 ? 9.322 2.957 11.404 1.00 86.75 348 LEU A CA 1
ATOM 2771 C C . LEU A 1 348 ? 10.396 3.940 10.915 1.00 86.75 348 LEU A C 1
ATOM 2773 O O . LEU A 1 348 ? 10.061 5.016 10.419 1.00 86.75 348 LEU A O 1
ATOM 2777 N N . GLN A 1 349 ? 11.673 3.579 11.064 1.00 84.38 349 GLN A N 1
ATOM 2778 C CA . GLN A 1 349 ? 12.828 4.369 10.646 1.00 84.38 349 GLN A CA 1
ATOM 2779 C C . GLN A 1 349 ? 14.027 3.458 10.341 1.00 84.38 349 GLN A C 1
ATOM 2781 O O . GLN A 1 349 ? 14.167 2.383 10.922 1.00 84.38 349 GLN A O 1
ATOM 2786 N N . VAL A 1 350 ? 14.919 3.905 9.448 1.00 85.12 350 VAL A N 1
ATOM 2787 C CA . VAL A 1 350 ? 16.212 3.245 9.217 1.00 85.12 350 VAL A CA 1
ATOM 2788 C C . VAL A 1 350 ? 17.215 3.683 10.276 1.00 85.12 350 VAL A C 1
ATOM 2790 O O . VAL A 1 350 ? 17.599 4.853 10.331 1.00 85.12 350 VAL A O 1
ATOM 2793 N N . ALA A 1 351 ? 17.656 2.739 11.104 1.00 85.44 351 ALA A N 1
ATOM 2794 C CA . ALA A 1 351 ? 18.806 2.932 11.972 1.00 85.44 351 ALA A CA 1
ATOM 2795 C C . ALA A 1 351 ? 20.082 2.631 11.182 1.00 85.44 351 ALA A C 1
ATOM 2797 O O . ALA A 1 351 ? 20.193 1.580 10.557 1.00 85.44 351 ALA A O 1
ATOM 2798 N N . VAL A 1 352 ? 21.035 3.559 11.202 1.00 87.50 352 VAL A N 1
ATOM 2799 C CA . VAL A 1 352 ? 22.322 3.407 10.520 1.00 87.50 352 VAL A CA 1
ATOM 2800 C C . VAL A 1 352 ? 23.394 3.226 11.582 1.00 87.50 352 VAL A C 1
ATOM 2802 O O . VAL A 1 352 ? 23.754 4.179 12.275 1.00 87.50 352 VAL A O 1
ATOM 2805 N N . ASN A 1 353 ? 23.909 2.009 11.709 1.00 83.62 353 ASN A N 1
ATOM 2806 C CA . ASN A 1 353 ? 25.044 1.715 12.562 1.00 83.62 353 ASN A CA 1
ATOM 2807 C C . ASN A 1 353 ? 26.329 1.817 11.733 1.00 83.62 353 ASN A C 1
ATOM 2809 O O . ASN A 1 353 ? 26.506 1.108 10.743 1.00 83.62 353 ASN A O 1
ATOM 2813 N N . ARG A 1 354 ? 27.223 2.728 12.123 1.00 80.38 354 ARG A N 1
ATOM 2814 C CA . ARG A 1 354 ? 28.548 2.869 11.514 1.00 80.38 354 ARG A CA 1
ATOM 2815 C C . ARG A 1 354 ? 29.592 2.535 12.552 1.00 80.38 354 ARG A C 1
ATOM 2817 O O . ARG A 1 354 ? 29.751 3.273 13.523 1.00 80.38 354 ARG A O 1
ATOM 2824 N N . ASN A 1 355 ? 30.329 1.460 12.311 1.00 75.88 355 ASN A N 1
ATOM 2825 C CA . ASN A 1 355 ? 31.445 1.087 13.159 1.00 75.88 355 ASN A CA 1
ATOM 2826 C C . ASN A 1 355 ? 32.772 1.492 12.501 1.00 75.88 355 ASN A C 1
ATOM 2828 O O . ASN A 1 355 ? 33.007 1.253 11.317 1.00 75.88 355 ASN A O 1
ATOM 2832 N N . THR A 1 356 ? 33.650 2.131 13.272 1.00 70.06 356 THR A N 1
ATOM 2833 C CA . THR A 1 356 ? 34.980 2.556 12.823 1.00 70.06 356 THR A CA 1
ATOM 2834 C C . THR A 1 356 ? 36.026 1.440 12.894 1.00 70.06 356 THR A C 1
ATOM 2836 O O . THR A 1 356 ? 37.111 1.617 12.346 1.00 70.06 356 THR A O 1
ATOM 2839 N N . SER A 1 357 ? 35.728 0.298 13.530 1.00 68.62 357 SER A N 1
ATOM 2840 C CA . SER A 1 357 ? 36.691 -0.800 13.719 1.00 68.62 357 SER A CA 1
ATOM 2841 C C . SER A 1 357 ? 36.813 -1.765 12.533 1.00 68.62 357 SER A C 1
ATOM 2843 O O . SER A 1 357 ? 37.809 -2.476 12.442 1.00 68.62 357 SER A O 1
ATOM 2845 N N . GLU A 1 358 ? 35.845 -1.788 11.614 1.00 58.59 358 GLU A N 1
ATOM 2846 C CA . GLU A 1 358 ? 35.812 -2.697 10.459 1.00 58.59 358 GLU A CA 1
ATOM 2847 C C . GLU A 1 358 ? 35.464 -1.917 9.184 1.00 58.59 358 GLU A C 1
ATOM 2849 O O . GLU A 1 358 ? 34.304 -1.821 8.809 1.00 58.59 358 GLU A O 1
ATOM 2854 N N . ASN A 1 359 ? 36.459 -1.317 8.518 1.00 60.81 359 ASN A N 1
ATOM 2855 C CA . ASN A 1 359 ? 36.340 -0.781 7.147 1.00 60.81 359 ASN A CA 1
ATOM 2856 C C . ASN A 1 359 ? 35.120 0.123 6.841 1.00 60.81 359 ASN A C 1
ATOM 2858 O O . ASN A 1 359 ? 34.636 0.127 5.713 1.00 60.81 359 ASN A O 1
ATOM 2862 N N . GLN A 1 360 ? 34.629 0.911 7.805 1.00 65.50 360 GLN A N 1
ATOM 2863 C CA . GLN A 1 360 ? 33.405 1.713 7.633 1.00 65.50 360 GLN A CA 1
ATOM 2864 C C . GLN A 1 360 ? 32.199 0.887 7.147 1.00 65.50 360 GLN A C 1
ATOM 2866 O O . GLN A 1 360 ? 31.379 1.386 6.376 1.00 65.50 360 GLN A O 1
ATOM 2871 N N . VAL A 1 361 ? 32.080 -0.370 7.584 1.00 65.38 361 VAL A N 1
ATOM 2872 C CA . VAL A 1 361 ? 30.890 -1.178 7.306 1.00 65.38 361 VAL A CA 1
ATOM 2873 C C . VAL A 1 361 ? 29.674 -0.448 7.875 1.00 65.38 361 VAL A C 1
ATOM 2875 O O . VAL A 1 361 ? 29.632 -0.089 9.057 1.00 65.38 361 VAL A O 1
ATOM 2878 N N . VAL A 1 362 ? 28.710 -0.180 6.995 1.00 78.50 362 VAL A N 1
ATOM 2879 C CA . VAL A 1 362 ? 27.435 0.424 7.361 1.00 78.50 362 VAL A CA 1
ATOM 2880 C C . VAL A 1 362 ? 26.405 -0.686 7.473 1.00 78.50 362 VAL A C 1
ATOM 2882 O O . VAL A 1 362 ? 26.119 -1.374 6.496 1.00 78.50 362 VAL A O 1
ATOM 2885 N N . ASP A 1 363 ? 25.861 -0.853 8.672 1.00 81.38 363 ASP A N 1
ATOM 2886 C CA . ASP A 1 363 ? 24.790 -1.798 8.958 1.00 81.38 363 ASP A CA 1
ATOM 2887 C C . ASP A 1 363 ? 23.470 -1.033 9.121 1.00 81.38 363 ASP A C 1
ATOM 2889 O O . ASP A 1 363 ? 23.393 -0.012 9.809 1.00 81.38 363 ASP A O 1
ATOM 2893 N N . THR A 1 364 ? 22.430 -1.519 8.449 1.00 84.38 364 THR A N 1
ATOM 2894 C CA . THR A 1 364 ? 21.076 -0.958 8.507 1.00 84.38 364 THR A CA 1
ATOM 2895 C C . THR A 1 364 ? 20.028 -2.004 8.877 1.00 84.38 364 THR A C 1
ATOM 2897 O O . THR A 1 364 ? 18.834 -1.769 8.700 1.00 84.38 364 THR A O 1
ATOM 2900 N N . ASP A 1 365 ? 20.430 -3.194 9.321 1.00 81.81 365 ASP A N 1
ATOM 2901 C CA . ASP A 1 365 ? 19.535 -4.341 9.508 1.00 81.81 365 ASP A CA 1
ATOM 2902 C C . ASP A 1 365 ? 18.677 -4.257 10.768 1.00 81.81 365 ASP A C 1
ATOM 2904 O O . ASP A 1 365 ? 17.662 -4.950 10.864 1.00 81.81 365 ASP A O 1
ATOM 2908 N N . PHE A 1 366 ? 19.018 -3.367 11.700 1.00 82.56 366 PHE A N 1
ATOM 2909 C CA . PHE A 1 366 ? 18.187 -3.106 12.867 1.00 82.56 366 PHE A CA 1
ATOM 2910 C C . PHE A 1 366 ? 16.815 -2.540 12.471 1.00 82.56 366 PHE A C 1
ATOM 2912 O O . PHE A 1 366 ? 16.711 -1.563 11.726 1.00 82.56 366 PHE A O 1
ATOM 2919 N N . GLN A 1 367 ? 15.757 -3.137 13.023 1.00 79.50 367 GLN A N 1
ATOM 2920 C CA . GLN A 1 367 ? 14.372 -2.754 12.756 1.00 79.50 367 GLN A CA 1
ATOM 2921 C C . GLN A 1 367 ? 13.725 -2.191 14.009 1.00 79.50 367 GLN A C 1
ATOM 2923 O O . GLN A 1 367 ? 13.418 -2.926 14.947 1.00 79.50 367 GLN A O 1
ATOM 2928 N N . ASP A 1 368 ? 13.478 -0.885 13.998 1.00 85.06 368 ASP A N 1
ATOM 2929 C CA . ASP A 1 368 ? 12.640 -0.243 15.002 1.00 85.06 368 ASP A CA 1
ATOM 2930 C C . ASP A 1 368 ? 11.177 -0.301 14.560 1.00 85.06 368 ASP A C 1
ATOM 2932 O O . ASP A 1 368 ? 10.779 0.450 13.674 1.00 85.06 368 ASP A O 1
ATOM 2936 N N . ASN A 1 369 ? 10.384 -1.222 15.109 1.00 87.19 369 ASN A N 1
ATOM 2937 C CA . ASN A 1 369 ? 8.993 -1.436 14.704 1.00 87.19 369 ASN A CA 1
ATOM 2938 C C . ASN A 1 369 ? 8.001 -1.085 15.828 1.00 87.19 369 ASN A C 1
ATOM 2940 O O . ASN A 1 369 ? 8.372 -0.729 16.945 1.00 87.19 369 ASN A O 1
ATOM 2944 N N . ILE A 1 370 ? 6.705 -1.225 15.541 1.00 89.50 370 ILE A N 1
ATOM 2945 C CA . ILE A 1 370 ? 5.622 -0.916 16.492 1.00 89.50 370 ILE A CA 1
ATOM 2946 C C . ILE A 1 370 ? 5.701 -1.771 17.773 1.00 89.50 370 ILE A C 1
ATOM 2948 O O . ILE A 1 370 ? 5.224 -1.336 18.817 1.00 89.50 370 ILE A O 1
ATOM 2952 N N . LEU A 1 371 ? 6.334 -2.949 17.734 1.00 88.69 371 LEU A N 1
ATOM 2953 C CA . LEU A 1 371 ? 6.481 -3.833 18.899 1.00 88.69 371 LEU A CA 1
ATOM 2954 C C . LEU A 1 371 ? 7.484 -3.306 19.932 1.00 88.69 371 LEU A C 1
ATOM 2956 O O . LEU A 1 371 ? 7.439 -3.735 21.082 1.00 88.69 371 LEU A O 1
ATOM 2960 N N . ASN A 1 372 ? 8.344 -2.350 19.563 1.00 88.81 372 ASN A N 1
ATOM 2961 C CA . ASN A 1 372 ? 9.191 -1.645 20.527 1.00 88.81 372 ASN A CA 1
ATOM 2962 C C . ASN A 1 372 ? 8.386 -0.671 21.408 1.00 88.81 372 ASN A C 1
ATOM 2964 O O . ASN A 1 372 ? 8.905 -0.157 22.400 1.00 88.81 372 ASN A O 1
ATOM 2968 N N . LEU A 1 373 ? 7.116 -0.414 21.073 1.00 90.12 373 LEU A N 1
ATOM 2969 C CA . LEU A 1 373 ? 6.213 0.420 21.857 1.00 90.12 373 LEU A CA 1
ATOM 2970 C C . LEU A 1 373 ? 5.367 -0.455 22.805 1.00 90.12 373 LEU A C 1
ATOM 2972 O O . LEU A 1 373 ? 4.794 -1.453 22.370 1.00 90.12 373 LEU A O 1
ATOM 2976 N N . PRO A 1 374 ? 5.198 -0.076 24.088 1.00 89.88 374 PRO A N 1
ATOM 2977 C CA . PRO A 1 374 ? 4.397 -0.851 25.047 1.00 89.88 374 PRO A CA 1
ATOM 2978 C C . PRO A 1 374 ? 2.898 -0.888 24.702 1.00 89.88 374 PRO A C 1
ATOM 2980 O O . PRO A 1 374 ? 2.171 -1.804 25.095 1.00 89.88 374 PRO A O 1
ATOM 2983 N N . PHE A 1 375 ? 2.423 0.147 24.016 1.00 90.31 375 PHE A N 1
ATOM 2984 C CA . PHE A 1 375 ? 1.092 0.263 23.441 1.00 90.31 375 PHE A CA 1
ATOM 2985 C C . PHE A 1 375 ? 1.106 1.381 22.398 1.00 90.31 375 PHE A C 1
ATOM 2987 O O . PHE A 1 375 ? 2.031 2.191 22.341 1.00 90.31 375 PHE A O 1
ATOM 2994 N N . ILE A 1 376 ? 0.044 1.456 21.611 1.00 92.56 376 ILE A N 1
ATOM 2995 C CA . ILE A 1 376 ? -0.256 2.606 20.757 1.00 92.56 376 ILE A CA 1
ATOM 2996 C C . ILE A 1 376 ? -1.645 3.123 21.104 1.00 92.56 376 ILE A C 1
ATOM 2998 O O . ILE A 1 376 ? -2.500 2.369 21.572 1.00 92.56 376 ILE A O 1
ATOM 3002 N N . THR A 1 377 ? -1.889 4.403 20.879 1.00 90.81 377 THR A N 1
ATOM 3003 C CA . THR A 1 377 ? -3.206 4.998 21.088 1.00 90.81 377 THR A CA 1
ATOM 3004 C C . THR A 1 377 ? -3.862 5.270 19.742 1.00 90.81 377 THR A C 1
ATOM 3006 O O . THR A 1 377 ? -3.236 5.776 18.811 1.00 90.81 377 THR A O 1
ATOM 3009 N N . LEU A 1 378 ? -5.133 4.896 19.621 1.00 92.12 378 LEU A N 1
ATOM 3010 C CA . LEU A 1 378 ? -5.975 5.271 18.494 1.00 92.12 378 LEU A CA 1
ATOM 3011 C C . LEU A 1 378 ? -6.786 6.488 18.905 1.00 92.12 378 LEU A C 1
ATOM 3013 O O . LEU A 1 378 ? -7.512 6.430 19.894 1.00 92.12 378 LEU A O 1
ATOM 3017 N N . ARG A 1 379 ? -6.718 7.561 18.126 1.00 91.31 379 ARG A N 1
ATOM 3018 C CA . ARG A 1 379 ? -7.609 8.714 18.225 1.00 91.31 379 ARG A CA 1
ATOM 3019 C C . ARG A 1 379 ? -8.521 8.735 17.004 1.00 91.31 379 ARG A C 1
ATOM 3021 O O . ARG A 1 379 ? -8.054 8.602 15.877 1.00 91.31 379 ARG A O 1
ATOM 3028 N N . VAL A 1 380 ? -9.816 8.918 17.245 1.00 91.88 380 VAL A N 1
ATOM 3029 C CA . VAL A 1 380 ? -10.815 9.151 16.199 1.00 91.88 380 VAL A CA 1
ATOM 3030 C C . VAL A 1 380 ? -11.482 10.481 16.514 1.00 91.88 380 VAL A C 1
ATOM 3032 O O . VAL A 1 380 ? -12.109 10.608 17.562 1.00 91.88 380 VAL A O 1
ATOM 3035 N N . ALA A 1 381 ? -11.305 11.487 15.657 1.00 88.75 381 ALA A N 1
ATOM 3036 C CA . ALA A 1 381 ? -11.700 12.863 15.976 1.00 88.75 381 ALA A CA 1
ATOM 3037 C C . ALA A 1 381 ? -13.210 13.010 16.230 1.00 88.75 381 ALA A C 1
ATOM 3039 O O . ALA A 1 381 ? -13.626 13.776 17.091 1.00 88.75 381 ALA A O 1
ATOM 3040 N N . GLU A 1 382 ? -14.030 12.253 15.505 1.00 88.56 382 GLU A N 1
ATOM 3041 C CA . GLU A 1 382 ? -15.486 12.249 15.645 1.00 88.56 382 GLU A CA 1
ATOM 3042 C C . GLU A 1 382 ? -15.974 11.426 16.849 1.00 88.56 382 GLU A C 1
ATOM 3044 O O . GLU A 1 382 ? -17.120 11.574 17.277 1.00 88.56 382 GLU A O 1
ATOM 3049 N N . LEU A 1 383 ? -15.118 10.558 17.397 1.00 84.31 383 LEU A N 1
ATOM 3050 C CA . LEU A 1 383 ? -15.426 9.669 18.514 1.00 84.31 383 LEU A CA 1
ATOM 3051 C C . LEU A 1 383 ? -14.526 10.025 19.701 1.00 84.31 383 LEU A C 1
ATOM 3053 O O . LEU A 1 383 ? -13.637 9.267 20.082 1.00 84.31 383 LEU A O 1
ATOM 3057 N N . GLU A 1 384 ? -14.746 11.194 20.300 1.00 70.50 384 GLU A N 1
ATOM 3058 C CA . GLU A 1 384 ? -14.064 11.531 21.551 1.00 70.50 384 GLU A CA 1
ATOM 3059 C C . GLU A 1 384 ? -14.588 10.632 22.680 1.00 70.50 384 GLU A C 1
ATOM 3061 O O . GLU A 1 384 ? -15.805 10.514 22.890 1.00 70.50 384 GLU A O 1
ATOM 3066 N N . ASN A 1 385 ? -13.670 9.961 23.380 1.00 67.75 385 ASN A N 1
ATOM 3067 C CA . ASN A 1 385 ? -13.988 9.014 24.445 1.00 67.75 385 ASN A CA 1
ATOM 3068 C C . ASN A 1 385 ? -13.647 9.586 25.830 1.00 67.75 385 ASN A C 1
ATOM 3070 O O . ASN A 1 385 ? -12.904 10.554 25.952 1.00 67.75 385 ASN A O 1
ATOM 3074 N N . ASN A 1 386 ? -14.197 8.972 26.876 1.00 62.56 386 ASN A N 1
ATOM 3075 C CA . ASN A 1 386 ? -14.048 9.380 28.274 1.00 62.56 386 ASN A CA 1
ATOM 3076 C C . ASN A 1 386 ? -12.766 8.803 28.902 1.00 62.56 386 ASN A C 1
ATOM 3078 O O . ASN A 1 386 ? -12.811 8.243 30.000 1.00 62.56 386 ASN A O 1
ATOM 3082 N N . ASN A 1 387 ? -11.641 8.857 28.189 1.00 68.38 387 ASN A N 1
ATOM 3083 C CA . ASN A 1 387 ? -10.373 8.432 28.767 1.00 68.38 387 ASN A CA 1
ATOM 3084 C C . ASN A 1 387 ? -9.870 9.527 29.715 1.00 68.38 387 ASN A C 1
ATOM 3086 O O . ASN A 1 387 ? -9.949 10.711 29.402 1.00 68.38 387 ASN A O 1
ATOM 3090 N N . TYR A 1 388 ? -9.393 9.115 30.891 1.00 69.88 388 TYR A N 1
ATOM 3091 C CA . TYR A 1 388 ? -8.806 9.999 31.896 1.00 69.88 388 TYR A CA 1
ATOM 3092 C C . TYR A 1 388 ? -7.438 9.442 32.286 1.00 69.88 388 TYR A C 1
ATOM 3094 O O . TYR A 1 388 ? -7.329 8.386 32.912 1.00 69.88 388 TYR A O 1
ATOM 3102 N N . GLY A 1 389 ? -6.393 10.141 31.887 1.00 71.69 389 GLY A N 1
ATOM 3103 C CA . GLY A 1 389 ? -5.005 9.917 32.227 1.00 71.69 389 GLY A CA 1
ATOM 3104 C C . GLY A 1 389 ? -4.367 11.200 32.745 1.00 71.69 389 GLY A C 1
ATOM 3105 O O . GLY A 1 389 ? -5.001 12.233 32.928 1.00 71.69 389 GLY A O 1
ATOM 3106 N N . THR A 1 390 ? -3.067 11.127 33.006 1.00 76.75 390 THR A N 1
ATOM 3107 C CA . THR A 1 390 ? -2.255 12.302 33.359 1.00 76.75 390 THR A CA 1
ATOM 3108 C C . THR A 1 390 ? -1.726 13.039 32.128 1.00 76.75 390 THR A C 1
ATOM 3110 O O . THR A 1 390 ? -1.008 14.025 32.269 1.00 76.75 390 THR A O 1
ATOM 3113 N N . ASP A 1 391 ? -2.030 12.537 30.930 1.00 79.94 391 ASP A N 1
ATOM 3114 C CA . ASP A 1 391 ? -1.571 13.060 29.648 1.00 79.94 391 ASP A CA 1
ATOM 3115 C C . ASP A 1 391 ? -2.772 13.392 28.752 1.00 79.94 391 ASP A C 1
ATOM 3117 O O . ASP A 1 391 ? -3.629 12.544 28.490 1.00 79.94 391 ASP A O 1
ATOM 3121 N N . GLN A 1 392 ? -2.774 14.616 28.216 1.00 82.38 392 GLN A N 1
ATOM 3122 C CA . GLN A 1 392 ? -3.786 15.140 27.298 1.00 82.38 392 GLN A CA 1
ATOM 3123 C C . GLN A 1 392 ? -3.999 14.263 26.055 1.00 82.38 392 GLN A C 1
ATOM 3125 O O . GLN A 1 392 ? -5.068 14.297 25.441 1.00 82.38 392 GLN A O 1
ATOM 3130 N N . PHE A 1 393 ? -2.977 13.514 25.631 1.00 82.31 393 PHE A N 1
ATOM 3131 C CA . PHE A 1 393 ? -3.067 12.664 24.446 1.00 82.31 393 PHE A CA 1
ATOM 3132 C C . PHE A 1 393 ? -3.803 11.361 24.735 1.00 82.31 393 PHE A C 1
ATOM 3134 O O . PHE A 1 393 ? -4.548 10.875 23.881 1.00 82.31 393 PHE A O 1
ATOM 3141 N N . LEU A 1 394 ? -3.629 10.825 25.942 1.00 81.38 394 LEU A N 1
ATOM 3142 C CA . LEU A 1 394 ? -4.363 9.655 26.396 1.00 81.38 394 LEU A CA 1
ATOM 3143 C C . LEU A 1 394 ? -5.829 10.017 26.661 1.00 81.38 394 LEU A C 1
ATOM 3145 O O . LEU A 1 394 ? -6.704 9.264 26.235 1.00 81.38 394 LEU A O 1
ATOM 3149 N N . ASP A 1 395 ? -6.093 11.198 27.230 1.00 80.44 395 ASP A N 1
ATOM 3150 C CA . ASP A 1 395 ? -7.454 11.710 27.466 1.00 80.44 395 ASP A CA 1
ATOM 3151 C C . ASP A 1 395 ? -8.285 11.788 26.183 1.00 80.44 395 ASP A C 1
ATOM 3153 O O . ASP A 1 395 ? -9.452 11.412 26.145 1.00 80.44 395 ASP A O 1
ATOM 3157 N N . ARG A 1 396 ? -7.663 12.248 25.092 1.00 81.56 396 ARG A N 1
ATOM 3158 C CA . ARG A 1 396 ? -8.318 12.412 23.784 1.00 81.56 396 ARG A CA 1
ATOM 3159 C C . ARG A 1 396 ? -8.250 11.168 22.900 1.00 81.56 396 ARG A C 1
ATOM 3161 O O . ARG A 1 396 ? -8.678 11.220 21.745 1.00 81.56 396 ARG A O 1
ATOM 3168 N N . SER A 1 397 ? -7.670 10.073 23.384 1.00 87.06 397 SER A N 1
ATOM 3169 C CA . SER A 1 397 ? -7.626 8.823 22.628 1.00 87.06 397 SER A CA 1
ATOM 3170 C C . SER A 1 397 ? -8.990 8.128 22.667 1.00 87.06 397 SER A C 1
ATOM 3172 O O . SER A 1 397 ? -9.711 8.202 23.656 1.00 87.06 397 SER A O 1
ATOM 3174 N N . PHE A 1 398 ? -9.356 7.437 21.592 1.00 88.94 398 PHE A N 1
ATOM 3175 C CA . PHE A 1 398 ? -10.516 6.548 21.559 1.00 88.94 398 PHE A CA 1
ATOM 3176 C C . PHE A 1 398 ? -10.224 5.234 22.292 1.00 88.94 398 PHE A C 1
ATOM 3178 O O . PHE A 1 398 ? -11.079 4.717 23.014 1.00 88.94 398 PHE A O 1
ATOM 3185 N N . GLY A 1 399 ? -9.000 4.716 22.140 1.00 87.38 399 GLY A N 1
ATOM 3186 C CA . GLY A 1 399 ? -8.582 3.462 22.753 1.00 87.38 399 GLY A CA 1
ATOM 3187 C C . GLY A 1 399 ? -7.072 3.258 22.803 1.00 87.38 399 GLY A C 1
ATOM 3188 O O . GLY A 1 399 ? -6.322 3.815 22.001 1.00 87.38 399 GLY A O 1
ATOM 3189 N N . VAL A 1 400 ? -6.644 2.415 23.743 1.00 89.94 400 VAL A N 1
ATOM 3190 C CA . VAL A 1 400 ? -5.257 1.959 23.902 1.00 89.94 400 VAL A CA 1
ATOM 3191 C C . VAL A 1 400 ? -5.144 0.541 23.355 1.00 89.94 400 VAL A C 1
ATOM 3193 O O . VAL A 1 400 ? -5.852 -0.358 23.816 1.00 89.94 400 VAL A O 1
ATOM 3196 N N . LEU A 1 401 ? -4.254 0.339 22.385 1.00 92.00 401 LEU A N 1
ATOM 3197 C CA . LEU A 1 401 ? -4.073 -0.925 21.680 1.00 92.00 401 LEU A CA 1
ATOM 3198 C C . LEU A 1 401 ? -2.760 -1.584 22.090 1.00 92.00 401 LEU A C 1
ATOM 3200 O O . LEU A 1 401 ? -1.712 -0.935 22.129 1.00 92.00 401 LEU A O 1
ATOM 3204 N N . GLN A 1 402 ? -2.818 -2.884 22.354 1.00 91.75 402 GLN A N 1
ATOM 3205 C CA . GLN A 1 402 ? -1.649 -3.716 22.612 1.00 91.75 402 GLN A CA 1
ATOM 3206 C C . GLN A 1 402 ? -1.546 -4.832 21.587 1.00 91.75 402 GLN A C 1
ATOM 3208 O O . GLN A 1 402 ? -2.548 -5.235 21.000 1.00 91.75 402 GLN A O 1
ATOM 3213 N N . TYR A 1 403 ? -0.322 -5.317 21.408 1.00 93.44 403 TYR A N 1
ATOM 3214 C CA . TYR A 1 403 ? -0.041 -6.481 20.585 1.00 93.44 403 TYR A CA 1
ATOM 3215 C C . TYR A 1 403 ? -0.854 -7.696 21.047 1.00 93.44 403 TYR A C 1
ATOM 3217 O O . TYR A 1 403 ? -0.933 -7.973 22.247 1.00 93.44 403 TYR A O 1
ATOM 3225 N N . ASP A 1 404 ? -1.428 -8.396 20.073 1.00 92.31 404 ASP A N 1
ATOM 3226 C CA . ASP A 1 404 ? -2.187 -9.633 20.250 1.00 92.31 404 ASP A CA 1
ATOM 3227 C C . ASP A 1 404 ? -1.530 -10.783 19.483 1.00 92.31 404 ASP A C 1
ATOM 3229 O O . ASP A 1 404 ? -1.087 -11.763 20.078 1.00 92.31 404 ASP A O 1
ATOM 3233 N N . ASP A 1 405 ? -1.403 -10.626 18.163 1.00 91.19 405 ASP A N 1
ATOM 3234 C CA . ASP A 1 405 ? -0.933 -11.675 17.256 1.00 91.19 405 ASP A CA 1
ATOM 3235 C C . ASP A 1 405 ? -0.218 -11.084 16.028 1.00 91.19 405 ASP A C 1
ATOM 3237 O O . ASP A 1 405 ? -0.252 -9.873 15.783 1.00 91.19 405 ASP A O 1
ATOM 3241 N N . HIS A 1 406 ? 0.419 -11.935 15.227 1.00 90.00 406 HIS A N 1
ATOM 3242 C CA . HIS A 1 406 ? 1.085 -11.555 13.989 1.00 90.00 406 HIS A CA 1
ATOM 3243 C C . HIS A 1 406 ? 0.878 -12.562 12.854 1.00 90.00 406 HIS A C 1
ATOM 3245 O O . HIS A 1 406 ? 0.753 -13.766 13.052 1.00 90.00 406 HIS A O 1
ATOM 3251 N N . TRP A 1 407 ? 0.916 -12.061 11.622 1.00 88.12 407 TRP A N 1
ATOM 3252 C CA . TRP A 1 407 ? 0.938 -12.876 10.412 1.00 88.12 407 TRP A CA 1
ATOM 3253 C C . TRP A 1 407 ? 2.228 -12.609 9.666 1.00 88.12 407 TRP A C 1
ATOM 3255 O O . TRP A 1 407 ? 2.436 -11.497 9.187 1.00 88.12 407 TRP A O 1
ATOM 3265 N N . ILE A 1 408 ? 3.077 -13.624 9.546 1.00 81.75 408 ILE A N 1
ATOM 3266 C CA . ILE A 1 408 ? 4.334 -13.546 8.802 1.00 81.75 408 ILE A CA 1
ATOM 3267 C C . ILE A 1 408 ? 4.183 -14.372 7.528 1.00 81.75 408 ILE A C 1
ATOM 3269 O O . ILE A 1 408 ? 3.750 -15.521 7.576 1.00 81.75 408 ILE A O 1
ATOM 3273 N N . SER A 1 409 ? 4.522 -13.774 6.386 1.00 71.81 409 SER A N 1
ATOM 3274 C CA . SER A 1 409 ? 4.468 -14.476 5.091 1.00 71.81 409 SER A CA 1
ATOM 3275 C C . SER A 1 409 ? 5.781 -15.170 4.726 1.00 71.81 409 SER A C 1
ATOM 3277 O O . SER A 1 409 ? 5.758 -16.201 4.063 1.00 71.81 409 SER A O 1
ATOM 3279 N N . ASP A 1 410 ? 6.914 -14.621 5.167 1.00 67.06 410 ASP A N 1
ATOM 3280 C CA . ASP A 1 410 ? 8.252 -15.154 4.923 1.00 67.06 410 ASP A CA 1
ATOM 3281 C C . ASP A 1 410 ? 9.200 -14.652 6.022 1.00 67.06 410 ASP A C 1
ATOM 3283 O O . ASP A 1 410 ? 9.196 -13.466 6.352 1.00 67.06 410 ASP A O 1
ATOM 3287 N N . HIS A 1 411 ? 9.999 -15.552 6.593 1.00 65.75 411 HIS A N 1
ATOM 3288 C CA . HIS A 1 411 ? 10.968 -15.239 7.645 1.00 65.75 411 HIS A CA 1
ATOM 3289 C C . HIS A 1 411 ? 12.320 -14.750 7.104 1.00 65.75 411 HIS A C 1
ATOM 3291 O O . HIS A 1 411 ? 13.126 -14.240 7.878 1.00 65.75 411 HIS A O 1
ATOM 3297 N N . ALA A 1 412 ? 12.589 -14.906 5.804 1.00 65.50 412 ALA A N 1
ATOM 3298 C CA . ALA A 1 412 ? 13.874 -14.551 5.203 1.00 65.50 412 ALA A CA 1
ATOM 3299 C C . ALA A 1 412 ? 13.958 -13.086 4.738 1.00 65.50 412 ALA A C 1
ATOM 3301 O O . ALA A 1 412 ? 15.054 -12.570 4.518 1.00 65.50 412 ALA A O 1
ATOM 3302 N N . VAL A 1 413 ? 12.820 -12.403 4.575 1.00 63.28 413 VAL A N 1
ATOM 3303 C CA . VAL A 1 413 ? 12.753 -11.040 4.024 1.00 63.28 413 VAL A CA 1
ATOM 3304 C C . VAL A 1 413 ? 12.461 -10.023 5.125 1.00 63.28 413 VAL A C 1
ATOM 3306 O O . VAL A 1 413 ? 11.542 -10.189 5.921 1.00 63.28 413 VAL A O 1
ATOM 3309 N N . GLN A 1 414 ? 13.213 -8.920 5.118 1.00 58.97 414 GLN A N 1
ATOM 3310 C CA . GLN A 1 414 ? 13.271 -7.922 6.189 1.00 58.97 414 GLN A CA 1
ATOM 3311 C C . GLN A 1 414 ? 11.946 -7.190 6.520 1.00 58.97 414 GLN A C 1
ATOM 3313 O O . GLN A 1 414 ? 11.940 -6.442 7.482 1.00 58.97 414 GLN A O 1
ATOM 3318 N N . SER A 1 415 ? 10.813 -7.322 5.814 1.00 61.44 415 SER A N 1
ATOM 3319 C CA . SER A 1 415 ? 9.607 -6.568 6.237 1.00 61.44 415 SER A CA 1
ATOM 3320 C C . SER A 1 415 ? 8.248 -7.116 5.782 1.00 61.44 415 SER A C 1
ATOM 3322 O O . SER A 1 415 ? 7.422 -6.385 5.228 1.00 61.44 415 SER A O 1
ATOM 3324 N N . LYS A 1 416 ? 7.951 -8.400 6.023 1.00 66.88 416 LYS A N 1
ATOM 3325 C CA . LYS A 1 416 ? 6.660 -8.965 5.594 1.00 66.88 416 LYS A CA 1
ATOM 3326 C C . LYS A 1 416 ? 5.839 -9.601 6.699 1.00 66.88 416 LYS A C 1
ATOM 3328 O O . LYS A 1 416 ? 5.893 -10.809 6.935 1.00 66.88 416 LYS A O 1
ATOM 3333 N N . GLY A 1 417 ? 4.969 -8.781 7.270 1.00 80.94 417 GLY A N 1
ATOM 3334 C CA . GLY A 1 417 ? 3.874 -9.267 8.080 1.00 80.94 417 GLY A CA 1
ATOM 3335 C C . GLY A 1 417 ? 2.925 -8.176 8.533 1.00 80.94 417 GLY A C 1
ATOM 3336 O O . GLY A 1 417 ? 3.170 -6.984 8.342 1.00 80.94 417 GLY A O 1
ATOM 3337 N N . PHE A 1 418 ? 1.848 -8.619 9.160 1.00 90.06 418 PHE A N 1
ATOM 3338 C CA . PHE A 1 418 ? 0.884 -7.758 9.819 1.00 90.06 418 PHE A CA 1
ATOM 3339 C C . PHE A 1 418 ? 0.853 -8.078 11.308 1.00 90.06 418 PHE A C 1
ATOM 3341 O O . PHE A 1 418 ? 1.018 -9.228 11.704 1.00 90.06 418 PHE A O 1
ATOM 3348 N N . LEU A 1 419 ? 0.628 -7.057 12.118 1.00 91.88 419 LEU A N 1
ATOM 3349 C CA . LEU A 1 419 ? 0.485 -7.126 13.561 1.00 91.88 419 LEU A CA 1
ATOM 3350 C C . LEU A 1 419 ? -0.974 -6.833 13.903 1.00 91.88 419 LEU A C 1
ATOM 3352 O O . LEU A 1 419 ? -1.517 -5.805 13.491 1.00 91.88 419 LEU A O 1
ATOM 3356 N N . ALA A 1 420 ? -1.605 -7.730 14.649 1.00 93.50 420 ALA A N 1
ATOM 3357 C CA . ALA A 1 420 ? -2.900 -7.500 15.259 1.00 93.50 420 ALA A CA 1
ATOM 3358 C C . ALA A 1 420 ? -2.705 -6.743 16.574 1.00 93.50 420 ALA A C 1
ATOM 3360 O O . ALA A 1 420 ? -1.989 -7.192 17.470 1.00 93.50 420 ALA A O 1
ATOM 3361 N N . MET A 1 421 ? -3.370 -5.601 16.686 1.00 93.56 421 MET A N 1
ATOM 3362 C CA . MET A 1 421 ? -3.428 -4.798 17.896 1.00 93.56 421 MET A CA 1
ATOM 3363 C C . MET A 1 421 ? -4.873 -4.762 18.389 1.00 93.56 421 MET A C 1
ATOM 3365 O O . MET A 1 421 ? -5.779 -4.356 17.652 1.00 93.56 421 MET A O 1
ATOM 3369 N N . VAL A 1 422 ? -5.096 -5.169 19.637 1.00 93.00 422 VAL A N 1
ATOM 3370 C CA . VAL A 1 422 ? -6.432 -5.233 20.245 1.00 93.00 422 VAL A CA 1
ATOM 3371 C C . VAL A 1 422 ? -6.558 -4.273 21.426 1.00 93.00 422 VAL A C 1
ATOM 3373 O O . VAL A 1 422 ? -5.571 -3.992 22.117 1.00 93.00 422 VAL A O 1
ATOM 3376 N N . PRO A 1 423 ? -7.767 -3.764 21.700 1.00 90.69 423 PRO A N 1
ATOM 3377 C CA . PRO A 1 423 ? -8.030 -3.013 22.919 1.00 90.69 423 PRO A CA 1
ATOM 3378 C C . PRO A 1 423 ? -7.956 -3.919 24.155 1.00 90.69 423 PRO A C 1
ATOM 3380 O O . PRO A 1 423 ? -8.685 -4.905 24.227 1.00 90.69 423 PRO A O 1
ATOM 3383 N N . LYS A 1 424 ? -7.112 -3.596 25.146 1.00 77.88 424 LYS A N 1
ATOM 3384 C CA . LYS A 1 424 ? -6.899 -4.484 26.314 1.00 77.88 424 LYS A CA 1
ATOM 3385 C C . LYS A 1 424 ? -7.441 -3.967 27.646 1.00 77.88 424 LYS A C 1
ATOM 3387 O O . LYS A 1 424 ? -7.875 -4.760 28.473 1.00 77.88 424 LYS A O 1
ATOM 3392 N N . PHE A 1 425 ? -7.403 -2.658 27.881 1.00 65.44 425 PHE A N 1
ATOM 3393 C CA . PHE A 1 425 ? -7.648 -2.112 29.225 1.00 65.44 425 PHE A CA 1
ATOM 3394 C C . PHE A 1 425 ? -9.004 -1.425 29.391 1.00 65.44 425 PHE A C 1
ATOM 3396 O O . PHE A 1 425 ? -9.403 -1.136 30.515 1.00 65.44 425 PHE A O 1
ATOM 3403 N N . LEU A 1 426 ? -9.712 -1.145 28.294 1.00 64.00 426 LEU A N 1
ATOM 3404 C CA . LEU A 1 426 ? -10.886 -0.277 28.297 1.00 64.00 426 LEU A CA 1
ATOM 3405 C C . LEU A 1 426 ? -11.904 -0.751 27.262 1.00 64.00 426 LEU A C 1
ATOM 3407 O O . LEU A 1 426 ? -11.532 -1.199 26.175 1.00 64.00 426 LEU A O 1
ATOM 3411 N N . LYS A 1 427 ? -13.194 -0.594 27.579 1.00 70.62 427 LYS A N 1
ATOM 3412 C CA . LYS A 1 427 ? -14.261 -0.707 26.583 1.00 70.62 427 LYS A CA 1
ATOM 3413 C C . LYS A 1 427 ? -14.082 0.450 25.598 1.00 70.62 427 LYS A C 1
ATOM 3415 O O . LYS A 1 427 ? -14.497 1.570 25.879 1.00 70.62 427 LYS A O 1
ATOM 3420 N N . CYS A 1 428 ? -13.398 0.201 24.483 1.00 84.31 428 CYS A N 1
ATOM 3421 C CA . CYS A 1 428 ? -13.147 1.193 23.435 1.00 84.31 428 CYS A CA 1
ATOM 3422 C C . CYS A 1 428 ? -14.419 1.391 22.613 1.00 84.31 428 CYS A C 1
ATOM 3424 O O . CYS A 1 428 ? -14.518 0.949 21.469 1.00 84.31 428 CYS A O 1
ATOM 3426 N N . GLN A 1 429 ? -15.417 1.988 23.263 1.00 88.38 429 GLN A N 1
ATOM 3427 C CA . GLN A 1 429 ? -16.754 2.176 22.740 1.00 88.38 429 GLN A CA 1
ATOM 3428 C C . GLN A 1 429 ? -17.250 3.594 23.008 1.00 88.38 429 GLN A C 1
ATOM 3430 O O . GLN A 1 429 ? -17.054 4.133 24.096 1.00 88.38 429 GLN A O 1
ATOM 3435 N N . LYS A 1 430 ? -17.945 4.174 22.031 1.00 89.25 430 LYS A N 1
ATOM 3436 C CA . LYS A 1 430 ? -18.733 5.393 22.205 1.00 89.25 430 LYS A CA 1
ATOM 3437 C C . LYS A 1 430 ? -20.205 5.029 22.210 1.00 89.25 430 LYS A C 1
ATOM 3439 O O . LYS A 1 430 ? -20.690 4.455 21.240 1.00 89.25 430 LYS A O 1
ATOM 3444 N N . GLU A 1 431 ? -20.903 5.389 23.280 1.00 89.94 431 GLU A N 1
ATOM 3445 C CA . GLU A 1 431 ? -22.353 5.230 23.406 1.00 89.94 431 GLU A CA 1
ATOM 3446 C C . GLU A 1 431 ? -23.060 6.566 23.149 1.00 89.94 431 GLU A C 1
ATOM 3448 O O . GLU A 1 431 ? -22.671 7.605 23.686 1.00 89.94 431 GLU A O 1
ATOM 3453 N N . TYR A 1 432 ? -24.104 6.531 22.325 1.00 89.12 432 TYR A N 1
ATOM 3454 C CA . TYR A 1 432 ? -24.977 7.654 22.001 1.00 89.12 432 TYR A CA 1
ATOM 3455 C C . TYR A 1 432 ? -26.321 7.444 22.697 1.00 89.12 432 TYR A C 1
ATOM 3457 O O . TYR A 1 432 ? -27.258 6.866 22.142 1.00 89.12 432 TYR A O 1
ATOM 3465 N N . TYR A 1 433 ? -26.393 7.885 23.950 1.00 84.12 433 TYR A N 1
ATOM 3466 C CA . TYR A 1 433 ? -27.591 7.798 24.777 1.00 84.12 433 TYR A CA 1
ATOM 3467 C C . TYR A 1 433 ? -27.873 9.151 25.452 1.00 84.12 433 TYR A C 1
ATOM 3469 O O . TYR A 1 433 ? -26.932 9.783 25.934 1.00 84.12 433 TYR A O 1
ATOM 3477 N N . PRO A 1 434 ? -29.139 9.619 25.508 1.00 83.25 434 PRO A N 1
ATOM 3478 C CA . PRO A 1 434 ? -30.366 8.966 25.025 1.00 83.25 434 PRO A CA 1
ATOM 3479 C C . PRO A 1 434 ? -30.618 9.112 23.516 1.00 83.25 434 PRO A C 1
ATOM 3481 O O . PRO A 1 434 ? -31.435 8.375 22.966 1.00 83.25 434 PRO A O 1
ATOM 3484 N N . THR A 1 435 ? -29.930 10.041 22.849 1.00 87.75 435 THR A N 1
ATOM 3485 C CA . THR A 1 435 ? -30.153 10.374 21.436 1.00 87.75 435 THR A CA 1
ATOM 3486 C C . THR A 1 435 ? -29.132 9.657 20.543 1.00 87.75 435 THR A C 1
ATOM 3488 O O . THR A 1 435 ? -27.947 9.984 20.637 1.00 87.75 435 THR A O 1
ATOM 3491 N N . PRO A 1 436 ? -29.554 8.725 19.663 1.00 89.88 436 PRO A N 1
ATOM 3492 C CA . PRO A 1 436 ? -28.662 8.065 18.712 1.00 89.88 436 PRO A CA 1
ATOM 3493 C C . PRO A 1 436 ? -28.052 9.052 17.710 1.00 89.88 436 PRO A C 1
ATOM 3495 O O . PRO A 1 436 ? -28.675 10.050 17.335 1.00 89.88 436 PRO A O 1
ATOM 3498 N N . LEU A 1 437 ? -26.857 8.744 17.211 1.00 89.88 437 LEU A N 1
ATOM 3499 C CA . LEU A 1 437 ? -26.239 9.489 16.120 1.00 89.88 437 LEU A CA 1
ATOM 3500 C C . LEU A 1 437 ? -26.978 9.191 14.804 1.00 89.88 437 LEU A C 1
ATOM 3502 O O . LEU A 1 437 ? -27.092 8.042 14.380 1.00 89.88 437 LEU A O 1
ATOM 3506 N N . SER A 1 438 ? -27.467 10.241 14.140 1.00 88.69 438 SER A N 1
ATOM 3507 C CA . SER A 1 438 ? -28.289 10.115 12.927 1.00 88.69 438 SER A CA 1
ATOM 3508 C C . SER A 1 438 ? -27.563 9.411 11.776 1.00 88.69 438 SER A C 1
ATOM 3510 O O . SER A 1 438 ? -28.132 8.512 11.165 1.00 88.69 438 SER A O 1
ATOM 3512 N N . THR A 1 439 ? -26.313 9.790 11.495 1.00 87.62 439 THR A N 1
ATOM 3513 C CA . THR A 1 439 ? -25.468 9.164 10.469 1.00 87.62 439 THR A CA 1
ATOM 3514 C C . THR A 1 439 ? -23.994 9.427 10.755 1.00 87.62 439 THR A C 1
ATOM 3516 O O . THR A 1 439 ? -23.644 10.472 11.306 1.00 87.62 439 THR A O 1
ATOM 3519 N N . LEU A 1 440 ? -23.123 8.511 10.331 1.00 85.19 440 LEU A N 1
ATOM 3520 C CA . LEU A 1 440 ? -21.673 8.710 10.339 1.00 85.19 440 LEU A CA 1
ATOM 3521 C C . LEU A 1 440 ? -21.229 9.267 8.981 1.00 85.19 440 LEU A C 1
ATOM 3523 O O . LEU A 1 440 ? -21.432 8.618 7.959 1.00 85.19 440 LEU A O 1
ATOM 3527 N N . GLN A 1 441 ? -20.676 10.482 8.954 1.00 84.56 441 GLN A N 1
ATOM 3528 C CA . GLN A 1 441 ? -20.299 11.156 7.699 1.00 84.56 441 GLN A CA 1
ATOM 3529 C C . GLN A 1 441 ? -18.844 10.902 7.301 1.00 84.56 441 GLN A C 1
ATOM 3531 O O . GLN A 1 441 ? -18.543 10.675 6.130 1.00 84.56 441 GLN A O 1
ATOM 3536 N N . LYS A 1 442 ? -17.943 10.939 8.282 1.00 87.06 442 LYS A N 1
ATOM 3537 C CA . LYS A 1 442 ? -16.505 10.734 8.114 1.00 87.06 442 LYS A CA 1
ATOM 3538 C C . LYS A 1 442 ? -15.899 10.190 9.403 1.00 87.06 442 LYS A C 1
ATOM 3540 O O . LYS A 1 442 ? -16.514 10.306 10.462 1.00 87.06 442 LYS A O 1
ATOM 3545 N N . MET A 1 443 ? -14.706 9.621 9.296 1.00 88.12 443 MET A N 1
ATOM 3546 C CA . MET A 1 443 ? -13.851 9.306 10.436 1.00 88.12 443 MET A CA 1
ATOM 3547 C C . MET A 1 443 ? -12.419 9.730 10.130 1.00 88.12 443 MET A C 1
ATOM 3549 O O . MET A 1 443 ? -11.830 9.253 9.159 1.00 88.12 443 MET A O 1
ATOM 3553 N N . SER A 1 444 ? -11.872 10.608 10.968 1.00 91.81 444 SER A N 1
ATOM 3554 C CA . SER A 1 444 ? -10.467 11.013 10.955 1.00 91.81 444 SER A CA 1
ATOM 3555 C C . SER A 1 444 ? -9.707 10.231 12.021 1.00 91.81 444 SER A C 1
ATOM 3557 O O . SER A 1 444 ? -9.986 10.345 13.216 1.00 91.81 444 SER A O 1
ATOM 3559 N N . ILE A 1 445 ? -8.762 9.418 11.564 1.00 93.25 445 ILE A N 1
ATOM 3560 C CA . ILE A 1 445 ? -8.032 8.420 12.339 1.00 93.25 445 ILE A CA 1
ATOM 3561 C C . ILE A 1 445 ? -6.589 8.870 12.516 1.00 93.25 445 ILE A C 1
ATOM 3563 O O . ILE A 1 445 ? -5.912 9.183 11.542 1.00 93.25 445 ILE A O 1
ATOM 3567 N N . GLU A 1 446 ? -6.103 8.818 13.753 1.00 94.06 446 GLU A N 1
ATOM 3568 C CA . GLU A 1 446 ? -4.705 9.058 14.100 1.00 94.06 446 GLU A CA 1
ATOM 3569 C C . GLU A 1 446 ? -4.193 7.949 15.026 1.00 94.06 446 GLU A C 1
ATOM 3571 O O . GLU A 1 446 ? -4.767 7.694 16.087 1.00 94.06 446 GLU A O 1
ATOM 3576 N N . LEU A 1 447 ? -3.083 7.313 14.655 1.00 93.94 447 LEU A N 1
ATOM 3577 C CA . LEU A 1 447 ? -2.375 6.342 15.488 1.00 93.94 447 LEU A CA 1
ATOM 3578 C C . LEU A 1 447 ? -1.132 6.983 16.091 1.00 93.94 447 LEU A C 1
ATOM 3580 O O . LEU A 1 447 ? -0.236 7.435 15.373 1.00 93.94 447 LEU A O 1
ATOM 3584 N N . ARG A 1 448 ? -1.064 7.006 17.419 1.00 92.50 448 ARG A N 1
ATOM 3585 C CA . ARG A 1 448 ? -0.025 7.708 18.169 1.00 92.50 448 ARG A CA 1
ATOM 3586 C C . ARG A 1 448 ? 0.764 6.763 19.068 1.00 92.50 448 ARG A C 1
ATOM 3588 O O . ARG A 1 448 ? 0.267 5.746 19.551 1.00 92.50 448 ARG A O 1
ATOM 3595 N N . ARG A 1 449 ? 2.021 7.123 19.281 1.00 92.31 449 ARG A N 1
ATOM 3596 C CA . ARG A 1 449 ? 2.925 6.526 20.261 1.00 92.31 449 ARG A CA 1
ATOM 3597 C C . ARG A 1 449 ? 2.475 6.916 21.682 1.00 92.31 449 ARG A C 1
ATOM 3599 O O . ARG A 1 449 ? 1.718 7.877 21.840 1.00 92.31 449 ARG A O 1
ATOM 3606 N N . PRO A 1 450 ? 2.969 6.240 22.734 1.00 87.94 450 PRO A N 1
ATOM 3607 C CA . PRO A 1 450 ? 2.651 6.591 24.122 1.00 87.94 450 PRO A CA 1
ATOM 3608 C C . PRO A 1 450 ? 2.992 8.030 24.524 1.00 87.94 450 PRO A C 1
ATOM 3610 O O . PRO A 1 450 ? 2.375 8.553 25.439 1.00 87.94 450 PRO A O 1
ATOM 3613 N N . ASN A 1 451 ? 3.952 8.670 23.849 1.00 87.31 451 ASN A N 1
ATOM 3614 C CA . ASN A 1 451 ? 4.330 10.069 24.078 1.00 87.31 451 ASN A CA 1
ATOM 3615 C C . ASN A 1 451 ? 3.419 11.084 23.348 1.00 87.31 451 ASN A C 1
ATOM 3617 O O . ASN A 1 451 ? 3.693 12.281 23.381 1.00 87.31 451 ASN A O 1
ATOM 3621 N N . GLY A 1 452 ? 2.377 10.619 22.648 1.00 87.00 452 GLY A N 1
ATOM 3622 C CA . GLY A 1 452 ? 1.416 11.456 21.928 1.00 87.00 452 GLY A CA 1
ATOM 3623 C C . GLY A 1 452 ? 1.801 11.845 20.501 1.00 87.00 452 GLY A C 1
ATOM 3624 O O . GLY A 1 452 ? 0.957 12.401 19.789 1.00 87.00 452 GLY A O 1
ATOM 3625 N N . GLU A 1 453 ? 3.024 11.534 20.063 1.00 91.38 453 GLU A N 1
ATOM 3626 C CA . GLU A 1 453 ? 3.476 11.734 18.684 1.00 91.38 453 GLU A CA 1
ATOM 3627 C C . GLU A 1 453 ? 2.863 10.697 17.740 1.00 91.38 453 GLU A C 1
ATOM 3629 O O . GLU A 1 453 ? 2.476 9.606 18.153 1.00 91.38 453 GLU A O 1
ATOM 3634 N N . LEU A 1 454 ? 2.786 11.012 16.447 1.00 91.69 454 LEU A N 1
ATOM 3635 C CA . LEU A 1 454 ? 2.315 10.061 15.441 1.00 91.69 454 LEU A CA 1
ATOM 3636 C C . LEU A 1 454 ? 3.256 8.843 15.363 1.00 91.69 454 LEU A C 1
ATOM 3638 O O . LEU A 1 454 ? 4.471 8.980 15.507 1.00 91.69 454 LEU A O 1
ATOM 3642 N N . VAL A 1 455 ? 2.715 7.647 15.101 1.00 91.88 455 VAL A N 1
ATOM 3643 C CA . VAL A 1 455 ? 3.531 6.424 14.938 1.00 91.88 455 VAL A CA 1
ATOM 3644 C C . VAL A 1 455 ? 4.616 6.625 13.878 1.00 91.88 455 VAL A C 1
ATOM 3646 O O . VAL A 1 455 ? 5.791 6.381 14.152 1.00 91.88 455 VAL A O 1
ATOM 3649 N N . SER A 1 456 ? 4.252 7.156 12.712 1.00 90.19 456 SER A N 1
ATOM 3650 C CA . SER A 1 456 ? 5.207 7.662 11.728 1.00 90.19 456 SER A CA 1
ATOM 3651 C C . SER A 1 456 ? 4.600 8.820 10.948 1.00 90.19 456 SER A C 1
ATOM 3653 O O . SER A 1 456 ? 3.460 8.738 10.490 1.00 90.19 456 SER A O 1
ATOM 3655 N N . ALA A 1 457 ? 5.375 9.893 10.786 1.00 87.81 457 ALA A N 1
ATOM 3656 C CA . ALA A 1 457 ? 5.040 11.027 9.928 1.00 87.81 457 ALA A CA 1
ATOM 3657 C C . ALA A 1 457 ? 5.515 10.836 8.480 1.00 87.81 457 ALA A C 1
ATOM 3659 O O . ALA A 1 457 ? 5.268 11.712 7.651 1.00 87.81 457 ALA A O 1
ATOM 3660 N N . SER A 1 458 ? 6.181 9.716 8.157 1.00 86.31 458 SER A N 1
ATOM 3661 C CA . SER A 1 458 ? 6.607 9.477 6.779 1.00 86.31 458 SER A CA 1
ATOM 3662 C C . SER A 1 458 ? 5.381 9.379 5.863 1.00 86.31 458 SER A C 1
ATOM 3664 O O . SER A 1 458 ? 4.414 8.685 6.203 1.00 86.31 458 SER A O 1
ATOM 3666 N N . PRO A 1 459 ? 5.374 10.079 4.718 1.00 88.06 459 PRO A N 1
ATOM 3667 C CA . PRO A 1 459 ? 4.365 9.857 3.697 1.00 88.06 459 PRO A CA 1
ATOM 3668 C C . PRO A 1 459 ? 4.458 8.422 3.165 1.00 88.06 459 PRO A C 1
ATOM 3670 O O . PRO A 1 459 ? 5.544 7.894 2.945 1.00 88.06 459 PRO A O 1
ATOM 3673 N N . ASP A 1 460 ? 3.317 7.796 2.923 1.00 89.44 460 ASP A N 1
ATOM 3674 C CA . ASP A 1 460 ? 3.178 6.422 2.418 1.00 89.44 460 ASP A CA 1
ATOM 3675 C C . ASP A 1 460 ? 2.912 6.357 0.904 1.00 89.44 460 ASP A C 1
ATOM 3677 O O . ASP A 1 460 ? 2.837 5.271 0.325 1.00 89.44 460 ASP A O 1
ATOM 3681 N N . THR A 1 461 ? 2.771 7.522 0.272 1.00 92.25 461 THR A N 1
ATOM 3682 C CA . THR A 1 461 ? 2.683 7.701 -1.179 1.00 92.25 461 THR A CA 1
ATOM 3683 C C . THR A 1 461 ? 3.958 8.328 -1.715 1.00 92.25 461 THR A C 1
ATOM 3685 O O . THR A 1 461 ? 4.583 9.159 -1.048 1.00 92.25 461 THR A O 1
ATOM 3688 N N . PHE A 1 462 ? 4.320 7.986 -2.946 1.00 93.50 462 PHE A N 1
ATOM 3689 C CA . PHE A 1 462 ? 5.488 8.548 -3.615 1.00 93.50 462 PHE A CA 1
ATOM 3690 C C . PHE A 1 462 ? 5.086 9.117 -4.969 1.00 93.50 462 PHE A C 1
ATOM 3692 O O . PHE A 1 462 ? 4.424 8.443 -5.755 1.00 93.50 462 PHE A O 1
ATOM 3699 N N . ASP A 1 463 ? 5.490 10.358 -5.234 1.00 94.00 463 ASP A N 1
ATOM 3700 C CA . ASP A 1 463 ? 5.361 10.949 -6.562 1.00 94.00 463 ASP A CA 1
ATOM 3701 C C . ASP A 1 463 ? 6.334 10.250 -7.518 1.00 94.00 463 ASP A C 1
ATOM 3703 O O . ASP A 1 463 ? 7.500 10.018 -7.175 1.00 94.00 463 ASP A O 1
ATOM 3707 N N . ILE A 1 464 ? 5.848 9.904 -8.706 1.00 95.38 464 ILE A N 1
ATOM 3708 C CA . ILE A 1 464 ? 6.642 9.264 -9.755 1.00 95.38 464 ILE A CA 1
ATOM 3709 C C . ILE A 1 464 ? 7.178 10.353 -10.676 1.00 95.38 464 ILE A C 1
ATOM 3711 O O . ILE A 1 464 ? 6.402 11.086 -11.285 1.00 95.38 464 ILE A O 1
ATOM 3715 N N . ALA A 1 465 ? 8.500 10.434 -10.806 1.00 94.31 465 ALA A N 1
ATOM 3716 C CA . ALA A 1 465 ? 9.138 11.346 -11.753 1.00 94.31 465 ALA A CA 1
ATOM 3717 C C . ALA A 1 465 ? 9.126 10.779 -13.181 1.00 94.31 465 ALA A C 1
ATOM 3719 O O . ALA A 1 465 ? 9.063 11.522 -14.156 1.00 94.31 465 ALA A O 1
ATOM 3720 N N . GLY A 1 466 ? 9.176 9.453 -13.316 1.00 94.94 466 GLY A N 1
ATOM 3721 C CA . GLY A 1 466 ? 9.103 8.780 -14.605 1.00 94.94 466 GLY A CA 1
ATOM 3722 C C . GLY A 1 466 ? 9.323 7.279 -14.492 1.00 94.94 466 GLY A C 1
ATOM 3723 O O . GLY A 1 466 ? 9.699 6.766 -13.437 1.00 94.94 466 GLY A O 1
ATOM 3724 N N . ILE A 1 467 ? 9.087 6.576 -15.596 1.00 95.88 467 ILE A N 1
ATOM 3725 C CA . ILE A 1 467 ? 9.359 5.142 -15.720 1.00 95.88 467 ILE A CA 1
ATOM 3726 C C . ILE A 1 467 ? 10.269 4.955 -16.925 1.00 95.88 467 ILE A C 1
ATOM 3728 O O . ILE A 1 467 ? 9.969 5.459 -18.004 1.00 95.88 467 ILE A O 1
ATOM 3732 N N . ILE A 1 468 ? 11.371 4.244 -16.719 1.00 95.19 468 ILE A N 1
ATOM 3733 C CA . ILE A 1 468 ? 12.361 3.919 -17.747 1.00 95.19 468 ILE A CA 1
ATOM 3734 C C . ILE A 1 468 ? 12.490 2.400 -17.863 1.00 95.19 468 ILE A C 1
ATOM 3736 O O . ILE A 1 468 ? 12.129 1.657 -16.948 1.00 95.19 468 ILE A O 1
ATOM 3740 N N . ALA A 1 469 ? 12.996 1.921 -18.993 1.00 94.94 469 ALA A N 1
ATOM 3741 C CA . ALA A 1 469 ? 13.146 0.494 -19.251 1.00 94.94 469 ALA A CA 1
ATOM 3742 C C . ALA A 1 469 ? 14.437 0.209 -20.032 1.00 94.94 469 ALA A C 1
ATOM 3744 O O . ALA A 1 469 ? 14.969 1.120 -20.677 1.00 94.94 469 ALA A O 1
ATOM 3745 N N . PRO A 1 470 ? 14.925 -1.044 -20.011 1.00 93.75 470 PRO A N 1
ATOM 3746 C CA . PRO A 1 470 ? 15.967 -1.504 -20.917 1.00 93.75 470 PRO A CA 1
ATOM 3747 C C . PRO A 1 470 ? 15.659 -1.183 -22.383 1.00 93.75 470 PRO A C 1
ATOM 3749 O O . PRO A 1 470 ? 14.527 -1.336 -22.846 1.00 93.75 470 PRO A O 1
ATOM 3752 N N . GLN A 1 471 ? 16.681 -0.756 -23.117 1.00 91.81 471 GLN A N 1
ATOM 3753 C CA . GLN A 1 471 ? 16.618 -0.452 -24.546 1.00 91.81 471 GLN A CA 1
ATOM 3754 C C . GLN A 1 471 ? 17.892 -0.910 -25.256 1.00 91.81 471 GLN A C 1
ATOM 3756 O O . GLN A 1 471 ? 18.970 -0.946 -24.668 1.00 91.81 471 GLN A O 1
ATOM 3761 N N . THR A 1 472 ? 17.794 -1.226 -26.545 1.00 88.19 472 THR A N 1
ATOM 3762 C CA . THR A 1 472 ? 18.960 -1.647 -27.345 1.00 88.19 472 THR A CA 1
ATOM 3763 C C . THR A 1 472 ? 19.870 -0.466 -27.720 1.00 88.19 472 THR A C 1
ATOM 3765 O O . THR A 1 472 ? 21.067 -0.648 -27.928 1.00 88.19 472 THR A O 1
ATOM 3768 N N . GLY A 1 473 ? 19.308 0.744 -27.812 1.00 84.25 473 GLY A N 1
ATOM 3769 C CA . GLY A 1 473 ? 20.021 1.967 -28.190 1.00 84.25 473 GLY A CA 1
ATOM 3770 C C . GLY A 1 473 ? 20.417 2.851 -27.004 1.00 84.25 473 GLY A C 1
ATOM 3771 O O . GLY A 1 473 ? 20.343 2.454 -25.844 1.00 84.25 473 GLY A O 1
ATOM 3772 N N . THR A 1 474 ? 20.812 4.084 -27.314 1.00 88.25 474 THR A N 1
ATOM 3773 C CA . THR A 1 474 ? 21.203 5.114 -26.337 1.00 88.25 474 THR A CA 1
ATOM 3774 C C . THR A 1 474 ? 20.250 6.311 -26.363 1.00 88.25 474 THR A C 1
ATOM 3776 O O . THR A 1 474 ? 20.680 7.443 -26.156 1.00 88.25 474 THR A O 1
ATOM 3779 N N . THR A 1 475 ? 18.967 6.096 -26.674 1.00 91.38 475 THR A N 1
ATOM 3780 C CA . THR A 1 475 ? 17.988 7.188 -26.736 1.00 91.38 475 THR A CA 1
ATOM 3781 C C . THR A 1 475 ? 17.757 7.746 -25.335 1.00 91.38 475 THR A C 1
ATOM 3783 O O . THR A 1 475 ? 17.385 7.016 -24.409 1.00 91.38 475 THR A O 1
ATOM 3786 N N . THR A 1 476 ? 17.967 9.048 -25.173 1.00 91.69 476 THR A N 1
ATOM 3787 C CA . THR A 1 476 ? 17.807 9.758 -23.902 1.00 91.69 476 THR A CA 1
ATOM 3788 C C . THR A 1 476 ? 16.817 10.904 -24.038 1.00 91.69 476 THR A C 1
ATOM 3790 O O . THR A 1 476 ? 16.755 11.580 -25.064 1.00 91.69 476 THR A O 1
ATOM 3793 N N . GLY A 1 477 ? 16.039 11.122 -22.981 1.00 89.56 477 GLY A N 1
ATOM 3794 C CA . GLY A 1 477 ? 15.268 12.345 -22.788 1.00 89.56 477 GLY A CA 1
ATOM 3795 C C . GLY A 1 477 ? 16.132 13.476 -22.223 1.00 89.56 477 GLY A C 1
ATOM 3796 O O . GLY A 1 477 ? 17.309 13.299 -21.907 1.00 89.56 477 GLY A O 1
ATOM 3797 N N . THR A 1 478 ? 15.533 14.655 -22.062 1.00 88.50 478 THR A N 1
ATOM 3798 C CA . THR A 1 478 ? 16.219 15.855 -21.545 1.00 88.50 478 THR A CA 1
ATOM 3799 C C . THR A 1 478 ? 16.069 16.046 -20.035 1.00 88.50 478 THR A C 1
ATOM 3801 O O . THR A 1 478 ? 16.796 16.845 -19.447 1.00 88.50 478 THR A O 1
ATOM 3804 N N . THR A 1 479 ? 15.153 15.317 -19.394 1.00 91.00 479 THR A N 1
ATOM 3805 C CA . THR A 1 479 ? 14.854 15.414 -17.960 1.00 91.00 479 THR A CA 1
ATOM 3806 C C . THR A 1 479 ? 15.108 14.086 -17.255 1.00 91.00 479 THR A C 1
ATOM 3808 O O . THR A 1 479 ? 14.884 13.015 -17.814 1.00 91.00 479 THR A O 1
ATOM 3811 N N . PHE A 1 480 ? 15.575 14.138 -16.009 1.00 92.25 480 PHE A N 1
ATOM 3812 C CA . PHE A 1 480 ? 15.681 12.947 -15.164 1.00 92.25 480 PHE A CA 1
ATOM 3813 C C . PHE A 1 480 ? 14.268 12.459 -14.778 1.00 92.25 480 PHE A C 1
ATOM 3815 O O . PHE A 1 480 ? 13.435 13.305 -14.446 1.00 92.25 480 PHE A O 1
ATOM 3822 N N . PRO A 1 481 ? 13.966 11.144 -14.805 1.00 94.25 481 PRO A N 1
ATOM 3823 C CA . PRO A 1 481 ? 14.868 10.000 -15.018 1.00 94.25 481 PRO A CA 1
ATOM 3824 C C . PRO A 1 481 ? 15.138 9.626 -16.487 1.00 94.25 481 PRO A C 1
ATOM 3826 O O . PRO A 1 481 ? 16.005 8.801 -16.748 1.00 94.25 481 PRO A O 1
ATOM 3829 N N . PHE A 1 482 ? 14.433 10.212 -17.453 1.00 94.19 482 PHE A N 1
ATOM 3830 C CA . PHE A 1 482 ? 14.505 9.853 -18.879 1.00 94.19 482 PHE A CA 1
ATOM 3831 C C . PHE A 1 482 ? 15.862 10.142 -19.540 1.00 94.19 482 PHE A C 1
ATOM 3833 O O . PHE A 1 482 ? 16.187 9.583 -20.588 1.00 94.19 482 PHE A O 1
ATOM 3840 N N . SER A 1 483 ? 16.678 10.995 -18.922 1.00 92.12 483 SER A N 1
ATOM 3841 C CA . SER A 1 483 ? 18.071 11.238 -19.306 1.00 92.12 483 SER A CA 1
ATOM 3842 C C . SER A 1 483 ? 19.010 10.060 -19.015 1.00 92.12 483 SER A C 1
ATOM 3844 O O . SER A 1 483 ? 20.168 10.110 -19.421 1.00 92.12 483 SER A O 1
ATOM 3846 N N . LEU A 1 484 ? 18.550 9.029 -18.295 1.00 91.25 484 LEU A N 1
ATOM 3847 C CA . LEU A 1 484 ? 19.324 7.844 -17.930 1.00 91.25 484 LEU A CA 1
ATOM 3848 C C . LEU A 1 484 ? 18.981 6.678 -18.880 1.00 91.25 484 LEU A C 1
ATOM 3850 O O . LEU A 1 484 ? 17.936 6.042 -18.722 1.00 91.25 484 LEU A O 1
ATOM 3854 N N . PRO A 1 485 ? 19.826 6.364 -19.883 1.00 88.56 485 PRO A N 1
ATOM 3855 C CA . PRO A 1 485 ? 19.579 5.234 -20.766 1.00 88.56 485 PRO A CA 1
ATOM 3856 C C . PRO A 1 485 ? 20.007 3.927 -20.083 1.00 88.56 485 PRO A C 1
ATOM 3858 O O . PRO A 1 485 ? 21.177 3.739 -19.745 1.00 88.56 485 PRO A O 1
ATOM 3861 N N . ILE A 1 486 ? 19.071 2.991 -19.911 1.00 92.31 486 ILE A N 1
ATOM 3862 C CA . ILE A 1 486 ? 19.395 1.611 -19.526 1.00 92.31 486 ILE A CA 1
ATOM 3863 C C . ILE A 1 486 ? 19.690 0.834 -20.809 1.00 92.31 486 ILE A C 1
ATOM 3865 O O . ILE A 1 486 ? 18.791 0.280 -21.437 1.00 92.31 486 ILE A O 1
ATOM 3869 N N . GLN A 1 487 ? 20.950 0.849 -21.240 1.00 92.38 487 GLN A N 1
ATOM 3870 C CA . GLN A 1 487 ? 21.373 0.182 -22.465 1.00 92.38 487 GLN A CA 1
ATOM 3871 C C . GLN A 1 487 ? 21.563 -1.317 -22.208 1.00 92.38 487 GLN A C 1
ATOM 3873 O O . GLN A 1 487 ? 22.387 -1.726 -21.380 1.00 92.38 487 GLN A O 1
ATOM 3878 N N . PHE A 1 488 ? 20.818 -2.144 -22.936 1.00 90.81 488 PHE A N 1
ATOM 3879 C CA . PHE A 1 488 ? 20.870 -3.597 -22.829 1.00 90.81 488 PHE A CA 1
ATOM 3880 C C . PHE A 1 488 ? 22.284 -4.136 -23.075 1.00 90.81 488 PHE A C 1
ATOM 3882 O O . PHE A 1 488 ? 22.992 -3.698 -23.983 1.00 90.81 488 PHE A O 1
ATOM 3889 N N . GLY A 1 489 ? 22.723 -5.050 -22.206 1.00 85.38 489 GLY A N 1
ATOM 3890 C CA . GLY A 1 489 ? 24.056 -5.659 -22.249 1.00 85.38 489 GLY A CA 1
ATOM 3891 C C . GLY A 1 489 ? 25.221 -4.742 -21.850 1.00 85.38 489 GLY A C 1
ATOM 3892 O O . GLY A 1 489 ? 26.345 -5.224 -21.756 1.00 85.38 489 GLY A O 1
ATOM 3893 N N . THR A 1 490 ? 24.976 -3.450 -21.593 1.00 90.75 490 THR A N 1
ATOM 3894 C CA . THR A 1 490 ? 26.025 -2.471 -21.244 1.00 90.75 490 THR A CA 1
ATOM 3895 C C . THR A 1 490 ? 25.834 -1.896 -19.841 1.00 90.75 490 THR A C 1
ATOM 3897 O O . THR A 1 490 ? 26.778 -1.856 -19.054 1.00 90.75 490 THR A O 1
ATOM 3900 N N . THR A 1 491 ? 24.618 -1.470 -19.487 1.00 90.38 491 THR A N 1
ATOM 3901 C CA . THR A 1 491 ? 24.326 -0.951 -18.144 1.00 90.38 491 THR A CA 1
ATOM 3902 C C . THR A 1 491 ? 24.317 -2.102 -17.136 1.00 90.38 491 THR A C 1
ATOM 3904 O O . THR A 1 491 ? 23.462 -2.987 -17.211 1.00 90.38 491 THR A O 1
ATOM 3907 N N . ALA A 1 492 ? 25.257 -2.085 -16.187 1.00 89.06 492 ALA A N 1
ATOM 3908 C CA . ALA A 1 492 ? 25.458 -3.140 -15.193 1.00 89.06 492 ALA A CA 1
ATOM 3909 C C . ALA A 1 492 ? 24.377 -3.121 -14.096 1.00 89.06 492 ALA A C 1
ATOM 3911 O O . ALA A 1 492 ? 24.614 -2.654 -12.985 1.00 89.06 492 ALA A O 1
ATOM 3912 N N . THR A 1 493 ? 23.186 -3.621 -14.428 1.00 92.19 493 THR A N 1
ATOM 3913 C CA . THR A 1 493 ? 22.095 -3.854 -13.471 1.00 92.19 493 THR A CA 1
ATOM 3914 C C . THR A 1 493 ? 21.474 -5.231 -13.681 1.00 92.19 493 THR A C 1
ATOM 3916 O O . THR A 1 493 ? 21.358 -5.702 -14.813 1.00 92.19 493 THR A O 1
ATOM 3919 N N . GLN A 1 494 ? 21.058 -5.875 -12.595 1.00 91.94 494 GLN A N 1
ATOM 3920 C CA . GLN A 1 494 ? 20.502 -7.225 -12.552 1.00 91.94 494 GLN A CA 1
ATOM 3921 C C . GLN A 1 494 ? 19.230 -7.357 -13.397 1.00 91.94 494 GLN A C 1
ATOM 3923 O O . GLN A 1 494 ? 18.991 -8.403 -13.996 1.00 91.94 494 GLN A O 1
ATOM 3928 N N . TYR A 1 495 ? 18.421 -6.298 -13.459 1.00 92.12 495 TYR A N 1
ATOM 3929 C CA . TYR A 1 495 ? 17.129 -6.301 -14.149 1.00 92.12 495 TYR A CA 1
ATOM 3930 C C . TYR A 1 495 ? 17.175 -5.695 -15.563 1.00 92.12 495 TYR A C 1
ATOM 3932 O O . TYR A 1 495 ? 16.126 -5.543 -16.195 1.00 92.12 495 TYR A O 1
ATOM 3940 N N . ASN A 1 496 ? 18.375 -5.423 -16.097 1.00 92.44 496 ASN A N 1
ATOM 3941 C CA . ASN A 1 496 ? 18.593 -5.003 -17.483 1.00 92.44 496 ASN A CA 1
ATOM 3942 C C . ASN A 1 496 ? 18.485 -6.186 -18.454 1.00 92.44 496 ASN A C 1
ATOM 3944 O O . ASN A 1 496 ? 19.478 -6.692 -18.980 1.00 92.44 496 ASN A O 1
ATOM 3948 N N . VAL A 1 497 ? 17.254 -6.646 -18.662 1.00 91.19 497 VAL A N 1
ATOM 3949 C CA . VAL A 1 497 ? 16.949 -7.844 -19.444 1.00 91.19 497 VAL A CA 1
ATOM 3950 C C . VAL A 1 497 ? 15.952 -7.505 -20.549 1.00 91.19 497 VAL A C 1
ATOM 3952 O O . VAL A 1 497 ? 14.905 -6.910 -20.287 1.00 91.19 497 VAL A O 1
ATOM 3955 N N . MET A 1 498 ? 16.272 -7.923 -21.775 1.00 91.19 498 MET A N 1
ATOM 3956 C CA . MET A 1 498 ? 15.359 -7.922 -22.919 1.00 91.19 498 MET A CA 1
ATOM 3957 C C . MET A 1 498 ? 14.994 -9.362 -23.287 1.00 91.19 498 MET A C 1
ATOM 3959 O O . MET A 1 498 ? 15.862 -10.239 -23.285 1.00 91.19 498 MET A O 1
ATOM 3963 N N . VAL A 1 499 ? 13.718 -9.613 -23.589 1.00 90.56 499 VAL A N 1
ATOM 3964 C CA . VAL A 1 499 ? 13.209 -10.945 -23.945 1.00 90.56 499 VAL A CA 1
ATOM 3965 C C . VAL A 1 499 ? 12.379 -10.868 -25.232 1.00 90.56 499 VAL A C 1
ATOM 3967 O O . VAL A 1 499 ? 11.371 -10.164 -25.250 1.00 90.56 499 VAL A O 1
ATOM 3970 N N . PRO A 1 500 ? 12.761 -11.604 -26.298 1.00 86.75 500 PRO A N 1
ATOM 3971 C CA . PRO A 1 500 ? 14.048 -12.293 -26.476 1.00 86.75 500 PRO A CA 1
ATOM 3972 C C . PRO A 1 500 ? 15.249 -11.323 -26.483 1.00 86.75 500 PRO A C 1
ATOM 3974 O O . PRO A 1 500 ? 15.107 -10.134 -26.729 1.00 86.75 500 PRO A O 1
ATOM 3977 N N . ALA A 1 501 ? 16.469 -11.813 -26.249 1.00 82.75 501 ALA A N 1
ATOM 3978 C CA . ALA A 1 501 ? 17.657 -10.946 -26.155 1.00 82.75 501 ALA A CA 1
ATOM 3979 C C . ALA A 1 501 ? 17.954 -10.124 -27.433 1.00 82.75 501 ALA A C 1
ATOM 3981 O O . ALA A 1 501 ? 18.657 -9.119 -27.375 1.00 82.75 501 ALA A O 1
ATOM 3982 N N . VAL A 1 502 ? 17.423 -10.538 -28.588 1.00 75.62 502 VAL A N 1
ATOM 3983 C CA . VAL A 1 502 ? 17.533 -9.827 -29.868 1.00 75.62 502 VAL A CA 1
ATOM 3984 C C . VAL A 1 502 ? 16.139 -9.383 -30.292 1.00 75.62 502 VAL A C 1
ATOM 3986 O O . VAL A 1 502 ? 15.246 -10.220 -30.382 1.00 75.62 502 VAL A O 1
ATOM 3989 N N . ASN A 1 503 ? 15.962 -8.089 -30.578 1.00 75.69 503 ASN A N 1
ATOM 3990 C CA . ASN A 1 503 ? 14.670 -7.482 -30.941 1.00 75.69 503 ASN A CA 1
ATOM 3991 C C . ASN A 1 503 ? 13.543 -7.712 -29.916 1.00 75.69 503 ASN A C 1
ATOM 3993 O O . ASN A 1 503 ? 12.373 -7.681 -30.290 1.00 75.69 503 ASN A O 1
ATOM 3997 N N . GLY A 1 504 ? 13.875 -7.983 -28.653 1.00 83.81 504 GLY A N 1
ATOM 3998 C CA . GLY A 1 504 ? 12.863 -8.246 -27.638 1.00 83.81 504 GLY A CA 1
ATOM 3999 C C . GLY A 1 504 ? 12.346 -7.023 -26.917 1.00 83.81 504 GLY A C 1
ATOM 4000 O O . GLY A 1 504 ? 12.751 -5.886 -27.160 1.00 83.81 504 GLY A O 1
ATOM 4001 N N . ASP A 1 505 ? 11.457 -7.308 -25.980 1.00 90.69 505 ASP A N 1
ATOM 4002 C CA . ASP A 1 505 ? 10.819 -6.332 -25.116 1.00 90.69 505 ASP A CA 1
ATOM 4003 C C . ASP A 1 505 ? 11.536 -6.256 -23.764 1.00 90.69 505 ASP A C 1
ATOM 4005 O O . ASP A 1 505 ? 12.132 -7.244 -23.316 1.00 90.69 505 ASP A O 1
ATOM 4009 N N . PRO A 1 506 ? 11.491 -5.101 -23.079 1.00 92.94 506 PRO A N 1
ATOM 4010 C CA . PRO A 1 506 ? 11.999 -5.003 -21.719 1.00 92.94 506 PRO A CA 1
ATOM 4011 C C . PRO A 1 506 ? 11.237 -5.964 -20.801 1.00 92.94 506 PRO A C 1
ATOM 4013 O O . PRO A 1 506 ? 10.014 -5.899 -20.697 1.00 92.94 506 PRO A O 1
ATOM 4016 N N . ALA A 1 507 ? 11.962 -6.836 -20.100 1.00 92.38 507 ALA A N 1
ATOM 4017 C CA . ALA A 1 507 ? 11.359 -7.760 -19.138 1.00 92.38 507 ALA A CA 1
ATOM 4018 C C . ALA A 1 507 ? 10.983 -7.074 -17.816 1.00 92.38 507 ALA A C 1
ATOM 4020 O O . ALA A 1 507 ? 10.154 -7.591 -17.069 1.00 92.38 507 ALA A O 1
ATOM 4021 N N . ASN A 1 508 ? 11.598 -5.924 -17.524 1.00 94.62 508 ASN A N 1
ATOM 4022 C CA . ASN A 1 508 ? 11.410 -5.173 -16.289 1.00 94.62 508 ASN A CA 1
ATOM 4023 C C . ASN A 1 508 ? 11.366 -3.667 -16.566 1.00 94.62 508 ASN A C 1
ATOM 4025 O O . ASN A 1 508 ? 12.009 -3.175 -17.495 1.00 94.62 508 ASN A O 1
ATOM 4029 N N . PHE A 1 509 ? 10.665 -2.938 -15.704 1.00 95.94 509 PHE A N 1
ATOM 4030 C CA . PHE A 1 509 ? 10.579 -1.482 -15.729 1.00 95.94 509 PHE A CA 1
ATOM 4031 C C . PHE A 1 509 ? 11.102 -0.895 -14.425 1.00 95.94 509 PHE A C 1
ATOM 4033 O O . PHE A 1 509 ? 10.870 -1.444 -13.349 1.00 95.94 509 PHE A O 1
ATOM 4040 N N . TYR A 1 510 ? 11.765 0.250 -14.534 1.00 96.56 510 TYR A N 1
ATOM 4041 C CA . TYR A 1 510 ? 12.327 1.000 -13.423 1.00 96.56 510 TYR A CA 1
ATOM 4042 C C . TYR A 1 510 ? 11.490 2.256 -13.199 1.00 96.56 510 TYR A C 1
ATOM 4044 O O . TYR A 1 510 ? 11.467 3.163 -14.030 1.00 96.56 510 TYR A O 1
ATOM 4052 N N . ILE A 1 511 ? 10.802 2.316 -12.068 1.00 97.19 511 ILE A N 1
ATOM 4053 C CA . ILE A 1 511 ? 9.988 3.456 -11.657 1.00 97.19 511 ILE A CA 1
ATOM 4054 C C . ILE A 1 511 ? 10.856 4.359 -10.796 1.00 97.19 511 ILE A C 1
ATOM 4056 O O . ILE A 1 511 ? 11.300 3.934 -9.731 1.00 97.19 511 ILE A O 1
ATOM 4060 N N . ASN A 1 512 ? 11.075 5.597 -11.226 1.00 96.19 512 ASN A N 1
ATOM 4061 C CA . ASN A 1 512 ? 11.760 6.590 -10.415 1.00 96.19 512 ASN A CA 1
ATOM 4062 C C . ASN A 1 512 ? 10.770 7.344 -9.527 1.00 96.19 512 ASN A C 1
ATOM 4064 O O . ASN A 1 512 ? 9.803 7.932 -10.019 1.00 96.19 512 ASN A O 1
ATOM 4068 N N . THR A 1 513 ? 11.051 7.383 -8.232 1.00 95.69 513 THR A N 1
ATOM 4069 C CA . THR A 1 513 ? 10.344 8.243 -7.287 1.00 95.69 513 THR A CA 1
ATOM 4070 C C . THR A 1 513 ? 11.069 9.578 -7.146 1.00 95.69 513 THR A C 1
ATOM 4072 O O . THR A 1 513 ? 12.296 9.628 -7.061 1.00 95.69 513 THR A O 1
ATOM 4075 N N . SER A 1 514 ? 10.313 10.675 -7.052 1.00 91.94 514 SER A N 1
ATOM 4076 C CA . SER A 1 514 ? 10.872 12.030 -6.897 1.00 91.94 514 SER A CA 1
ATOM 4077 C C . SER A 1 514 ? 11.683 12.203 -5.607 1.00 91.94 514 SER A C 1
ATOM 4079 O O . SER A 1 514 ? 12.549 13.071 -5.516 1.00 91.94 514 SER A O 1
ATOM 4081 N N . ARG A 1 515 ? 11.405 11.371 -4.598 1.00 91.69 515 ARG A N 1
ATOM 4082 C CA . ARG A 1 515 ? 12.145 11.290 -3.336 1.00 91.69 515 ARG A CA 1
ATOM 4083 C C . ARG A 1 515 ? 12.678 9.883 -3.121 1.00 91.69 515 ARG A C 1
ATOM 4085 O O . ARG A 1 515 ? 12.107 8.918 -3.625 1.00 91.69 515 ARG A O 1
ATOM 4092 N N . TYR A 1 516 ? 13.725 9.778 -2.317 1.00 93.38 516 TYR A N 1
ATOM 4093 C CA . TYR A 1 516 ? 14.203 8.493 -1.830 1.00 93.38 516 TYR A CA 1
ATOM 4094 C C . TYR A 1 516 ? 13.211 7.893 -0.825 1.00 93.38 516 TYR A C 1
ATOM 4096 O O . TYR A 1 516 ? 12.598 8.623 -0.044 1.00 93.38 516 TYR A O 1
ATOM 4104 N N . PHE A 1 517 ? 13.072 6.573 -0.859 1.00 92.81 517 PHE A N 1
ATOM 4105 C CA . PHE A 1 517 ? 12.303 5.766 0.080 1.00 92.81 517 PHE A CA 1
ATOM 4106 C C . PHE A 1 517 ? 13.227 4.791 0.807 1.00 92.81 517 PHE A C 1
ATOM 4108 O O . PHE A 1 517 ? 14.301 4.433 0.315 1.00 92.81 517 PHE A O 1
ATOM 4115 N N . SER A 1 518 ? 12.826 4.383 2.004 1.00 90.69 518 SER A N 1
ATOM 4116 C CA . SER A 1 518 ? 13.582 3.425 2.809 1.00 90.69 518 SER A CA 1
ATOM 4117 C C . SER A 1 518 ? 13.291 1.980 2.417 1.00 90.69 518 SER A C 1
ATOM 4119 O O . SER A 1 518 ? 12.208 1.656 1.925 1.00 90.69 518 SER A O 1
ATOM 4121 N N . LYS A 1 519 ? 14.222 1.079 2.743 1.00 88.00 519 LYS A N 1
ATOM 4122 C CA . LYS A 1 519 ? 14.029 -0.369 2.576 1.00 88.00 519 LYS A CA 1
ATOM 4123 C C . LYS A 1 519 ? 12.824 -0.958 3.320 1.00 88.00 519 LYS A C 1
ATOM 4125 O O . LYS A 1 519 ? 12.355 -2.036 2.959 1.00 88.00 519 LYS A O 1
ATOM 4130 N N . PHE A 1 520 ? 12.309 -0.263 4.335 1.00 88.06 520 PHE A N 1
ATOM 4131 C CA . PHE A 1 520 ? 11.142 -0.699 5.107 1.00 88.06 520 PHE A CA 1
ATOM 4132 C C . PHE A 1 520 ? 9.812 -0.228 4.511 1.00 88.06 520 PHE A C 1
ATOM 4134 O O . PHE A 1 520 ? 8.808 -0.925 4.651 1.00 88.06 520 PHE A O 1
ATOM 4141 N N . GLU A 1 521 ? 9.808 0.907 3.805 1.00 89.62 521 GLU A N 1
ATOM 4142 C CA . GLU A 1 521 ? 8.608 1.457 3.163 1.00 89.62 521 GLU A CA 1
ATOM 4143 C C . GLU A 1 521 ? 8.180 0.645 1.937 1.00 89.62 521 GLU A C 1
ATOM 4145 O O . GLU A 1 521 ? 6.980 0.484 1.688 1.00 89.62 521 GLU A O 1
ATOM 4150 N N . ILE A 1 522 ? 9.151 0.145 1.165 1.00 90.31 522 ILE A N 1
ATOM 4151 C CA . ILE A 1 522 ? 8.913 -0.712 0.002 1.00 90.31 522 ILE A CA 1
ATOM 4152 C C . ILE A 1 522 ? 9.962 -1.821 -0.038 1.00 90.31 522 ILE A C 1
ATOM 4154 O O . ILE A 1 522 ? 11.163 -1.562 -0.079 1.00 90.31 522 ILE A O 1
ATOM 4158 N N . SER A 1 523 ? 9.497 -3.068 -0.042 1.00 86.69 523 SER A N 1
ATOM 4159 C CA . SER A 1 523 ? 10.334 -4.265 -0.082 1.00 86.69 523 SER A CA 1
ATOM 4160 C C . SER A 1 523 ? 10.002 -5.154 -1.283 1.00 86.69 523 SER A C 1
ATOM 4162 O O . SER A 1 523 ? 8.906 -5.110 -1.845 1.00 86.69 523 SER A O 1
ATOM 4164 N N . THR A 1 524 ? 10.952 -6.004 -1.681 1.00 88.62 524 THR A N 1
ATOM 4165 C CA . THR A 1 524 ? 10.736 -6.995 -2.744 1.00 88.62 524 THR A CA 1
ATOM 4166 C C . THR A 1 524 ? 9.544 -7.889 -2.420 1.00 88.62 524 THR A C 1
ATOM 4168 O O . THR A 1 524 ? 9.463 -8.478 -1.347 1.00 88.62 524 THR A O 1
ATOM 4171 N N . GLY A 1 525 ? 8.637 -8.029 -3.378 1.00 87.94 525 GLY A N 1
ATOM 4172 C CA . GLY A 1 525 ? 7.392 -8.783 -3.335 1.00 87.94 525 GLY A CA 1
ATOM 4173 C C . GLY A 1 525 ? 6.225 -8.047 -2.675 1.00 87.94 525 GLY A C 1
ATOM 4174 O O . GLY A 1 525 ? 5.179 -8.664 -2.490 1.00 87.94 525 GLY A O 1
ATOM 4175 N N . ASP A 1 526 ? 6.385 -6.770 -2.327 1.00 89.81 526 ASP A N 1
ATOM 4176 C CA . ASP A 1 526 ? 5.253 -5.902 -2.009 1.00 89.81 526 ASP A CA 1
ATOM 4177 C C . ASP A 1 526 ? 4.442 -5.595 -3.273 1.00 89.81 526 ASP A C 1
ATOM 4179 O O . ASP A 1 526 ? 4.968 -5.578 -4.392 1.00 89.81 526 ASP A O 1
ATOM 4183 N N . ARG A 1 527 ? 3.147 -5.338 -3.094 1.00 92.44 527 ARG A N 1
ATOM 4184 C CA . ARG A 1 527 ? 2.226 -4.925 -4.146 1.00 92.44 527 ARG A CA 1
ATOM 4185 C C . ARG A 1 527 ? 2.030 -3.418 -4.083 1.00 92.44 527 ARG A C 1
ATOM 4187 O O . ARG A 1 527 ? 1.561 -2.879 -3.081 1.00 92.44 527 ARG A O 1
ATOM 4194 N N . ILE A 1 528 ? 2.371 -2.743 -5.169 1.00 95.12 528 ILE A N 1
ATOM 4195 C CA . ILE A 1 528 ? 2.208 -1.301 -5.332 1.00 95.12 528 ILE A CA 1
ATOM 4196 C C . ILE A 1 528 ? 1.073 -1.004 -6.303 1.00 95.12 528 ILE A C 1
ATOM 4198 O O . ILE A 1 528 ? 0.858 -1.739 -7.261 1.00 95.12 528 ILE A O 1
ATOM 4202 N N . GLN A 1 529 ? 0.367 0.095 -6.090 1.00 94.62 529 GLN A N 1
ATOM 4203 C CA . GLN A 1 529 ? -0.616 0.616 -7.029 1.00 94.62 529 GLN A CA 1
ATOM 4204 C C . GLN A 1 529 ? -0.141 1.971 -7.540 1.00 94.62 529 GLN A C 1
ATOM 4206 O O . GLN A 1 529 ? 0.342 2.788 -6.760 1.00 94.62 529 GLN A O 1
ATOM 4211 N N . ILE A 1 530 ? -0.266 2.195 -8.846 1.00 95.06 530 ILE A N 1
ATOM 4212 C CA . ILE A 1 530 ? 0.104 3.445 -9.513 1.00 95.06 530 ILE A CA 1
ATOM 4213 C C . ILE A 1 530 ? -1.172 4.081 -10.051 1.00 95.06 530 ILE A C 1
ATOM 4215 O O . ILE A 1 530 ? -2.045 3.381 -10.562 1.00 95.06 530 ILE A O 1
ATOM 4219 N N . SER A 1 531 ? -1.287 5.398 -9.911 1.00 92.19 531 SER A N 1
ATOM 4220 C CA . SER A 1 531 ? -2.418 6.165 -10.424 1.00 92.19 531 SER A CA 1
ATOM 4221 C C . SER A 1 531 ? -1.954 7.498 -11.000 1.00 92.19 531 SER A C 1
ATOM 4223 O O . SER A 1 531 ? -0.986 8.099 -10.524 1.00 92.19 531 SER A O 1
ATOM 4225 N N . GLY A 1 532 ? -2.662 7.955 -12.031 1.00 91.50 532 GLY A N 1
ATOM 4226 C CA . GLY A 1 532 ? -2.401 9.217 -12.719 1.00 91.50 532 GLY A CA 1
ATOM 4227 C C . GLY A 1 532 ? -1.323 9.155 -13.804 1.00 91.50 532 GLY A C 1
ATOM 4228 O O . GLY A 1 532 ? -1.026 10.186 -14.395 1.00 91.50 532 GLY A O 1
ATOM 4229 N N . TYR A 1 533 ? -0.751 7.984 -14.116 1.00 95.06 533 TYR A N 1
ATOM 4230 C CA . TYR A 1 533 ? 0.319 7.879 -15.115 1.00 95.06 533 TYR A CA 1
ATOM 4231 C C . TYR A 1 533 ? -0.230 8.065 -16.538 1.00 95.06 533 TYR A C 1
ATOM 4233 O O . TYR A 1 533 ? -0.764 7.131 -17.137 1.00 95.06 533 TYR A O 1
ATOM 4241 N N . THR A 1 534 ? -0.105 9.261 -17.102 1.00 95.44 534 THR A N 1
ATOM 4242 C CA . THR A 1 534 ? -0.570 9.560 -18.463 1.00 95.44 534 THR A CA 1
ATOM 4243 C C . THR A 1 534 ? 0.335 10.571 -19.150 1.00 95.44 534 THR A C 1
ATOM 4245 O O . THR A 1 534 ? 0.988 11.375 -18.492 1.00 95.44 534 THR A O 1
ATOM 4248 N N . TYR A 1 535 ? 0.357 10.554 -20.479 1.00 95.31 535 TYR A N 1
ATOM 4249 C CA . TYR A 1 535 ? 1.051 11.557 -21.286 1.00 95.31 535 TYR A CA 1
ATOM 4250 C C . TYR A 1 535 ? 0.095 12.648 -21.775 1.00 95.31 535 TYR A C 1
ATOM 4252 O O . TYR A 1 535 ? -1.129 12.495 -21.714 1.00 95.31 535 TYR A O 1
ATOM 4260 N N . ALA A 1 536 ? 0.669 13.754 -22.250 1.00 95.25 536 ALA A N 1
ATOM 4261 C CA . ALA A 1 536 ? -0.056 14.838 -22.898 1.00 95.25 536 ALA A CA 1
ATOM 4262 C C . ALA A 1 536 ? -0.834 14.322 -24.130 1.00 95.25 536 ALA A C 1
ATOM 4264 O O . ALA A 1 536 ? -0.355 13.397 -24.801 1.00 95.25 536 ALA A O 1
ATOM 4265 N N . PRO A 1 537 ? -2.007 14.897 -24.461 1.00 93.56 537 PRO A N 1
ATOM 4266 C CA . PRO A 1 537 ? -2.809 14.460 -25.603 1.00 93.56 537 PRO A CA 1
ATOM 4267 C C . PRO A 1 537 ? -2.034 14.424 -26.924 1.00 93.56 537 PRO A C 1
ATOM 4269 O O . PRO A 1 537 ? -2.269 13.542 -27.743 1.00 93.56 537 PRO A O 1
ATOM 4272 N N . GLU A 1 538 ? -1.083 15.334 -27.122 1.00 93.25 538 GLU A N 1
ATOM 4273 C CA . GLU A 1 538 ? -0.235 15.405 -28.313 1.00 93.25 538 GLU A CA 1
ATOM 4274 C C . GLU A 1 538 ? 0.633 14.148 -28.455 1.00 93.25 538 GLU A C 1
ATOM 4276 O O . GLU A 1 538 ? 0.721 13.577 -29.536 1.00 93.25 538 GLU A O 1
ATOM 4281 N N . ALA A 1 539 ? 1.206 13.661 -27.349 1.00 93.25 539 ALA A N 1
ATOM 4282 C CA . ALA A 1 539 ? 2.002 12.436 -27.328 1.00 93.25 539 ALA A CA 1
ATOM 4283 C C . ALA A 1 539 ? 1.137 11.174 -27.494 1.00 93.25 539 ALA A C 1
ATOM 4285 O O . ALA A 1 539 ? 1.544 10.216 -28.146 1.00 93.25 539 ALA A O 1
ATOM 4286 N N . LEU A 1 540 ? -0.078 11.162 -26.932 1.00 93.88 540 LEU A N 1
ATOM 4287 C CA . LEU A 1 540 ? -1.001 10.024 -27.056 1.00 93.88 540 LEU A CA 1
ATOM 4288 C C . LEU A 1 540 ? -1.631 9.901 -28.454 1.00 93.88 540 LEU A C 1
ATOM 4290 O O . LEU A 1 540 ? -2.068 8.809 -28.831 1.00 93.88 540 LEU A O 1
ATOM 4294 N N . ASN A 1 541 ? -1.673 11.003 -29.205 1.00 93.69 541 ASN A N 1
ATOM 4295 C CA . ASN A 1 541 ? -2.173 11.070 -30.578 1.00 93.69 541 ASN A CA 1
ATOM 4296 C C . ASN A 1 541 ? -1.060 10.991 -31.637 1.00 93.69 541 ASN A C 1
ATOM 4298 O O . ASN A 1 541 ? -1.361 11.117 -32.822 1.00 93.69 541 ASN A O 1
ATOM 4302 N N . ASP A 1 542 ? 0.196 10.765 -31.238 1.00 92.94 542 ASP A N 1
ATOM 4303 C CA . ASP A 1 542 ? 1.297 10.532 -32.174 1.00 92.94 542 ASP A CA 1
ATOM 4304 C C . ASP A 1 542 ? 1.015 9.307 -33.062 1.00 92.94 542 ASP A C 1
ATOM 4306 O O . ASP A 1 542 ? 0.630 8.240 -32.568 1.00 92.94 542 ASP A O 1
ATOM 4310 N N . GLU A 1 543 ? 1.217 9.453 -34.373 1.00 90.62 543 GLU A N 1
ATOM 4311 C CA . GLU A 1 543 ? 0.878 8.423 -35.366 1.00 90.62 543 GLU A CA 1
ATOM 4312 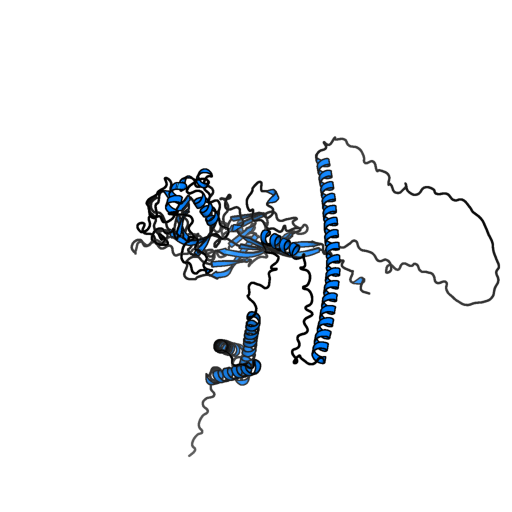C C . GLU A 1 543 ? 1.709 7.142 -35.205 1.00 90.62 543 GLU A C 1
ATOM 4314 O O . GLU A 1 543 ? 1.235 6.054 -35.531 1.00 90.62 543 GLU A O 1
ATOM 4319 N N . THR A 1 544 ? 2.936 7.253 -34.687 1.00 91.25 544 THR A N 1
ATOM 4320 C CA . THR A 1 544 ? 3.887 6.134 -34.616 1.00 91.25 544 THR A CA 1
ATOM 4321 C C . THR A 1 544 ? 3.870 5.459 -33.246 1.00 91.25 544 THR A C 1
ATOM 4323 O O . THR A 1 544 ? 3.909 4.232 -33.152 1.00 91.25 544 THR A O 1
ATOM 4326 N N . HIS A 1 545 ? 3.800 6.241 -32.167 1.00 92.06 545 HIS A N 1
ATOM 4327 C CA . HIS A 1 545 ? 3.995 5.769 -30.794 1.00 92.06 545 HIS A CA 1
ATOM 4328 C C . HIS A 1 545 ? 2.783 5.983 -29.876 1.00 92.06 545 HIS A C 1
ATOM 4330 O O . HIS A 1 545 ? 2.727 5.391 -28.794 1.00 92.06 545 HIS A O 1
ATOM 4336 N N . GLY A 1 546 ? 1.776 6.760 -30.288 1.00 92.31 546 GLY A N 1
ATOM 4337 C CA . GLY A 1 546 ? 0.628 7.098 -29.441 1.00 92.31 546 GLY A CA 1
ATOM 4338 C C . GLY A 1 546 ? -0.226 5.889 -29.038 1.00 92.31 546 GLY A C 1
ATOM 4339 O O . GLY A 1 546 ? -0.753 5.827 -27.925 1.00 92.31 546 GLY A O 1
ATOM 4340 N N . GLY A 1 547 ? -0.337 4.875 -29.905 1.00 92.56 547 GLY A N 1
ATOM 4341 C CA . GLY A 1 547 ? -0.994 3.602 -29.573 1.00 92.56 547 GLY A CA 1
ATOM 4342 C C . GLY A 1 547 ? -0.266 2.826 -28.465 1.00 92.56 547 GLY A C 1
ATOM 4343 O O . GLY A 1 547 ? -0.887 2.413 -27.484 1.00 92.56 547 GLY A O 1
ATOM 4344 N N . THR A 1 548 ? 1.058 2.704 -28.582 1.00 92.69 548 THR A N 1
ATOM 4345 C CA . THR A 1 548 ? 1.940 2.061 -27.594 1.00 92.69 548 THR A CA 1
ATOM 4346 C C . THR A 1 548 ? 1.890 2.762 -26.238 1.00 92.69 548 THR A C 1
ATOM 4348 O O . THR A 1 548 ? 1.718 2.106 -25.209 1.00 92.69 548 THR A O 1
ATOM 4351 N N . LEU A 1 549 ? 1.970 4.097 -26.226 1.00 94.44 549 LEU A N 1
ATOM 4352 C CA . LEU A 1 549 ? 1.909 4.889 -24.996 1.00 94.44 549 LEU A CA 1
ATOM 4353 C C . LEU A 1 549 ? 0.563 4.719 -24.279 1.00 94.44 549 LEU A C 1
ATOM 4355 O O . LEU A 1 549 ? 0.542 4.527 -23.066 1.00 94.44 549 LEU A O 1
ATOM 4359 N N . ARG A 1 550 ? -0.559 4.699 -25.014 1.00 94.31 550 ARG A N 1
ATOM 4360 C CA . ARG A 1 550 ? -1.889 4.433 -24.434 1.00 94.31 550 ARG A CA 1
ATOM 4361 C C . ARG A 1 550 ? -1.994 3.037 -23.824 1.00 94.31 550 ARG A C 1
ATOM 4363 O O . ARG A 1 550 ? -2.502 2.899 -22.712 1.00 94.31 550 ARG A O 1
ATOM 4370 N N . ALA A 1 551 ? -1.502 2.012 -24.519 1.00 93.69 551 ALA A N 1
ATOM 4371 C CA . ALA A 1 551 ? -1.496 0.645 -24.000 1.00 93.69 551 ALA A CA 1
ATOM 4372 C C . ALA A 1 551 ? -0.671 0.536 -22.706 1.00 93.69 551 ALA A C 1
ATOM 4374 O O . ALA A 1 551 ? -1.128 -0.056 -21.726 1.00 93.69 551 ALA A O 1
ATOM 4375 N N . PHE A 1 552 ? 0.500 1.177 -22.673 1.00 95.25 552 PHE A N 1
ATOM 4376 C CA . PHE A 1 552 ? 1.346 1.232 -21.486 1.00 95.25 552 PHE A CA 1
ATOM 4377 C C . PHE A 1 552 ? 0.678 1.986 -20.326 1.00 95.25 552 PHE A C 1
ATOM 4379 O O . PHE A 1 552 ? 0.650 1.474 -19.208 1.00 95.25 552 PHE A O 1
ATOM 4386 N N . CYS A 1 553 ? 0.067 3.149 -20.584 1.00 95.19 553 CYS A N 1
ATOM 4387 C CA . CYS A 1 553 ? -0.701 3.907 -19.590 1.00 95.19 553 CYS A CA 1
ATOM 4388 C C . CYS A 1 553 ? -1.849 3.084 -18.987 1.00 95.19 553 CYS A C 1
ATOM 4390 O O . CYS A 1 553 ? -2.055 3.108 -17.774 1.00 95.19 553 CYS A O 1
ATOM 4392 N N . ASN A 1 554 ? -2.580 2.321 -19.798 1.00 94.25 554 ASN A N 1
ATOM 4393 C CA . ASN A 1 554 ? -3.657 1.467 -19.295 1.00 94.25 554 ASN A CA 1
ATOM 4394 C C . ASN A 1 554 ? -3.120 0.341 -18.401 1.00 94.25 554 ASN A C 1
ATOM 4396 O O . ASN A 1 554 ? -3.679 0.073 -17.339 1.00 94.25 554 ASN A O 1
ATOM 4400 N N . TRP A 1 555 ? -2.017 -0.293 -18.803 1.00 95.00 555 TRP A N 1
ATOM 4401 C CA . TRP A 1 555 ? -1.400 -1.363 -18.024 1.00 95.00 555 TRP A CA 1
ATOM 4402 C C . TRP A 1 555 ? -0.821 -0.863 -16.699 1.00 95.00 555 TRP A C 1
ATOM 4404 O O . TRP A 1 555 ? -1.056 -1.468 -15.652 1.00 95.00 555 TRP A O 1
ATOM 4414 N N . ILE A 1 556 ? -0.083 0.248 -16.713 1.00 95.94 556 ILE A N 1
ATOM 4415 C CA . ILE A 1 556 ? 0.590 0.739 -15.510 1.00 95.94 556 ILE A CA 1
ATOM 4416 C C . ILE A 1 556 ? -0.409 1.248 -14.457 1.00 95.94 556 ILE A C 1
ATOM 4418 O O . ILE A 1 556 ? -0.174 1.042 -13.269 1.00 95.94 556 ILE A O 1
ATOM 4422 N N . ASN A 1 557 ? -1.549 1.819 -14.867 1.00 94.44 557 ASN A N 1
ATOM 4423 C CA . ASN A 1 557 ? -2.607 2.296 -13.960 1.00 94.44 557 ASN A CA 1
ATOM 4424 C C . ASN A 1 557 ? -3.634 1.215 -13.566 1.00 94.44 557 ASN A C 1
ATOM 4426 O O . ASN A 1 557 ? -4.693 1.540 -13.023 1.00 94.44 557 ASN A O 1
ATOM 4430 N N . ARG A 1 558 ? -3.381 -0.068 -13.852 1.00 92.75 558 ARG A N 1
ATOM 4431 C CA . ARG A 1 558 ? -4.331 -1.135 -13.513 1.00 92.75 558 ARG A CA 1
ATOM 4432 C C . ARG A 1 558 ? -4.616 -1.182 -12.009 1.00 92.75 558 ARG A C 1
ATOM 4434 O O . ARG A 1 558 ? -3.710 -1.072 -11.183 1.00 92.75 558 ARG A O 1
ATOM 4441 N N . VAL A 1 559 ? -5.874 -1.439 -11.656 1.00 88.38 559 VAL A N 1
ATOM 4442 C CA . VAL A 1 559 ? -6.325 -1.558 -10.253 1.00 88.38 559 VAL A CA 1
ATOM 4443 C C . VAL A 1 559 ? -5.689 -2.739 -9.526 1.00 88.38 559 VAL A C 1
ATOM 4445 O O . VAL A 1 559 ? -5.526 -2.712 -8.312 1.00 88.38 559 VAL A O 1
ATOM 4448 N N . GLU A 1 560 ? -5.272 -3.758 -10.276 1.00 89.31 560 GLU A N 1
ATOM 4449 C CA . GLU A 1 560 ? -4.505 -4.875 -9.744 1.00 89.31 560 GLU A CA 1
ATOM 4450 C C . GLU A 1 560 ? -3.138 -4.431 -9.205 1.00 89.31 560 GLU A C 1
ATOM 4452 O O . GLU A 1 560 ? -2.552 -5.148 -8.406 1.00 89.31 560 GLU A O 1
ATOM 4457 N N . GLY A 1 561 ? -2.590 -3.288 -9.611 1.00 93.31 561 GLY A N 1
ATOM 4458 C CA . GLY A 1 561 ? -1.244 -2.884 -9.218 1.00 93.31 561 GLY A CA 1
ATOM 4459 C C . GLY A 1 561 ? -0.143 -3.807 -9.759 1.00 93.31 561 GLY A C 1
ATOM 4460 O O . GLY A 1 561 ? -0.338 -4.561 -10.711 1.00 93.31 561 GLY A O 1
ATOM 4461 N N . HIS A 1 562 ? 1.043 -3.729 -9.164 1.00 95.50 562 HIS A N 1
ATOM 4462 C CA . HIS A 1 562 ? 2.264 -4.396 -9.620 1.00 95.50 562 HIS A CA 1
ATOM 4463 C C . HIS A 1 562 ? 3.048 -4.952 -8.441 1.00 95.50 562 HIS A C 1
ATOM 4465 O O . HIS A 1 562 ? 3.003 -4.400 -7.345 1.00 95.50 562 HIS A O 1
ATOM 4471 N N . THR A 1 563 ? 3.787 -6.034 -8.662 1.00 93.81 563 THR A N 1
ATOM 4472 C CA . THR A 1 563 ? 4.673 -6.610 -7.647 1.00 93.81 563 THR A CA 1
ATOM 4473 C C . THR A 1 563 ? 6.077 -6.044 -7.802 1.00 93.81 563 THR A C 1
ATOM 4475 O O . THR A 1 563 ? 6.608 -5.993 -8.908 1.00 93.81 563 THR A O 1
ATOM 4478 N N . VAL A 1 564 ? 6.691 -5.642 -6.696 1.00 93.88 564 VAL A N 1
ATOM 4479 C CA . VAL A 1 564 ? 8.076 -5.162 -6.675 1.00 93.88 564 VAL A CA 1
ATOM 4480 C C . VAL A 1 564 ? 9.027 -6.354 -6.779 1.00 93.88 564 VAL A C 1
ATOM 4482 O O . VAL A 1 564 ? 8.952 -7.272 -5.969 1.00 93.88 564 VAL A O 1
ATOM 4485 N N . LEU A 1 565 ? 9.944 -6.355 -7.743 1.00 93.44 565 LEU A N 1
ATOM 4486 C CA . LEU A 1 565 ? 11.010 -7.363 -7.845 1.00 93.44 565 LEU A CA 1
ATOM 4487 C C . LEU A 1 565 ? 12.255 -6.949 -7.068 1.00 93.44 565 LEU A C 1
ATOM 4489 O O . LEU A 1 565 ? 12.901 -7.761 -6.410 1.00 93.44 565 LEU A O 1
ATOM 4493 N N . GLY A 1 566 ? 12.579 -5.665 -7.120 1.00 93.06 566 GLY A N 1
ATOM 4494 C CA . GLY A 1 566 ? 13.789 -5.133 -6.526 1.00 93.06 566 GLY A CA 1
ATOM 4495 C C . GLY A 1 566 ? 13.723 -3.628 -6.378 1.00 93.06 566 GLY A C 1
ATOM 4496 O O . GLY A 1 566 ? 12.755 -2.974 -6.766 1.00 93.06 566 GLY A O 1
ATOM 4497 N N . SER A 1 567 ? 14.780 -3.089 -5.796 1.00 94.62 567 SER A N 1
ATOM 4498 C CA . SER A 1 567 ? 15.009 -1.654 -5.688 1.00 94.62 567 SER A CA 1
ATOM 4499 C C . SER A 1 567 ? 16.363 -1.325 -6.295 1.00 94.62 567 SER A C 1
ATOM 4501 O O . SER A 1 567 ? 17.228 -2.195 -6.400 1.00 94.62 567 SER A O 1
ATOM 4503 N N . ALA A 1 568 ? 16.525 -0.081 -6.710 1.00 95.75 568 ALA A N 1
ATOM 4504 C CA . ALA A 1 568 ? 17.771 0.463 -7.212 1.00 95.75 568 ALA A CA 1
ATOM 4505 C C . ALA A 1 568 ? 17.913 1.915 -6.746 1.00 95.75 568 ALA A C 1
ATOM 4507 O O . ALA A 1 568 ? 16.940 2.579 -6.368 1.00 95.75 568 ALA A O 1
ATOM 4508 N N . TYR A 1 569 ? 19.130 2.434 -6.793 1.00 95.44 569 TYR A N 1
ATOM 4509 C CA . TYR A 1 569 ? 19.403 3.828 -6.496 1.00 95.44 569 TYR A CA 1
ATOM 4510 C C . TYR A 1 569 ? 20.304 4.449 -7.555 1.00 95.44 569 TYR A C 1
ATOM 4512 O O . TYR A 1 569 ? 21.077 3.774 -8.235 1.00 95.44 569 TYR A O 1
ATOM 4520 N N . SER A 1 570 ? 20.200 5.763 -7.702 1.00 94.19 570 SER A N 1
ATOM 4521 C CA . SER A 1 570 ? 20.974 6.519 -8.679 1.00 94.19 570 SER A CA 1
ATOM 4522 C C . SER A 1 570 ? 21.946 7.458 -7.962 1.00 94.19 570 SER A C 1
ATOM 4524 O O . SER A 1 570 ? 21.522 8.488 -7.438 1.00 94.19 570 SER A O 1
ATOM 4526 N N . PRO A 1 571 ? 23.250 7.114 -7.887 1.00 88.31 571 PRO A N 1
ATOM 4527 C CA . PRO A 1 571 ? 24.237 7.962 -7.216 1.00 88.31 571 PRO A CA 1
ATOM 4528 C C . PRO A 1 571 ? 24.525 9.251 -7.997 1.00 88.31 571 PRO A C 1
ATOM 4530 O O . PRO A 1 571 ? 24.923 10.254 -7.412 1.00 88.31 571 PRO A O 1
ATOM 4533 N N . THR A 1 572 ? 24.311 9.234 -9.314 1.00 87.75 572 THR A N 1
ATOM 4534 C CA . THR A 1 572 ? 24.367 10.404 -10.197 1.00 87.75 572 THR A CA 1
ATOM 4535 C C . THR A 1 572 ? 23.212 10.332 -11.184 1.00 87.75 572 THR A C 1
ATOM 4537 O O . THR A 1 572 ? 22.782 9.240 -11.533 1.00 87.75 572 THR A O 1
ATOM 4540 N N . THR A 1 573 ? 22.775 11.460 -11.743 1.00 84.88 573 THR A N 1
ATOM 4541 C CA . THR A 1 573 ? 21.678 11.522 -12.735 1.00 84.88 573 THR A CA 1
ATOM 4542 C C . THR A 1 573 ? 21.911 10.710 -14.019 1.00 84.88 573 THR A C 1
ATOM 4544 O O . THR A 1 573 ? 21.001 10.575 -14.834 1.00 84.88 573 THR A O 1
ATOM 4547 N N . SER A 1 574 ? 23.118 10.172 -14.206 1.00 84.25 574 SER A N 1
ATOM 4548 C CA . SER A 1 574 ? 23.552 9.371 -15.352 1.00 84.25 574 SER A CA 1
ATOM 4549 C C . SER A 1 574 ? 23.852 7.906 -15.020 1.00 84.25 574 SER A C 1
ATOM 4551 O O . SER A 1 574 ? 24.209 7.148 -15.918 1.00 84.25 574 SER A O 1
ATOM 4553 N N . SER A 1 575 ? 23.750 7.491 -13.754 1.00 89.69 575 SER A N 1
ATOM 4554 C CA . SER A 1 575 ? 24.064 6.123 -13.339 1.00 89.69 575 SER A CA 1
ATOM 4555 C C . SER A 1 575 ? 23.018 5.554 -12.390 1.00 89.69 575 SER A C 1
ATOM 4557 O O . SER A 1 575 ? 22.372 6.274 -11.627 1.00 89.69 575 SER A O 1
ATOM 4559 N N . ILE A 1 576 ? 22.855 4.236 -12.455 1.00 93.69 576 ILE A N 1
ATOM 4560 C CA . ILE A 1 576 ? 21.946 3.454 -11.624 1.00 93.69 576 ILE A CA 1
ATOM 4561 C C . ILE A 1 576 ? 22.700 2.231 -11.101 1.00 93.69 576 ILE A C 1
ATOM 4563 O O . ILE A 1 576 ? 23.537 1.664 -11.806 1.00 93.69 576 ILE A O 1
ATOM 4567 N N . LYS A 1 577 ? 22.436 1.862 -9.852 1.00 93.62 577 LYS A N 1
ATOM 4568 C CA . LYS A 1 577 ? 22.975 0.678 -9.184 1.00 93.62 577 LYS A CA 1
ATOM 4569 C C . LYS A 1 577 ? 21.832 -0.067 -8.511 1.00 93.62 577 LYS A C 1
ATOM 4571 O O . LYS A 1 577 ? 20.938 0.569 -7.956 1.00 93.62 577 LYS A O 1
ATOM 4576 N N . ASP A 1 578 ? 21.857 -1.394 -8.557 1.00 93.62 578 ASP A N 1
ATOM 4577 C CA . ASP A 1 578 ? 20.851 -2.200 -7.868 1.00 93.62 578 ASP A CA 1
ATOM 4578 C C . ASP A 1 578 ? 21.010 -2.113 -6.346 1.00 93.62 578 ASP A C 1
ATOM 4580 O O . ASP A 1 578 ? 22.100 -1.876 -5.821 1.00 93.62 578 ASP A O 1
ATOM 4584 N N . GLY A 1 579 ? 19.907 -2.342 -5.642 1.00 92.44 579 GLY A N 1
ATOM 4585 C CA . GLY A 1 579 ? 19.836 -2.330 -4.190 1.00 92.44 579 GLY A CA 1
ATOM 4586 C C . GLY A 1 579 ? 19.588 -0.947 -3.593 1.00 92.44 579 GLY A C 1
ATOM 4587 O O . GLY A 1 579 ? 19.166 0.000 -4.259 1.00 92.44 579 GLY A O 1
ATOM 4588 N N . PHE A 1 580 ? 19.824 -0.868 -2.288 1.00 92.12 580 PHE A N 1
ATOM 4589 C CA . PHE A 1 580 ? 19.783 0.367 -1.517 1.00 92.12 580 PHE A CA 1
ATOM 4590 C C . PHE A 1 580 ? 21.196 0.946 -1.415 1.00 92.12 580 PHE A C 1
ATOM 4592 O O . PHE A 1 580 ? 22.182 0.216 -1.510 1.00 92.12 580 PHE A O 1
ATOM 4599 N N . ASN A 1 581 ? 21.300 2.256 -1.213 1.00 91.56 581 ASN A N 1
ATOM 4600 C CA . ASN A 1 581 ? 22.577 2.880 -0.886 1.00 91.56 581 ASN A CA 1
ATOM 4601 C C . ASN A 1 581 ? 23.061 2.461 0.518 1.00 91.56 581 ASN A C 1
ATOM 4603 O O . ASN A 1 581 ? 22.331 1.822 1.278 1.00 91.56 581 ASN A O 1
ATOM 4607 N N . ASP A 1 582 ? 24.263 2.899 0.898 1.00 88.50 582 ASP A N 1
ATOM 4608 C CA . ASP A 1 582 ? 24.901 2.518 2.169 1.00 88.50 582 ASP A CA 1
ATOM 4609 C C . ASP A 1 582 ? 24.088 2.888 3.422 1.00 88.50 582 ASP A C 1
ATOM 4611 O O . ASP A 1 582 ? 24.371 2.404 4.506 1.00 88.50 582 ASP A O 1
ATOM 4615 N N . VAL A 1 583 ? 23.076 3.752 3.308 1.00 89.12 583 VAL A N 1
ATOM 4616 C CA . VAL A 1 583 ? 22.207 4.167 4.421 1.00 89.12 583 VAL A CA 1
ATOM 4617 C C . VAL A 1 583 ? 20.776 3.625 4.297 1.00 89.12 583 VAL A C 1
ATOM 4619 O O . VAL A 1 583 ? 19.890 4.079 5.014 1.00 89.12 583 VAL A O 1
ATOM 4622 N N . GLY A 1 584 ? 20.540 2.644 3.420 1.00 89.19 584 GLY A N 1
ATOM 4623 C CA . GLY A 1 584 ? 19.270 1.918 3.329 1.00 89.19 584 GLY A CA 1
ATOM 4624 C C . GLY A 1 584 ? 18.163 2.632 2.545 1.00 89.19 584 GLY A C 1
ATOM 4625 O O . GLY A 1 584 ? 16.986 2.315 2.740 1.00 89.19 584 GLY A O 1
ATOM 4626 N N . TYR A 1 585 ? 18.516 3.576 1.666 1.00 92.88 585 TYR A N 1
ATOM 4627 C CA . TYR A 1 585 ? 17.571 4.300 0.810 1.00 92.88 585 TYR A CA 1
ATOM 4628 C C . TYR A 1 585 ? 17.734 3.968 -0.678 1.00 92.88 585 TYR A C 1
ATOM 4630 O O . TYR A 1 585 ? 18.840 3.747 -1.172 1.00 92.88 585 TYR A O 1
ATOM 4638 N N . ALA A 1 586 ? 16.620 3.991 -1.403 1.00 94.94 586 ALA A N 1
ATOM 4639 C CA . ALA A 1 586 ? 16.537 3.800 -2.847 1.00 94.94 586 ALA A CA 1
ATOM 4640 C C . ALA A 1 586 ? 15.585 4.835 -3.462 1.00 94.94 586 ALA A C 1
ATOM 4642 O O . ALA A 1 586 ? 14.778 5.438 -2.760 1.00 94.94 586 ALA A O 1
ATOM 4643 N N . ASN A 1 587 ? 15.692 5.079 -4.765 1.00 95.69 587 ASN A N 1
ATOM 4644 C CA . ASN A 1 587 ? 14.777 5.964 -5.501 1.00 95.69 587 ASN A CA 1
ATOM 4645 C C . ASN A 1 587 ? 14.259 5.343 -6.802 1.00 95.69 587 ASN A C 1
ATOM 4647 O O . ASN A 1 587 ? 13.532 5.992 -7.552 1.00 95.69 587 ASN A O 1
ATOM 4651 N N . PHE A 1 588 ? 14.624 4.091 -7.074 1.00 96.62 588 PHE A N 1
ATOM 4652 C CA . PHE A 1 588 ? 14.072 3.296 -8.152 1.00 96.62 588 PHE A CA 1
ATOM 4653 C C . PHE A 1 588 ? 13.447 2.019 -7.610 1.00 96.62 588 PHE A C 1
ATOM 4655 O O . PHE A 1 588 ? 14.030 1.322 -6.780 1.00 96.62 588 PHE A O 1
ATOM 4662 N N . LEU A 1 589 ? 12.275 1.697 -8.137 1.00 96.38 589 LEU A N 1
ATOM 4663 C CA . LEU A 1 589 ? 11.592 0.426 -7.934 1.00 96.38 589 LEU A CA 1
ATOM 4664 C C . LEU A 1 589 ? 11.614 -0.350 -9.238 1.00 96.38 589 LEU A C 1
ATOM 4666 O O . LEU A 1 589 ? 11.410 0.235 -10.300 1.00 96.38 589 LEU A O 1
ATOM 4670 N N . VAL A 1 590 ? 11.812 -1.659 -9.158 1.00 96.69 590 VAL A N 1
ATOM 4671 C CA . VAL A 1 590 ? 11.766 -2.534 -10.327 1.00 96.69 590 VAL A CA 1
ATOM 4672 C C . VAL A 1 590 ? 10.477 -3.340 -10.302 1.00 96.69 590 VAL A C 1
ATOM 4674 O O . VAL A 1 590 ? 10.204 -4.033 -9.320 1.00 96.69 590 VAL A O 1
ATOM 4677 N N . ILE A 1 591 ? 9.702 -3.269 -11.382 1.00 96.88 591 ILE A N 1
ATOM 4678 C CA . ILE A 1 591 ? 8.496 -4.081 -11.592 1.00 96.88 591 ILE A CA 1
ATOM 4679 C C . ILE A 1 591 ? 8.672 -4.988 -12.816 1.00 96.88 591 ILE A C 1
ATOM 4681 O O . ILE A 1 591 ? 9.386 -4.610 -13.751 1.00 96.88 591 ILE A O 1
ATOM 4685 N N . PRO A 1 592 ? 8.031 -6.169 -12.847 1.00 94.81 592 PRO A N 1
ATOM 4686 C CA . PRO A 1 592 ? 8.053 -7.020 -14.026 1.00 94.81 592 PRO A CA 1
ATOM 4687 C C . PRO A 1 592 ? 7.202 -6.412 -15.143 1.00 94.81 592 PRO A C 1
ATOM 4689 O O . PRO A 1 592 ? 6.221 -5.709 -14.888 1.00 94.81 592 PRO A O 1
ATOM 4692 N N . ALA A 1 593 ? 7.538 -6.746 -16.384 1.00 92.94 593 ALA A N 1
ATOM 4693 C CA . ALA A 1 593 ? 6.655 -6.547 -17.521 1.00 92.94 593 ALA A CA 1
ATOM 4694 C C . ALA A 1 593 ? 5.445 -7.494 -17.477 1.00 92.94 593 ALA A C 1
ATOM 4696 O O . ALA A 1 593 ? 5.406 -8.477 -16.731 1.00 92.94 593 ALA A O 1
ATOM 4697 N N . LEU A 1 594 ? 4.444 -7.197 -18.304 1.00 88.94 594 LEU A N 1
ATOM 4698 C CA . LEU A 1 594 ? 3.343 -8.117 -18.556 1.00 88.94 594 LEU A CA 1
ATOM 4699 C C . LEU A 1 594 ? 3.865 -9.319 -19.351 1.00 88.94 594 LEU A C 1
ATOM 4701 O O . LEU A 1 594 ? 4.503 -9.129 -20.382 1.00 88.94 594 LEU A O 1
ATOM 4705 N N . TYR A 1 595 ? 3.576 -10.536 -18.900 1.00 89.31 595 TYR A N 1
ATOM 4706 C CA . TYR A 1 595 ? 3.842 -11.758 -19.663 1.00 89.31 595 TYR A CA 1
ATOM 4707 C C . TYR A 1 595 ? 2.606 -12.162 -20.465 1.00 89.31 595 TYR A C 1
ATOM 4709 O O . TYR A 1 595 ? 1.481 -11.808 -20.110 1.00 89.31 595 TYR A O 1
ATOM 4717 N N . GLN A 1 596 ? 2.827 -12.889 -21.559 1.00 88.38 596 GLN A N 1
ATOM 4718 C CA . GLN A 1 596 ? 1.747 -13.518 -22.316 1.00 88.38 596 GLN A CA 1
ATOM 4719 C C . GLN A 1 596 ? 1.003 -14.558 -21.466 1.00 88.38 596 GLN A C 1
ATOM 4721 O O . GLN A 1 596 ? 1.478 -14.958 -20.403 1.00 88.38 596 GLN A O 1
ATOM 4726 N N . ASP A 1 597 ? -0.174 -14.981 -21.938 1.00 82.88 597 ASP A N 1
ATOM 4727 C CA . ASP A 1 597 ? -1.056 -15.887 -21.199 1.00 82.88 597 ASP A CA 1
ATOM 4728 C C . ASP A 1 597 ? -0.296 -17.133 -20.692 1.00 82.88 597 ASP A C 1
ATOM 4730 O O . ASP A 1 597 ? 0.176 -17.940 -21.509 1.00 82.88 597 ASP A O 1
ATOM 4734 N N . PRO A 1 598 ? -0.199 -17.323 -19.360 1.00 82.62 598 PRO A N 1
ATOM 4735 C CA . PRO A 1 598 ? 0.525 -18.444 -18.776 1.00 82.62 598 PRO A CA 1
ATOM 4736 C C . PRO A 1 598 ? -0.087 -19.805 -19.132 1.00 82.62 598 PRO A C 1
ATOM 4738 O O . PRO A 1 598 ? 0.619 -20.810 -19.063 1.00 82.62 598 PRO A O 1
ATOM 4741 N N . SER A 1 599 ? -1.360 -19.867 -19.548 1.00 87.62 599 SER A N 1
ATOM 4742 C CA . SER A 1 599 ? -2.022 -21.115 -19.961 1.00 87.62 599 SER A CA 1
ATOM 4743 C C . SER A 1 599 ? -1.363 -21.766 -21.184 1.00 87.62 599 SER A C 1
ATOM 4745 O O . SER A 1 599 ? -1.423 -22.982 -21.360 1.00 87.62 599 SER A O 1
ATOM 4747 N N . THR A 1 600 ? -0.676 -20.960 -21.997 1.00 86.62 600 THR A N 1
ATOM 4748 C CA . THR A 1 600 ? 0.048 -21.404 -23.193 1.00 86.62 600 THR A CA 1
ATOM 4749 C C . THR A 1 600 ? 1.472 -21.883 -22.897 1.00 86.62 600 THR A C 1
ATOM 4751 O O . THR A 1 600 ? 2.128 -22.435 -23.779 1.00 86.62 600 THR A O 1
ATOM 4754 N N . GLY A 1 601 ? 1.974 -21.662 -21.675 1.00 84.00 601 GLY A N 1
ATOM 4755 C CA . GLY A 1 601 ? 3.374 -21.902 -21.314 1.00 84.00 601 GLY A CA 1
ATOM 4756 C C . GLY A 1 601 ? 4.364 -20.905 -21.931 1.00 84.00 601 GLY A C 1
ATOM 4757 O O . GLY A 1 601 ? 5.572 -21.141 -21.874 1.00 84.00 601 GLY A O 1
ATOM 4758 N N . SER A 1 602 ? 3.881 -19.809 -22.528 1.00 85.31 602 SER A N 1
ATOM 4759 C CA . SER A 1 602 ? 4.741 -18.766 -23.095 1.00 85.31 602 SER A CA 1
ATOM 4760 C C . SER A 1 602 ? 5.584 -18.089 -22.012 1.00 85.31 602 SER A C 1
ATOM 4762 O O . SER A 1 602 ? 5.096 -17.728 -20.943 1.00 85.31 602 SER A O 1
ATOM 4764 N N . THR A 1 603 ? 6.865 -17.888 -22.314 1.00 86.06 603 THR A N 1
ATOM 4765 C CA . THR A 1 603 ? 7.821 -17.149 -21.474 1.00 86.06 603 THR A CA 1
ATOM 4766 C C . THR A 1 603 ? 8.101 -15.746 -22.012 1.00 86.06 603 THR A C 1
ATOM 4768 O O . THR A 1 603 ? 8.979 -15.050 -21.503 1.00 86.06 603 THR A O 1
ATOM 4771 N N . LEU A 1 604 ? 7.381 -15.330 -23.059 1.00 89.56 604 LEU A N 1
ATOM 4772 C CA . LEU A 1 604 ? 7.583 -14.043 -23.708 1.00 89.56 604 LEU A CA 1
ATOM 4773 C C . LEU A 1 604 ? 6.772 -12.935 -23.018 1.00 89.56 604 LEU A C 1
ATOM 4775 O O . LEU A 1 604 ? 5.624 -13.167 -22.616 1.00 89.56 604 LEU A O 1
ATOM 4779 N N . PRO A 1 605 ? 7.324 -11.713 -22.927 1.00 90.12 605 PRO A N 1
ATOM 4780 C CA . PRO A 1 605 ? 6.550 -10.539 -22.570 1.00 90.12 605 PRO A CA 1
ATOM 4781 C C . PRO A 1 605 ? 5.422 -10.272 -23.574 1.00 90.12 605 PRO A C 1
ATOM 4783 O O . PRO A 1 605 ? 5.510 -10.571 -24.768 1.00 90.12 605 PRO A O 1
ATOM 4786 N N . SER A 1 606 ? 4.347 -9.667 -23.086 1.00 89.81 606 SER A N 1
ATOM 4787 C CA . SER A 1 606 ? 3.362 -9.003 -23.926 1.00 89.81 606 SER A CA 1
ATOM 4788 C C . SER A 1 606 ? 3.949 -7.670 -24.382 1.00 89.81 606 SER A C 1
ATOM 4790 O O . SER A 1 606 ? 4.036 -6.728 -23.594 1.00 89.81 606 SER A O 1
ATOM 4792 N N . SER A 1 607 ? 4.356 -7.595 -25.648 1.00 88.12 607 SER A N 1
ATOM 4793 C CA . SER A 1 607 ? 4.932 -6.377 -26.220 1.00 88.12 607 SER A CA 1
ATOM 4794 C C . SER A 1 607 ? 3.934 -5.217 -26.199 1.00 88.12 607 SER A C 1
ATOM 4796 O O . SER A 1 607 ? 2.763 -5.385 -26.543 1.00 88.12 607 SER A O 1
ATOM 4798 N N . PHE A 1 608 ? 4.414 -4.021 -25.857 1.00 89.69 608 PHE A N 1
ATOM 4799 C CA . PHE A 1 608 ? 3.679 -2.771 -26.088 1.00 89.69 608 PHE A CA 1
ATOM 4800 C C . PHE A 1 608 ? 4.071 -2.112 -27.423 1.00 89.69 608 PHE A C 1
ATOM 4802 O O . PHE A 1 608 ? 3.409 -1.174 -27.867 1.00 89.69 608 PHE A O 1
ATOM 4809 N N . GLY A 1 609 ? 5.146 -2.579 -28.062 1.00 84.44 609 GLY A N 1
ATOM 4810 C CA . GLY A 1 609 ? 5.753 -1.983 -29.249 1.00 84.44 609 GLY A CA 1
ATOM 4811 C C . GLY A 1 609 ? 7.279 -2.112 -29.234 1.00 84.44 609 GLY A C 1
ATOM 4812 O O . GLY A 1 609 ? 7.894 -2.281 -28.180 1.00 84.44 609 GLY A O 1
ATOM 4813 N N . ALA A 1 610 ? 7.899 -2.006 -30.411 1.00 80.81 610 ALA A N 1
ATOM 4814 C CA . ALA A 1 610 ? 9.343 -2.168 -30.565 1.00 80.81 610 ALA A CA 1
ATOM 4815 C C . ALA A 1 610 ? 10.135 -1.104 -29.782 1.00 80.81 610 ALA A C 1
ATOM 4817 O O . ALA A 1 610 ? 9.859 0.089 -29.889 1.00 80.81 610 ALA A O 1
ATOM 4818 N N . ASN A 1 611 ? 11.162 -1.544 -29.045 1.00 86.38 611 ASN A N 1
ATOM 4819 C CA . ASN A 1 611 ? 12.089 -0.691 -28.289 1.00 86.38 611 ASN A CA 1
ATOM 4820 C C . ASN A 1 611 ? 11.394 0.324 -27.355 1.00 86.38 611 ASN A C 1
ATOM 4822 O O . ASN A 1 611 ? 11.783 1.492 -27.281 1.00 86.38 611 ASN A O 1
ATOM 4826 N N . LEU A 1 612 ? 10.378 -0.135 -26.616 1.00 91.88 612 LEU A N 1
ATOM 4827 C CA . LEU A 1 612 ? 9.587 0.687 -25.695 1.00 91.88 612 LEU A CA 1
ATOM 4828 C C . LEU A 1 612 ? 10.436 1.555 -24.750 1.00 91.88 612 LEU A C 1
ATOM 4830 O O . LEU A 1 612 ? 10.063 2.694 -24.488 1.00 91.88 612 LEU A O 1
ATOM 4834 N N . GLY A 1 613 ? 11.581 1.065 -24.258 1.00 92.19 613 GLY A N 1
ATOM 4835 C CA . GLY A 1 613 ? 12.470 1.852 -23.394 1.00 92.19 613 GLY A CA 1
ATOM 4836 C C . GLY A 1 613 ? 12.947 3.157 -24.044 1.00 92.19 613 GLY A C 1
ATOM 4837 O O . GLY A 1 613 ? 12.937 4.206 -23.399 1.00 92.19 613 GLY A O 1
ATOM 4838 N N . ALA A 1 614 ? 13.271 3.129 -25.341 1.00 92.69 614 ALA A N 1
ATOM 4839 C CA . ALA A 1 614 ? 13.610 4.334 -26.096 1.00 92.69 614 ALA A CA 1
ATOM 4840 C C . ALA A 1 614 ? 12.400 5.269 -26.257 1.00 92.69 614 ALA A C 1
ATOM 4842 O O . ALA A 1 614 ? 12.549 6.484 -26.123 1.00 92.69 614 ALA A O 1
ATOM 4843 N N . THR A 1 615 ? 11.205 4.718 -26.499 1.00 93.38 615 THR A N 1
ATOM 4844 C CA . THR A 1 615 ? 9.959 5.496 -26.599 1.00 93.38 615 THR A CA 1
ATOM 4845 C C . THR A 1 615 ? 9.635 6.204 -25.281 1.00 93.38 615 THR A C 1
ATOM 4847 O O . THR A 1 615 ? 9.372 7.405 -25.286 1.00 93.38 615 THR A O 1
ATOM 4850 N N . LEU A 1 616 ? 9.719 5.508 -24.143 1.00 94.19 616 LEU A N 1
ATOM 4851 C CA . LEU A 1 616 ? 9.487 6.105 -22.822 1.00 94.19 616 LEU A CA 1
ATOM 4852 C C . LEU A 1 616 ? 10.457 7.262 -22.550 1.00 94.19 616 LEU A C 1
ATOM 4854 O O . LEU A 1 616 ? 10.036 8.311 -22.064 1.00 94.19 616 LEU A O 1
ATOM 4858 N N . ASN A 1 617 ? 11.731 7.105 -22.922 1.00 93.75 617 ASN A N 1
ATOM 4859 C CA . ASN A 1 617 ? 12.735 8.156 -22.764 1.00 93.75 617 ASN A CA 1
ATOM 4860 C C . ASN A 1 617 ? 12.475 9.369 -23.668 1.00 93.75 617 ASN A C 1
ATOM 4862 O O . ASN A 1 617 ? 12.580 10.505 -23.207 1.00 93.75 617 ASN A O 1
ATOM 4866 N N . ALA A 1 618 ? 12.109 9.145 -24.933 1.00 92.88 618 ALA A N 1
ATOM 4867 C CA . ALA A 1 618 ? 11.843 10.218 -25.890 1.00 92.88 618 ALA A CA 1
ATOM 4868 C C . ALA A 1 618 ? 10.611 11.058 -25.504 1.00 92.88 618 ALA A C 1
ATOM 4870 O O . ALA A 1 618 ? 10.652 12.286 -25.563 1.00 92.88 618 ALA A O 1
ATOM 4871 N N . PHE A 1 619 ? 9.532 10.407 -25.057 1.00 94.00 619 PHE A N 1
ATOM 4872 C CA . PHE A 1 619 ? 8.274 11.072 -24.695 1.00 94.00 619 PHE A CA 1
ATOM 4873 C C . PHE A 1 619 ? 8.186 11.479 -23.221 1.00 94.00 619 PHE A C 1
ATOM 4875 O O . PHE A 1 619 ? 7.192 12.080 -22.814 1.00 94.00 619 PHE A O 1
ATOM 4882 N N . GLY A 1 620 ? 9.213 11.205 -22.413 1.00 90.81 620 GLY A N 1
ATOM 4883 C CA . GLY A 1 620 ? 9.208 11.458 -20.971 1.00 90.81 620 GLY A CA 1
ATOM 4884 C C . GLY A 1 620 ? 8.888 12.901 -20.570 1.00 90.81 620 GLY A C 1
ATOM 4885 O O . GLY A 1 620 ? 8.190 13.130 -19.586 1.00 90.81 620 GLY A O 1
ATOM 4886 N N . VAL A 1 621 ? 9.295 13.882 -21.383 1.00 90.31 621 VAL A N 1
ATOM 4887 C CA . VAL A 1 621 ? 8.965 15.310 -21.184 1.00 90.31 621 VAL A CA 1
ATOM 4888 C C . VAL A 1 621 ? 7.470 15.625 -21.295 1.00 90.31 621 VAL A C 1
ATOM 4890 O O . VAL A 1 621 ? 7.028 16.666 -20.823 1.00 90.31 621 VAL A O 1
ATOM 4893 N N . SER A 1 622 ? 6.694 14.735 -21.916 1.00 92.94 622 SER A N 1
ATOM 4894 C CA . SER A 1 622 ? 5.247 14.875 -22.100 1.00 92.94 622 SER A CA 1
ATOM 4895 C C . SER A 1 622 ? 4.438 14.194 -20.991 1.00 92.94 622 SER A C 1
ATOM 4897 O O . SER A 1 622 ? 3.207 14.191 -21.064 1.00 92.94 622 SER A O 1
ATOM 4899 N N . LEU A 1 623 ? 5.089 13.583 -19.991 1.00 93.44 623 LEU A N 1
ATOM 4900 C CA . LEU A 1 623 ? 4.412 12.945 -18.860 1.00 93.44 623 LEU A CA 1
ATOM 4901 C C . LEU A 1 623 ? 3.645 13.995 -18.038 1.00 93.44 623 LEU A C 1
ATOM 4903 O O . LEU A 1 623 ? 4.195 15.023 -17.646 1.00 93.44 623 LEU A O 1
ATOM 4907 N N . GLN A 1 624 ? 2.367 13.733 -17.775 1.00 93.25 624 GLN A N 1
ATOM 4908 C CA . GLN A 1 624 ? 1.495 14.601 -16.987 1.00 93.25 624 GLN A CA 1
ATOM 4909 C C . GLN A 1 624 ? 1.590 14.264 -15.499 1.00 93.25 624 GLN A C 1
ATOM 4911 O O . GLN A 1 624 ? 1.785 13.114 -15.130 1.00 93.25 624 GLN A O 1
ATOM 4916 N N . SER A 1 625 ? 1.402 15.270 -14.648 1.00 88.00 625 SER A N 1
ATOM 4917 C CA . SER A 1 625 ? 1.388 15.169 -13.183 1.00 88.00 625 SER A CA 1
ATOM 4918 C C . SER A 1 625 ? 0.007 15.605 -12.659 1.00 88.00 625 SER A C 1
ATOM 4920 O O . SER A 1 625 ? -0.611 16.465 -13.293 1.00 88.00 625 SER A O 1
ATOM 4922 N N . PRO A 1 626 ? -0.515 15.072 -11.534 1.00 89.12 626 PRO A N 1
ATOM 4923 C CA . PRO A 1 626 ? 0.132 14.183 -10.565 1.00 89.12 626 PRO A CA 1
ATOM 4924 C C . PRO A 1 626 ? 0.154 12.712 -10.985 1.00 89.12 626 PRO A C 1
ATOM 4926 O O . PRO A 1 626 ? -0.870 12.149 -11.365 1.00 89.12 626 PRO A O 1
ATOM 4929 N N . VAL A 1 627 ? 1.314 12.077 -10.808 1.00 92.38 627 VAL A N 1
ATOM 4930 C CA . VAL A 1 627 ? 1.474 10.620 -10.860 1.00 92.38 627 VAL A CA 1
ATOM 4931 C C . VAL A 1 627 ? 1.984 10.145 -9.516 1.00 92.38 627 VAL A C 1
ATOM 4933 O O . VAL A 1 627 ? 3.014 10.625 -9.038 1.00 92.38 627 VAL A O 1
ATOM 4936 N N . ARG A 1 628 ? 1.294 9.181 -8.913 1.00 92.75 628 ARG A N 1
ATOM 4937 C CA . ARG A 1 628 ? 1.673 8.649 -7.606 1.00 92.75 628 ARG A CA 1
ATOM 4938 C C . ARG A 1 628 ? 1.644 7.140 -7.572 1.00 92.75 628 ARG A C 1
ATOM 4940 O O . ARG A 1 628 ? 0.857 6.506 -8.272 1.00 92.75 628 ARG A O 1
ATOM 4947 N N . LEU A 1 629 ? 2.464 6.590 -6.687 1.00 94.31 629 LEU A N 1
ATOM 4948 C CA . LEU A 1 629 ? 2.376 5.208 -6.250 1.00 94.31 629 LEU A CA 1
ATOM 4949 C C . LEU A 1 629 ? 2.079 5.117 -4.756 1.00 94.31 629 LEU A C 1
ATOM 4951 O O . LEU A 1 629 ? 2.483 5.979 -3.971 1.00 94.31 629 LEU A O 1
ATOM 4955 N N . MET A 1 630 ? 1.427 4.027 -4.373 1.00 93.38 630 MET A N 1
ATOM 4956 C CA . MET A 1 630 ? 1.193 3.624 -2.992 1.00 93.38 630 MET A CA 1
ATOM 4957 C C . MET A 1 630 ? 1.551 2.148 -2.820 1.00 93.38 630 MET A C 1
ATOM 4959 O O . MET A 1 630 ? 1.241 1.327 -3.681 1.00 93.38 630 MET A O 1
ATOM 4963 N N . ASN A 1 631 ? 2.168 1.798 -1.692 1.00 93.00 631 ASN A N 1
ATOM 4964 C CA . ASN A 1 631 ? 2.364 0.403 -1.302 1.00 93.00 631 ASN A CA 1
ATOM 4965 C C . ASN A 1 631 ? 1.123 -0.119 -0.563 1.00 93.00 631 ASN A C 1
ATOM 4967 O O . ASN A 1 631 ? 0.795 0.385 0.513 1.00 93.00 631 ASN A O 1
ATOM 4971 N N . MET A 1 632 ? 0.455 -1.127 -1.128 1.00 91.25 632 MET A N 1
ATOM 4972 C CA . MET A 1 632 ? -0.783 -1.708 -0.596 1.00 91.25 632 MET A CA 1
ATOM 4973 C C . MET A 1 632 ? -0.525 -2.672 0.564 1.00 91.25 632 MET A C 1
ATOM 4975 O O . MET A 1 632 ? -1.353 -2.795 1.462 1.00 91.25 632 MET A O 1
ATOM 4979 N N . ASN A 1 633 ? 0.645 -3.314 0.601 1.00 89.56 633 ASN A N 1
ATOM 4980 C CA . ASN A 1 633 ? 1.018 -4.245 1.672 1.00 89.56 633 ASN A CA 1
ATOM 4981 C C . ASN A 1 633 ? 1.332 -3.556 2.999 1.00 89.56 633 ASN A C 1
ATOM 4983 O O . ASN A 1 633 ? 1.486 -4.227 4.016 1.00 89.56 633 ASN A O 1
ATOM 4987 N N . LYS A 1 634 ? 1.437 -2.229 2.993 1.00 89.69 634 LYS A N 1
ATOM 4988 C CA . LYS A 1 634 ? 1.773 -1.444 4.176 1.00 89.69 634 LYS A CA 1
ATOM 4989 C C . LYS A 1 634 ? 0.625 -0.560 4.655 1.00 89.69 634 LYS A C 1
ATOM 4991 O O . LYS A 1 634 ? 0.831 0.369 5.426 1.00 89.69 634 LYS A O 1
ATOM 4996 N N . GLN A 1 635 ? -0.582 -0.823 4.170 1.00 92.31 635 GLN A N 1
ATOM 4997 C CA . GLN A 1 635 ? -1.777 -0.096 4.570 1.00 92.31 635 GLN A CA 1
ATOM 4998 C C . GLN A 1 635 ? -2.366 -0.704 5.844 1.00 92.31 635 GLN A C 1
ATOM 5000 O O . GLN A 1 635 ? -2.201 -1.890 6.130 1.00 92.31 635 GLN A O 1
ATOM 5005 N N . ILE A 1 636 ? -3.029 0.136 6.626 1.00 93.44 636 ILE A N 1
ATOM 5006 C CA . ILE A 1 636 ? -3.628 -0.218 7.909 1.00 93.44 636 ILE A CA 1
ATOM 5007 C C . ILE A 1 636 ? -5.078 -0.622 7.687 1.00 93.44 636 ILE A C 1
ATOM 5009 O O . ILE A 1 636 ? -5.767 -0.035 6.852 1.00 93.44 636 ILE A O 1
ATOM 5013 N N . SER A 1 637 ? -5.550 -1.592 8.470 1.00 93.81 637 SER A N 1
ATOM 5014 C CA . SER A 1 637 ? -6.964 -1.951 8.533 1.00 93.81 637 SER A CA 1
ATOM 5015 C C . SER A 1 637 ? -7.503 -1.794 9.949 1.00 93.81 637 SER A C 1
ATOM 5017 O O . SER A 1 637 ? -6.919 -2.309 10.901 1.00 93.81 637 SER A O 1
ATOM 5019 N N . LEU A 1 638 ? -8.625 -1.098 10.102 1.00 93.94 638 LEU A N 1
ATOM 5020 C CA . LEU A 1 638 ? -9.344 -0.981 11.368 1.00 93.94 638 LEU A CA 1
ATOM 5021 C C . LEU A 1 638 ? -10.701 -1.662 11.256 1.00 93.94 638 LEU A C 1
ATOM 5023 O O . LEU A 1 638 ? -11.401 -1.513 10.254 1.00 93.94 638 LEU A O 1
ATOM 5027 N N . VAL A 1 639 ? -11.082 -2.380 12.308 1.00 94.00 639 VAL A N 1
ATOM 5028 C CA . VAL A 1 639 ? -12.375 -3.058 12.389 1.00 94.00 639 VAL A CA 1
ATOM 5029 C C . VAL A 1 639 ? -13.183 -2.452 13.520 1.00 94.00 639 VAL A C 1
ATOM 5031 O O . VAL A 1 639 ? -12.823 -2.583 14.693 1.00 94.00 639 VAL A O 1
ATOM 5034 N N . PHE A 1 640 ? -14.294 -1.826 13.154 1.00 92.31 640 PHE A N 1
ATOM 5035 C CA . PHE A 1 640 ? -15.277 -1.285 14.077 1.00 92.31 640 PHE A CA 1
ATOM 5036 C C . PHE A 1 640 ? -16.550 -2.120 14.049 1.00 92.31 640 PHE A C 1
ATOM 5038 O O . PHE A 1 640 ? -16.934 -2.667 13.017 1.00 92.31 640 PHE A O 1
ATOM 5045 N N . ARG A 1 641 ? -17.243 -2.175 15.179 1.00 93.00 641 ARG A N 1
ATOM 5046 C CA . ARG A 1 641 ? -18.620 -2.647 15.265 1.00 93.00 641 ARG A CA 1
ATOM 5047 C C . ARG A 1 641 ? -19.524 -1.443 15.471 1.00 93.00 641 ARG A C 1
ATOM 5049 O O . ARG A 1 641 ? -19.361 -0.699 16.434 1.00 93.00 641 ARG A O 1
ATOM 5056 N N . ILE A 1 642 ? -20.462 -1.247 14.556 1.00 92.00 642 ILE A N 1
ATOM 5057 C CA . ILE A 1 642 ? -21.469 -0.192 14.602 1.00 92.00 642 ILE A CA 1
ATOM 5058 C C . ILE A 1 642 ? -22.799 -0.829 14.960 1.00 92.00 642 ILE A C 1
ATOM 5060 O O . ILE A 1 642 ? -23.295 -1.701 14.252 1.00 92.00 642 ILE A O 1
ATOM 5064 N N . ILE A 1 643 ? -23.387 -0.360 16.048 1.00 93.12 643 ILE A N 1
ATOM 5065 C CA . ILE A 1 643 ? -24.660 -0.847 16.552 1.00 93.12 643 ILE A CA 1
ATOM 5066 C C . ILE A 1 643 ? -25.701 0.215 16.241 1.00 93.12 643 ILE A C 1
ATOM 5068 O O . ILE A 1 643 ? -25.591 1.361 16.687 1.00 93.12 643 ILE A O 1
ATOM 5072 N N . THR A 1 644 ? -26.687 -0.158 15.435 1.00 91.81 644 THR A N 1
ATOM 5073 C CA . THR A 1 644 ? -27.776 0.712 14.989 1.00 91.81 644 THR A CA 1
ATOM 5074 C C . THR A 1 644 ? -29.079 0.301 15.646 1.00 91.81 644 THR A C 1
ATOM 5076 O O . THR A 1 644 ? -29.317 -0.878 15.901 1.00 91.81 644 THR A O 1
ATOM 5079 N N . ARG A 1 645 ? -29.938 1.281 15.915 1.00 89.06 645 ARG A N 1
ATOM 5080 C CA . ARG A 1 645 ? -31.273 1.060 16.458 1.00 89.06 645 ARG A CA 1
ATOM 5081 C C . ARG A 1 645 ? -32.307 1.150 15.345 1.00 89.06 645 ARG A C 1
ATOM 5083 O O . ARG A 1 645 ? -32.503 2.214 14.754 1.00 89.06 645 ARG A O 1
ATOM 5090 N N . GLU A 1 646 ? -32.996 0.047 15.103 1.00 84.44 646 GLU A N 1
ATOM 5091 C CA . GLU A 1 646 ? -34.094 -0.033 14.142 1.00 84.44 646 GLU A CA 1
ATOM 5092 C C . GLU A 1 646 ? -35.417 -0.292 14.862 1.00 84.44 646 GLU A C 1
ATOM 5094 O O . GLU A 1 646 ? -35.439 -0.849 15.962 1.00 84.44 646 GLU A O 1
ATOM 5099 N N . MET A 1 647 ? -36.526 0.163 14.272 1.00 77.50 647 MET A N 1
ATOM 5100 C CA . MET A 1 647 ? -37.847 -0.149 14.815 1.00 77.50 647 MET A CA 1
ATOM 5101 C C . MET A 1 647 ? -38.102 -1.644 14.664 1.00 77.50 647 MET A C 1
ATOM 5103 O O . MET A 1 647 ? -38.014 -2.197 13.568 1.00 77.50 647 MET A O 1
ATOM 5107 N N . ASP A 1 648 ? -38.424 -2.284 15.777 1.00 72.25 648 ASP A N 1
ATOM 5108 C CA . ASP A 1 648 ? -38.861 -3.665 15.797 1.00 72.25 648 ASP A CA 1
ATOM 5109 C C . ASP A 1 648 ? -40.299 -3.707 15.271 1.00 72.25 648 ASP A C 1
ATOM 5111 O O . ASP A 1 648 ? -41.233 -3.211 15.901 1.00 72.25 648 ASP A O 1
ATOM 5115 N N . SER A 1 649 ? -40.464 -4.226 14.055 1.00 63.91 649 SER A N 1
ATOM 5116 C CA . SER A 1 649 ? -41.759 -4.282 13.365 1.00 63.91 649 SER A CA 1
ATOM 5117 C C . SER A 1 649 ? -42.674 -5.390 13.891 1.00 63.91 649 SER A C 1
ATOM 5119 O O . SER A 1 649 ? -43.822 -5.493 13.453 1.00 63.91 649 SER A O 1
ATOM 5121 N N . LEU A 1 650 ? -42.198 -6.214 14.829 1.00 61.81 650 LEU A N 1
ATOM 5122 C CA . LEU A 1 650 ? -43.006 -7.250 15.453 1.00 61.81 650 LEU A CA 1
ATOM 5123 C C . LEU A 1 650 ? -43.917 -6.630 16.526 1.00 61.81 650 LEU A C 1
ATOM 5125 O O . LEU A 1 650 ? -43.422 -6.074 17.509 1.00 61.81 650 LEU A O 1
ATOM 5129 N N . PRO A 1 651 ? -45.252 -6.738 16.391 1.00 56.62 651 PRO A N 1
ATOM 5130 C CA . PRO A 1 651 ? -46.157 -6.310 17.444 1.00 56.62 651 PRO A CA 1
ATOM 5131 C C . PRO A 1 651 ? -45.962 -7.223 18.658 1.00 56.62 651 PRO A C 1
ATOM 5133 O O . PRO A 1 651 ? -46.324 -8.399 18.630 1.00 56.62 651 PRO A O 1
ATOM 5136 N N . GLN A 1 652 ? -45.383 -6.694 19.736 1.00 57.91 652 GLN A N 1
ATOM 5137 C CA . GLN A 1 652 ? -45.325 -7.420 21.000 1.00 57.91 652 GLN A CA 1
ATOM 5138 C C . GLN A 1 652 ? -46.742 -7.512 21.586 1.00 57.91 652 GLN A C 1
ATOM 5140 O O . GLN A 1 652 ? -47.329 -6.513 22.003 1.00 57.91 652 GLN A O 1
ATOM 5145 N N . LEU A 1 653 ? -47.309 -8.721 21.597 1.00 52.88 653 LEU A N 1
ATOM 5146 C CA . LEU A 1 653 ? -48.510 -9.037 22.370 1.00 52.88 653 LEU A CA 1
ATOM 5147 C C . LEU A 1 653 ? -48.142 -9.053 23.860 1.00 52.88 653 LEU A C 1
ATOM 5149 O O . LEU A 1 653 ? -47.102 -9.591 24.241 1.00 52.88 653 LEU A O 1
ATOM 5153 N N . ARG A 1 654 ? -48.991 -8.464 24.712 1.00 51.53 654 ARG A N 1
ATOM 5154 C CA . ARG A 1 654 ? -48.804 -8.533 26.168 1.00 51.53 654 ARG A CA 1
ATOM 5155 C C . ARG A 1 654 ? -48.772 -10.003 26.625 1.00 51.53 654 ARG A C 1
ATOM 5157 O O . ARG A 1 654 ? -49.603 -10.773 26.147 1.00 51.53 654 ARG A O 1
ATOM 5164 N N . PRO A 1 655 ? -47.931 -10.377 27.607 1.00 54.06 655 PRO A N 1
ATOM 5165 C CA . PRO A 1 655 ? -48.007 -11.687 28.266 1.00 54.06 655 PRO A CA 1
ATOM 5166 C C . PRO A 1 655 ? -49.399 -11.974 28.854 1.00 54.06 655 PRO A C 1
ATOM 5168 O O . PRO A 1 655 ? -49.830 -13.118 28.900 1.00 54.06 655 PRO A O 1
ATOM 5171 N N . GLU A 1 656 ? -50.117 -10.914 29.236 1.00 52.12 656 GLU A N 1
ATOM 5172 C CA . GLU A 1 656 ? -51.494 -10.933 29.749 1.00 52.12 656 GLU A CA 1
ATOM 5173 C C . GLU A 1 656 ? -52.535 -11.402 28.706 1.00 52.12 656 GLU A C 1
ATOM 5175 O O . GLU A 1 656 ? -53.625 -11.816 29.084 1.00 52.12 656 GLU A O 1
ATOM 5180 N N . ASN A 1 657 ? -52.226 -11.319 27.401 1.00 51.66 657 ASN A N 1
ATOM 5181 C CA . ASN A 1 657 ? -53.122 -11.746 26.315 1.00 51.66 657 ASN A CA 1
ATOM 5182 C C . ASN A 1 657 ? -52.988 -13.246 25.985 1.00 51.66 657 ASN A C 1
ATOM 5184 O O . ASN A 1 657 ? -53.658 -13.722 25.072 1.00 51.66 657 ASN A O 1
ATOM 5188 N N . ASN A 1 658 ? -52.128 -13.984 26.695 1.00 45.81 658 ASN A N 1
ATOM 5189 C CA . ASN A 1 658 ? -52.098 -15.444 26.653 1.00 45.81 658 ASN A CA 1
ATOM 5190 C C . ASN A 1 658 ? -53.032 -16.000 27.735 1.00 45.81 658 ASN A C 1
ATOM 5192 O O . ASN A 1 658 ? -52.564 -16.457 28.778 1.00 45.81 658 ASN A O 1
ATOM 5196 N N . TYR A 1 659 ? -54.337 -15.957 27.478 1.00 41.16 659 TYR A N 1
ATOM 5197 C CA . TYR A 1 659 ? -55.321 -16.804 28.153 1.00 41.16 659 TYR A CA 1
ATOM 5198 C C . TYR A 1 659 ? -56.306 -17.374 27.143 1.00 41.16 659 TYR A C 1
ATOM 5200 O O . TYR A 1 659 ? -56.806 -16.589 26.305 1.00 41.16 659 TYR A O 1
#